Protein AF-A0A7L3IU18-F1 (afdb_monomer)

Organism: NCBI:txid254575

Foldseek 3Di:
DDDDDDDDDDDDDPPDDPPPVVVVVVVVVVVVVVVVVVVVVVVVVVVVVVVVVVVVLVVVVVVLVVVLVVVVVVVVVVVVVVVVVVVVVCVVPDPVVPPVVVVVVVVVVVVVVVCVLCVLVVVLVVVVVVVVVVVVVVVVDPDPDDPPPVVVVNVVSVVVNVVVNVVVVVVVVVVVVVVVVVVVVVVVVVVVVVVVVVCCLPLDQDVLLVPAQFPDVVLSVVLSVVSSVLSVVLVVVLVVLVVVLVVLVVPDPDDPVLVVLLVVLLVSQDPPDDPSVVSSLVVSCVVCVVDDSVNSVVVVVSVVVSVVSVVVSVVSVVVSVVVVVVSSVVSNVVRVVNVVVVVVVVVVVVVVVVVVVVVVVVVVVVVVVVVVVVVVVVVVVVVVVVVVVVVVVVVVVVVVVVVVVVVVVVVVVVVVVVVVVVVVVVVVVVVVVVVVVVVVVVVVVVVVVVVVVVVVVVVVVVVVVVVVVVVVVVVVVVVVVVVVCVVCVVPDDDDDDDDDDPPDDDDDVPPPPPDDDDDDDDDDDDDDDDDDDDDDPDD

Radius of gyration: 100.72 Å; Cα contacts (8 Å, |Δi|>4): 86; chains: 1; bounding box: 238×107×275 Å

pLDDT: mean 78.28, std 16.36, range [32.81, 97.94]

Structure (mmCIF, N/CA/C/O backbone):
data_AF-A0A7L3IU18-F1
#
_entry.id   AF-A0A7L3IU18-F1
#
loop_
_atom_site.group_PDB
_atom_site.id
_atom_site.type_symbol
_atom_site.label_atom_id
_atom_site.label_alt_id
_atom_site.label_comp_id
_atom_site.label_asym_id
_atom_site.label_entity_id
_atom_site.label_seq_id
_atom_site.pdbx_PDB_ins_code
_atom_site.Cartn_x
_atom_site.Cartn_y
_atom_site.Cartn_z
_atom_site.occupancy
_atom_site.B_iso_or_equiv
_atom_site.auth_seq_id
_atom_site.auth_comp_id
_atom_site.auth_asym_id
_atom_site.auth_atom_id
_atom_site.pdbx_PDB_model_num
ATOM 1 N N . GLU A 1 1 ? -17.032 2.877 105.012 1.00 37.59 1 GLU A N 1
ATOM 2 C CA . GLU A 1 1 ? -15.752 2.237 105.386 1.00 37.59 1 GLU A CA 1
ATOM 3 C C . GLU A 1 1 ? -14.682 2.889 104.506 1.00 37.59 1 GLU A C 1
ATOM 5 O O . GLU A 1 1 ? -14.848 2.832 103.301 1.00 37.59 1 GLU A O 1
ATOM 10 N N . ASN A 1 2 ? -13.694 3.680 104.931 1.00 37.41 2 ASN A N 1
ATOM 11 C CA . ASN A 1 2 ? -13.089 3.988 106.227 1.00 37.41 2 ASN A CA 1
ATOM 12 C C . ASN A 1 2 ? -12.903 5.520 106.402 1.00 37.41 2 ASN A C 1
ATOM 14 O O . ASN A 1 2 ? -12.538 6.199 105.449 1.00 37.41 2 ASN A O 1
ATOM 18 N N . LEU A 1 3 ? -13.237 6.011 107.610 1.00 38.91 3 LEU A N 1
ATOM 19 C CA . LEU A 1 3 ? -12.551 6.966 108.524 1.00 38.91 3 LEU A CA 1
ATOM 20 C C . LEU A 1 3 ? -11.437 7.875 107.929 1.00 38.91 3 LEU A C 1
ATOM 22 O O . LEU A 1 3 ? -10.647 7.407 107.128 1.00 38.91 3 LEU A O 1
ATOM 26 N N . LEU A 1 4 ? -11.141 9.117 108.339 1.00 38.25 4 LEU A N 1
ATOM 27 C CA . LEU A 1 4 ? -11.613 10.107 109.324 1.00 38.25 4 LEU A CA 1
ATOM 28 C C . LEU A 1 4 ? -10.654 11.326 109.182 1.00 38.25 4 LEU A C 1
ATOM 30 O O . LEU A 1 4 ? -9.454 11.144 109.321 1.00 38.25 4 LEU A O 1
ATOM 34 N N . VAL A 1 5 ? -11.202 12.536 108.988 1.00 42.06 5 VAL A N 1
ATOM 35 C CA . VAL A 1 5 ? -10.902 13.802 109.721 1.00 42.06 5 VAL A CA 1
ATOM 36 C C . VAL A 1 5 ? -9.494 14.484 109.641 1.00 42.06 5 VAL A C 1
ATOM 38 O O . VAL A 1 5 ? -8.482 13.837 109.411 1.00 42.06 5 VAL A O 1
ATOM 41 N N . PRO A 1 6 ? -9.428 15.837 109.788 1.00 62.28 6 PRO A N 1
ATOM 42 C CA . PRO A 1 6 ? -8.493 16.750 109.112 1.00 62.28 6 PRO A CA 1
ATOM 43 C C . PRO A 1 6 ? -7.553 17.550 110.051 1.00 62.28 6 PRO A C 1
ATOM 45 O O . PRO A 1 6 ? -7.706 17.541 111.269 1.00 62.28 6 PRO A O 1
ATOM 48 N N . ALA A 1 7 ? -6.643 18.354 109.486 1.00 33.22 7 ALA A N 1
ATOM 49 C CA . ALA A 1 7 ? -5.915 19.423 110.191 1.00 33.22 7 ALA A CA 1
ATOM 50 C C . ALA A 1 7 ? -5.621 20.567 109.195 1.00 33.22 7 ALA A C 1
ATOM 52 O O . ALA A 1 7 ? -4.984 20.350 108.174 1.00 33.22 7 ALA A O 1
ATOM 53 N N . ARG A 1 8 ? -6.325 21.702 109.294 1.00 37.59 8 ARG A N 1
ATOM 54 C CA . ARG A 1 8 ? -6.033 22.913 110.096 1.00 37.59 8 ARG A CA 1
ATOM 55 C C . ARG A 1 8 ? -5.186 23.962 109.351 1.00 37.59 8 ARG A C 1
ATOM 57 O O . ARG A 1 8 ? -3.983 23.821 109.214 1.00 37.59 8 ARG A O 1
ATOM 64 N N . ASN A 1 9 ? -5.888 25.054 109.031 1.00 42.34 9 ASN A N 1
ATOM 65 C CA . ASN A 1 9 ? -5.522 26.466 109.203 1.00 42.34 9 ASN A CA 1
ATOM 66 C C . ASN A 1 9 ? -4.267 27.022 108.507 1.00 42.34 9 ASN A C 1
ATOM 68 O O . ASN A 1 9 ? -3.162 26.770 108.966 1.00 42.34 9 ASN A O 1
ATOM 72 N N . ALA A 1 10 ? -4.464 27.968 107.576 1.00 38.09 10 ALA A N 1
ATOM 73 C CA . ALA A 1 10 ? -3.761 29.264 107.579 1.00 38.09 10 ALA A CA 1
ATOM 74 C C . ALA A 1 10 ? -4.350 30.252 106.543 1.00 38.09 10 ALA A C 1
ATOM 76 O O . ALA A 1 10 ? -4.274 30.038 105.341 1.00 38.09 10 ALA A O 1
ATOM 77 N N . LEU A 1 11 ? -4.979 31.303 107.077 1.00 43.12 11 LEU A N 1
ATOM 78 C CA . LEU A 1 11 ? -4.968 32.731 106.710 1.00 43.12 11 LEU A CA 1
ATOM 79 C C . LEU A 1 11 ? -4.533 33.211 105.297 1.00 43.12 11 LEU A C 1
ATOM 81 O O . LEU A 1 11 ? -3.500 32.821 104.770 1.00 43.12 11 LEU A O 1
ATOM 85 N N . CYS A 1 12 ? -5.255 34.256 104.849 1.00 38.56 12 CYS A N 1
ATOM 86 C CA . CYS A 1 12 ? -4.880 35.338 103.911 1.00 38.56 12 CYS A CA 1
ATOM 87 C C . CYS A 1 12 ? -5.350 35.258 102.441 1.00 38.56 12 CYS A C 1
ATOM 89 O O . CYS A 1 12 ? -4.634 34.823 101.548 1.00 38.56 12 CYS A O 1
ATOM 91 N N . SER A 1 13 ? -6.505 35.871 102.144 1.00 46.59 13 SER A N 1
ATOM 92 C CA . SER A 1 13 ? -6.578 37.171 101.432 1.00 46.59 13 SER A CA 1
ATOM 93 C C . SER A 1 13 ? -8.031 37.524 101.055 1.00 46.59 13 SER A C 1
ATOM 95 O O . SER A 1 13 ? -8.640 36.931 100.171 1.00 46.59 13 SER A O 1
ATOM 97 N N . GLN A 1 14 ? -8.598 38.544 101.706 1.00 49.19 14 GLN A N 1
ATOM 98 C CA . GLN A 1 14 ? -9.920 39.118 101.399 1.00 49.19 14 GLN A CA 1
ATOM 99 C C . GLN A 1 14 ? -9.884 40.028 100.150 1.00 49.19 14 GLN A C 1
ATOM 101 O O . GLN A 1 14 ? -10.369 41.155 100.178 1.00 49.19 14 GLN A O 1
ATOM 106 N N . LYS A 1 15 ? -9.265 39.581 99.048 1.00 54.84 15 LYS A N 1
ATOM 107 C CA . LYS A 1 15 ? -9.239 40.330 97.770 1.00 54.84 15 LYS A CA 1
ATOM 108 C C . LYS A 1 15 ? -10.080 39.700 96.664 1.00 54.84 15 LYS A C 1
ATOM 110 O O . LYS A 1 15 ? -10.232 40.294 95.602 1.00 54.84 15 LYS A O 1
ATOM 115 N N . TYR A 1 16 ? -10.679 38.544 96.927 1.00 56.69 16 TYR A N 1
ATOM 116 C CA . TYR A 1 16 ? -11.514 37.840 95.967 1.00 56.69 16 TYR A CA 1
ATOM 117 C C . TYR A 1 16 ? -12.908 37.667 96.562 1.00 56.69 16 TYR A C 1
ATOM 119 O O . TYR A 1 16 ? -13.062 37.091 97.640 1.00 56.69 16 TYR A O 1
ATOM 127 N N . LYS A 1 17 ? -13.931 38.188 95.870 1.00 65.56 17 LYS A N 1
ATOM 128 C CA . LYS A 1 17 ? -15.320 37.799 96.143 1.00 65.56 17 LYS A CA 1
ATOM 129 C C . LYS A 1 17 ? -15.385 36.265 96.045 1.00 65.56 17 LYS A C 1
ATOM 131 O O . LYS A 1 17 ? -14.766 35.728 95.122 1.00 65.56 17 LYS A O 1
ATOM 136 N N . PRO A 1 18 ? -16.069 35.560 96.965 1.00 65.81 18 PRO A N 1
ATOM 137 C CA . PRO A 1 18 ? -16.211 34.113 96.868 1.00 65.81 18 PRO A CA 1
ATOM 138 C C . PRO A 1 18 ? -16.802 33.786 95.498 1.00 65.81 18 PRO A C 1
ATOM 140 O O . PRO A 1 18 ? -17.884 34.254 95.149 1.00 65.81 18 PRO A O 1
ATOM 143 N N . VAL A 1 19 ? -16.031 33.062 94.689 1.00 68.81 19 VAL A N 1
ATOM 144 C CA . VAL A 1 19 ? -16.468 32.619 93.370 1.00 68.81 19 VAL A CA 1
ATOM 145 C C . VAL A 1 19 ? -17.621 31.654 93.597 1.00 68.81 19 VAL A C 1
ATOM 147 O O . VAL A 1 19 ? -17.460 30.640 94.277 1.00 68.81 19 VAL A O 1
ATOM 150 N N . ASP A 1 20 ? -18.794 31.985 93.065 1.00 79.75 20 ASP A N 1
ATOM 151 C CA . ASP A 1 20 ? -19.947 31.100 93.125 1.00 79.75 20 ASP A CA 1
ATOM 152 C C . ASP A 1 20 ? -19.728 29.933 92.155 1.00 79.75 20 ASP A C 1
ATOM 154 O O . ASP A 1 20 ? -20.058 29.982 90.968 1.00 79.75 20 ASP A O 1
ATOM 158 N N . TYR A 1 21 ? -19.101 28.878 92.671 1.00 80.25 21 TYR A N 1
ATOM 159 C CA . TYR A 1 21 ? -18.833 27.655 91.925 1.00 80.25 21 TYR A CA 1
ATOM 160 C C . TYR A 1 21 ? -20.116 26.992 91.413 1.00 80.25 21 TYR A C 1
ATOM 162 O O . TYR A 1 21 ? -20.064 26.322 90.384 1.00 80.25 21 TYR A O 1
ATOM 170 N N . LYS A 1 22 ? -21.269 27.190 92.074 1.00 80.88 22 LYS A N 1
ATOM 171 C CA . LYS A 1 22 ? -22.550 26.659 91.586 1.00 80.88 22 LYS A CA 1
ATOM 172 C C . LYS A 1 22 ? -22.979 27.403 90.329 1.00 80.88 22 LYS A C 1
ATOM 174 O O . LYS A 1 22 ? -23.220 26.761 89.311 1.00 80.88 22 LYS A O 1
ATOM 179 N N . HIS A 1 23 ? -22.930 28.733 90.362 1.00 80.94 23 HIS A N 1
ATOM 180 C CA . HIS A 1 23 ? -23.227 29.559 89.194 1.00 80.94 23 HIS A CA 1
ATOM 181 C C . HIS A 1 23 ? -22.267 29.287 88.018 1.00 80.94 23 HIS A C 1
ATOM 183 O O . HIS A 1 23 ? -22.695 29.181 86.872 1.00 80.94 23 HIS A O 1
ATOM 189 N N . LEU A 1 24 ? -20.969 29.080 88.278 1.00 82.12 24 LEU A N 1
ATOM 190 C CA . LEU A 1 24 ? -20.007 28.683 87.237 1.00 82.12 24 LEU A CA 1
ATOM 191 C C . LEU A 1 24 ? -20.292 27.294 86.650 1.00 82.12 24 LEU A C 1
ATOM 193 O O . LEU A 1 24 ? -20.129 27.097 85.445 1.00 82.12 24 LEU A O 1
ATOM 197 N N . HIS A 1 25 ? -20.699 26.325 87.474 1.00 83.31 25 HIS A N 1
ATOM 198 C CA . HIS A 1 25 ? -21.084 24.998 86.995 1.00 83.31 25 HIS A CA 1
ATOM 199 C C . HIS A 1 25 ? -22.362 25.037 86.156 1.00 83.31 25 HIS A C 1
ATOM 201 O O . HIS A 1 25 ? -22.426 24.340 85.143 1.00 83.31 25 HIS A O 1
ATOM 207 N N . GLU A 1 26 ? -23.334 25.868 86.528 1.00 85.56 26 GLU A N 1
ATOM 208 C CA . GLU A 1 26 ? -24.546 26.122 85.746 1.00 85.56 26 GLU A CA 1
ATOM 209 C C . GLU A 1 26 ? -24.201 26.764 84.397 1.00 85.56 26 GLU A C 1
ATOM 211 O O . GLU A 1 26 ? -24.558 26.211 83.359 1.00 85.56 26 GLU A O 1
ATOM 216 N N . LEU A 1 27 ? -23.385 27.824 84.383 1.00 85.38 27 LEU A N 1
ATOM 217 C CA . LEU A 1 27 ? -22.899 28.453 83.148 1.00 85.38 27 LEU A CA 1
ATOM 218 C C . LEU A 1 27 ? -22.105 27.478 82.263 1.00 85.38 27 LEU A C 1
ATOM 220 O O . LEU A 1 27 ? -22.254 27.470 81.041 1.00 85.38 27 LEU A O 1
ATOM 224 N N . ALA A 1 28 ? -21.271 26.619 82.855 1.00 84.50 28 ALA A N 1
ATOM 225 C CA . ALA A 1 28 ? -20.527 25.602 82.116 1.00 84.50 28 ALA A CA 1
ATOM 226 C C . ALA A 1 28 ? -21.444 24.494 81.567 1.00 84.50 28 ALA A C 1
ATOM 228 O O . ALA A 1 28 ? -21.214 24.000 80.460 1.00 84.50 28 ALA A O 1
ATOM 229 N N . ALA A 1 29 ? -22.477 24.090 82.311 1.00 86.00 29 ALA A N 1
ATOM 230 C CA . ALA A 1 29 ? -23.482 23.133 81.854 1.00 86.00 29 ALA A CA 1
ATOM 231 C C . ALA A 1 29 ? -24.330 23.722 80.717 1.00 86.00 29 ALA A C 1
ATOM 233 O O . ALA A 1 29 ? -24.534 23.057 79.700 1.00 86.00 29 ALA A O 1
ATOM 234 N N . GLU A 1 30 ? -24.737 24.987 80.827 1.00 87.94 30 GLU A N 1
ATOM 235 C CA . GLU A 1 30 ? -25.419 25.727 79.766 1.00 87.94 30 GLU A CA 1
ATOM 236 C C . GLU A 1 30 ? -24.543 25.852 78.516 1.00 87.94 30 GLU A C 1
ATOM 238 O O . GLU A 1 30 ? -24.982 25.493 77.422 1.00 87.94 30 GLU A O 1
ATOM 243 N N . ALA A 1 31 ? -23.275 26.248 78.660 1.00 86.38 31 ALA A N 1
ATOM 244 C CA . ALA A 1 31 ? -22.325 26.317 77.552 1.00 86.38 31 ALA A CA 1
ATOM 245 C C . ALA A 1 31 ? -22.101 24.945 76.887 1.00 86.38 31 ALA A C 1
ATOM 247 O O . ALA A 1 31 ? -22.046 24.854 75.658 1.00 86.38 31 ALA A O 1
ATOM 248 N N . LYS A 1 32 ? -22.039 23.853 77.665 1.00 89.88 32 LYS A N 1
ATOM 249 C CA . LYS A 1 32 ? -21.976 22.477 77.135 1.00 89.88 32 LYS A CA 1
ATOM 250 C C . LYS A 1 32 ? -23.240 22.106 76.359 1.00 89.88 32 LYS A C 1
ATOM 252 O O . LYS A 1 32 ? -23.133 21.539 75.273 1.00 89.88 32 LYS A O 1
ATOM 257 N N . MET A 1 33 ? -24.422 22.459 76.861 1.00 90.50 33 MET A N 1
ATOM 258 C CA . MET A 1 33 ? -25.698 22.219 76.174 1.00 90.50 33 MET A CA 1
ATOM 259 C C . MET A 1 33 ? -25.811 23.037 74.881 1.00 90.50 33 MET A C 1
ATOM 261 O O . MET A 1 33 ? -26.278 22.527 73.860 1.00 90.50 33 MET A O 1
ATOM 265 N N . VAL A 1 34 ? -25.342 24.287 74.885 1.00 90.06 34 VAL A N 1
ATOM 266 C CA . VAL A 1 34 ? -25.257 25.140 73.690 1.00 90.06 34 VAL A CA 1
ATOM 267 C C . VAL A 1 34 ? -24.267 24.556 72.678 1.00 90.06 34 VAL A C 1
ATOM 269 O O . VAL A 1 34 ? -24.613 24.420 71.505 1.00 90.06 34 VAL A O 1
ATOM 272 N N . SER A 1 35 ? -23.086 24.121 73.120 1.00 89.38 35 SER A N 1
ATOM 273 C CA . SER A 1 35 ? -22.090 23.455 72.270 1.00 89.38 35 SER A CA 1
ATOM 274 C C . SER A 1 35 ? -22.633 22.161 71.650 1.00 89.38 35 SER A C 1
ATOM 276 O O . SER A 1 35 ? -22.527 21.966 70.440 1.00 89.38 35 SER A O 1
ATOM 278 N N . ALA A 1 36 ? -23.328 21.321 72.424 1.00 92.44 36 ALA A N 1
ATOM 279 C CA . ALA A 1 36 ? -23.980 20.113 71.914 1.00 92.44 36 ALA A CA 1
ATOM 280 C C . ALA A 1 36 ? -25.071 20.433 70.873 1.00 92.44 36 ALA A C 1
ATOM 282 O O . ALA A 1 36 ? -25.159 19.768 69.837 1.00 92.44 36 ALA A O 1
ATOM 283 N N . LYS A 1 37 ? -25.866 21.492 71.090 1.00 93.19 37 LYS A N 1
ATOM 284 C CA . LYS A 1 37 ? -26.839 21.988 70.098 1.00 93.19 37 LYS A CA 1
ATOM 285 C C . LYS A 1 37 ? -26.150 22.470 68.817 1.00 93.19 37 LYS A C 1
ATOM 287 O O . LYS A 1 37 ? -26.654 22.193 67.728 1.00 93.19 37 LYS A O 1
ATOM 292 N N . ILE A 1 38 ? -25.011 23.158 68.922 1.00 91.62 38 ILE A N 1
ATOM 293 C CA . ILE A 1 38 ? -24.211 23.599 67.768 1.00 91.62 38 ILE A CA 1
ATOM 294 C C . ILE A 1 38 ? -23.646 22.389 67.013 1.00 91.62 38 ILE A C 1
ATOM 296 O O . ILE A 1 38 ? -23.831 22.301 65.803 1.00 91.62 38 ILE A O 1
ATOM 300 N N . GLN A 1 39 ? -23.055 21.410 67.702 1.00 93.44 39 GLN A N 1
ATOM 301 C CA . GLN A 1 39 ? -22.557 20.176 67.081 1.00 93.44 39 GLN A CA 1
ATOM 302 C C . GLN A 1 39 ? -23.665 19.396 66.364 1.00 93.44 39 GLN A C 1
ATOM 304 O O . GLN A 1 39 ? -23.460 18.892 65.261 1.00 93.44 39 GLN A O 1
ATOM 309 N N . LEU A 1 40 ? -24.860 19.316 66.955 1.00 94.50 40 LEU A N 1
ATOM 310 C CA . LEU A 1 40 ? -26.007 18.661 66.329 1.00 94.50 40 LEU A CA 1
ATOM 311 C C . LEU A 1 40 ? -26.486 19.420 65.081 1.00 94.50 40 LEU A C 1
ATOM 313 O O . LEU A 1 40 ? -26.843 18.789 64.086 1.00 94.50 40 LEU A O 1
ATOM 317 N N . LYS A 1 41 ? -26.448 20.760 65.095 1.00 94.88 41 LYS A N 1
ATOM 318 C CA . LYS A 1 41 ? -26.703 21.580 63.900 1.00 94.88 41 LYS A CA 1
ATOM 319 C C . LYS A 1 41 ? -25.649 21.344 62.815 1.00 94.88 41 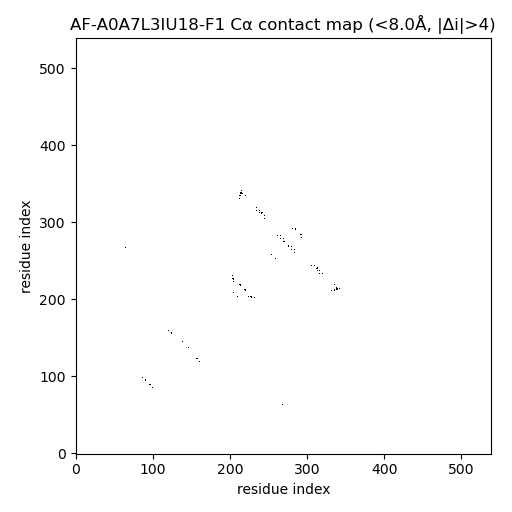LYS A C 1
ATOM 321 O O . LYS A 1 41 ? -26.042 21.142 61.673 1.00 94.88 41 LYS A O 1
ATOM 326 N N . ILE A 1 42 ? -24.361 21.291 63.166 1.00 93.38 42 ILE A N 1
ATOM 327 C CA . ILE A 1 42 ? -23.263 21.001 62.224 1.00 93.38 42 ILE A CA 1
ATOM 328 C C . ILE A 1 42 ? -23.447 19.619 61.583 1.00 93.38 42 ILE A C 1
ATOM 330 O O . ILE A 1 42 ? -23.442 19.497 60.363 1.00 93.38 42 ILE A O 1
ATOM 334 N N . LYS A 1 43 ? -23.721 18.574 62.375 1.00 94.38 43 LYS A N 1
ATOM 335 C CA . LYS A 1 43 ? -23.980 17.227 61.832 1.00 94.38 43 LYS A CA 1
ATOM 336 C C . LYS A 1 43 ? -25.180 17.206 60.879 1.00 94.38 43 LYS A C 1
ATOM 338 O O . LYS A 1 43 ? -25.136 16.531 59.852 1.00 94.38 43 LYS A O 1
ATOM 343 N N . LYS A 1 44 ? -26.246 17.956 61.187 1.00 94.19 44 LYS A N 1
ATOM 344 C CA . LYS A 1 44 ? -27.415 18.088 60.301 1.00 94.19 44 LYS A CA 1
ATOM 345 C C . LYS A 1 44 ? -27.071 18.814 59.000 1.00 94.19 44 LYS A C 1
ATOM 347 O O . LYS A 1 44 ? -27.450 18.334 57.935 1.00 94.19 44 LYS A O 1
ATOM 352 N N . THR A 1 45 ? -26.347 19.934 59.050 1.00 93.25 45 THR A N 1
ATOM 353 C CA . THR A 1 45 ? -25.950 20.665 57.833 1.00 93.25 45 THR A CA 1
ATOM 354 C C . THR A 1 45 ? -24.987 19.848 56.970 1.00 93.25 45 THR A C 1
ATOM 356 O O . THR A 1 45 ? -25.124 19.842 55.748 1.00 93.25 45 THR A O 1
ATOM 359 N N . GLU A 1 46 ? -24.081 19.079 57.578 1.00 94.31 46 GLU A N 1
ATOM 360 C CA . GLU A 1 46 ? -23.219 18.124 56.875 1.00 94.31 46 GLU A CA 1
ATOM 361 C C . GLU A 1 46 ? -24.016 17.012 56.185 1.00 94.31 46 GLU A C 1
ATOM 363 O O . GLU A 1 46 ? -23.737 16.690 55.030 1.00 94.31 46 GLU A O 1
ATOM 368 N N . GLN A 1 47 ? -25.020 16.433 56.851 1.00 94.00 47 GLN A N 1
ATOM 369 C CA . GLN A 1 47 ? -25.895 15.424 56.243 1.00 94.00 47 GLN A CA 1
ATOM 370 C C . GLN A 1 47 ? -26.674 15.994 55.055 1.00 94.00 47 GLN A C 1
ATOM 372 O O . GLN A 1 47 ? -26.686 15.382 53.988 1.00 94.00 47 GLN A O 1
ATOM 377 N N . VAL A 1 48 ? -27.260 17.186 55.198 1.00 92.75 48 VAL A N 1
ATOM 378 C CA . VAL A 1 48 ? -27.969 17.865 54.100 1.00 92.75 48 VAL A CA 1
ATOM 379 C C . VAL A 1 48 ? -27.019 18.162 52.935 1.00 92.75 48 VAL A C 1
ATOM 381 O O . VAL A 1 48 ? -27.379 17.930 51.784 1.00 92.75 48 VAL A O 1
ATOM 384 N N . SER A 1 49 ? -25.787 18.597 53.218 1.00 92.88 49 SER A N 1
ATOM 385 C CA . SER A 1 49 ? -24.746 18.825 52.204 1.00 92.88 49 SER A CA 1
ATOM 386 C C . SER A 1 49 ? -24.328 17.536 51.484 1.00 92.88 49 SER A C 1
ATOM 388 O O . SER A 1 49 ? -24.117 17.540 50.272 1.00 92.88 49 SER A O 1
ATOM 390 N N . LYS A 1 50 ? -24.233 16.404 52.194 1.00 93.44 50 LYS A N 1
ATOM 391 C CA . LYS A 1 50 ? -23.956 15.094 51.580 1.00 93.44 50 LYS A CA 1
ATOM 392 C C . LYS A 1 50 ? -25.102 14.652 50.669 1.00 93.44 50 LYS A C 1
ATOM 394 O O . LYS A 1 50 ? -24.849 14.260 49.534 1.00 93.44 50 LYS A O 1
ATOM 399 N N . ILE A 1 51 ? -26.346 14.770 51.134 1.00 92.94 51 ILE A N 1
ATOM 400 C CA . ILE A 1 51 ? -27.540 14.406 50.357 1.00 92.94 51 ILE A CA 1
ATOM 401 C C . ILE A 1 51 ? -27.672 15.288 49.111 1.00 92.94 51 ILE A C 1
ATOM 403 O O . ILE A 1 51 ? -27.958 14.776 48.033 1.00 92.94 51 ILE A O 1
ATOM 407 N N . SER A 1 52 ? -27.435 16.598 49.220 1.00 92.88 52 SER A N 1
ATOM 408 C CA . SER A 1 52 ? -27.541 17.502 48.071 1.00 92.88 52 SER A CA 1
ATOM 409 C C . SER A 1 52 ? -26.474 17.219 47.008 1.00 92.88 52 SER A C 1
ATOM 411 O O . SER A 1 52 ? -26.792 17.200 45.818 1.00 92.88 52 SER A O 1
ATOM 413 N N . LYS A 1 53 ? -25.232 16.917 47.420 1.00 91.81 53 LYS A N 1
ATOM 414 C CA . LYS A 1 53 ? -24.158 16.470 46.514 1.00 91.81 53 LYS A CA 1
ATOM 415 C C . LYS A 1 53 ? -24.522 15.168 45.804 1.00 91.81 53 LYS A C 1
ATOM 417 O O . LYS A 1 53 ? -24.366 15.076 44.590 1.00 91.81 53 LYS A O 1
ATOM 422 N N . GLU A 1 54 ? -25.054 14.199 46.541 1.00 92.38 54 GLU A N 1
ATOM 423 C CA . GLU A 1 54 ? -25.490 12.914 45.991 1.00 92.38 54 GLU A CA 1
ATOM 424 C C . GLU A 1 54 ? -26.631 13.084 44.977 1.00 92.38 54 GLU A C 1
ATOM 426 O O . GLU A 1 54 ? -26.583 12.552 43.870 1.00 92.38 54 GLU A O 1
ATOM 431 N N . GLN A 1 55 ? -27.633 13.905 45.300 1.00 92.38 55 GLN A N 1
ATOM 432 C CA . GLN A 1 55 ? -28.722 14.220 44.375 1.00 92.38 55 GLN A CA 1
ATOM 433 C C . GLN A 1 55 ? -28.222 14.922 43.106 1.00 92.38 55 GLN A C 1
ATOM 435 O O . GLN A 1 55 ? -28.739 14.658 42.019 1.00 92.38 55 GLN A O 1
ATOM 440 N N . MET A 1 56 ? -27.226 15.805 43.217 1.00 91.56 56 MET A N 1
ATOM 441 C CA . MET A 1 56 ? -26.612 16.459 42.061 1.00 91.56 56 MET A CA 1
ATOM 442 C C . MET A 1 56 ? -25.885 15.450 41.161 1.00 91.56 56 MET A C 1
ATOM 444 O O . MET A 1 56 ? -26.091 15.478 39.948 1.00 91.56 56 MET A O 1
ATOM 448 N N . LEU A 1 57 ? -25.103 14.530 41.738 1.00 91.88 57 LEU A N 1
ATOM 449 C CA . LEU A 1 57 ? -24.426 13.462 40.990 1.00 91.88 57 LEU A CA 1
ATOM 450 C C . LEU A 1 57 ? -25.428 12.543 40.285 1.00 91.88 57 LEU A C 1
ATOM 452 O O . LEU A 1 57 ? -25.308 12.297 39.088 1.00 91.88 57 LEU A O 1
ATOM 456 N N . LEU A 1 58 ? -26.478 12.101 40.983 1.00 92.38 58 LEU A N 1
ATOM 457 C CA . LEU A 1 58 ? -27.522 11.261 40.388 1.00 92.38 58 LEU A CA 1
ATOM 458 C C . LEU A 1 58 ? -28.247 11.959 39.232 1.00 92.38 58 LEU A C 1
ATOM 460 O O . LEU A 1 58 ? -28.571 11.312 38.238 1.00 92.38 58 LEU A O 1
ATOM 464 N N . LYS A 1 59 ? -28.488 13.274 39.323 1.00 92.69 59 LYS A N 1
ATOM 465 C CA . LYS A 1 59 ? -29.048 14.051 38.204 1.00 92.69 59 LYS A CA 1
ATOM 466 C C . LYS A 1 59 ? -28.112 14.052 36.994 1.00 92.69 59 LYS A C 1
ATOM 468 O O . LYS A 1 59 ? -28.589 13.871 35.876 1.00 92.69 59 LYS A O 1
ATOM 473 N N . GLN A 1 60 ? -26.806 14.209 37.212 1.00 91.06 60 GLN A N 1
ATOM 474 C CA . GLN A 1 60 ? -25.805 14.156 36.141 1.00 91.06 60 GLN A CA 1
ATOM 475 C C . GLN A 1 60 ? -25.753 12.769 35.489 1.00 91.06 60 GLN A C 1
ATOM 477 O O . GLN A 1 60 ? -25.813 12.671 34.268 1.00 91.06 60 GLN A O 1
ATOM 482 N N . HIS A 1 61 ? -25.749 11.697 36.281 1.00 93.00 61 HIS A N 1
ATOM 483 C CA . HIS A 1 61 ? -25.767 10.324 35.764 1.00 93.00 61 HIS A CA 1
ATOM 484 C C . HIS A 1 61 ? -27.029 10.001 34.970 1.00 93.00 61 HIS A C 1
ATOM 486 O O . HIS A 1 61 ? -26.943 9.436 33.885 1.00 93.00 61 HIS A O 1
ATOM 492 N N . ARG A 1 62 ? -28.203 10.418 35.461 1.00 91.38 62 ARG A N 1
ATOM 493 C CA . ARG A 1 62 ? -29.464 10.267 34.718 1.00 91.38 62 ARG A CA 1
ATOM 494 C C . ARG A 1 62 ? -29.416 10.987 33.377 1.00 91.38 62 ARG A C 1
ATOM 496 O O . ARG A 1 62 ? -29.932 10.461 32.401 1.00 91.38 62 ARG A O 1
ATOM 503 N N . HIS A 1 63 ? -28.817 12.174 33.328 1.00 90.81 63 HIS A N 1
ATOM 504 C CA . HIS A 1 63 ? -28.668 12.912 32.079 1.00 90.81 63 HIS A CA 1
ATOM 505 C C . HIS A 1 63 ? -27.792 12.155 31.075 1.00 90.81 63 HIS A C 1
ATOM 507 O O . HIS A 1 63 ? -28.205 11.984 29.931 1.00 90.81 63 HIS A O 1
ATOM 513 N N . VAL A 1 64 ? -26.644 11.634 31.524 1.00 91.06 64 VAL A N 1
ATOM 514 C CA . VAL A 1 64 ? -25.765 10.794 30.696 1.00 91.06 64 VAL A CA 1
ATOM 515 C C . VAL A 1 64 ? -26.516 9.566 30.185 1.00 91.06 64 VAL A C 1
ATOM 517 O O . VAL A 1 64 ? -26.523 9.309 28.989 1.00 91.06 64 VAL A O 1
ATOM 520 N N . TRP A 1 65 ? -27.232 8.846 31.052 1.00 90.62 65 TRP A N 1
ATOM 521 C CA . TRP A 1 65 ? -28.016 7.680 30.633 1.00 90.62 65 TRP A CA 1
ATOM 522 C C . TRP A 1 65 ? -29.103 8.012 29.618 1.00 90.62 65 TRP A C 1
ATOM 524 O O . TRP A 1 65 ? -29.319 7.238 28.691 1.00 90.62 65 TRP A O 1
ATOM 534 N N . TRP A 1 66 ? -29.780 9.151 29.759 1.00 90.94 66 TRP A N 1
ATOM 535 C CA . TRP A 1 66 ? -30.767 9.591 28.774 1.00 90.94 66 TRP A CA 1
ATOM 536 C C . TRP A 1 66 ? -30.137 9.865 27.406 1.00 90.94 66 TRP A C 1
ATOM 538 O O . TRP A 1 66 ? -30.700 9.463 26.386 1.00 90.94 66 TRP A O 1
ATOM 548 N N . GLN A 1 67 ? -28.970 10.514 27.375 1.00 90.44 67 GLN A N 1
ATOM 549 C CA . GLN A 1 67 ? -28.222 10.750 26.137 1.00 90.44 67 GLN A CA 1
ATOM 550 C C . GLN A 1 67 ? -27.762 9.436 25.500 1.00 90.44 67 GLN A C 1
ATOM 552 O O . GLN A 1 67 ? -27.950 9.225 24.305 1.00 90.44 67 GLN A O 1
ATOM 557 N N . GLU A 1 68 ? -27.229 8.525 26.307 1.00 90.00 68 GLU A N 1
ATOM 558 C CA . GLU A 1 68 ? -26.771 7.213 25.862 1.00 90.00 68 GLU A CA 1
ATOM 559 C C . GLU A 1 68 ? -27.891 6.331 25.343 1.00 90.00 68 GLU A C 1
ATOM 561 O O . GLU A 1 68 ? -27.752 5.716 24.292 1.00 90.00 68 GLU A O 1
ATOM 566 N N . HIS A 1 69 ? -29.027 6.304 26.035 1.00 89.94 69 HIS A N 1
ATOM 567 C CA . HIS A 1 69 ? -30.206 5.587 25.575 1.00 89.94 69 HIS A CA 1
ATOM 568 C C . HIS A 1 69 ? -30.651 6.098 24.202 1.00 89.94 69 HIS A C 1
ATOM 570 O O . HIS A 1 69 ? -30.946 5.300 23.315 1.00 89.94 69 HIS A O 1
ATOM 576 N N . LYS A 1 70 ? -30.656 7.423 23.999 1.00 90.75 70 LYS A N 1
ATOM 577 C CA . LYS A 1 70 ? -30.966 8.021 22.697 1.00 90.75 70 LYS A CA 1
ATOM 578 C C . LYS A 1 70 ? -29.948 7.598 21.630 1.00 90.75 70 LYS A C 1
ATOM 580 O O . LYS A 1 70 ? -30.354 7.092 20.590 1.00 90.75 70 LYS A O 1
ATOM 585 N N . ARG A 1 71 ? -28.646 7.721 21.913 1.00 91.44 71 ARG A N 1
ATOM 586 C CA . ARG A 1 71 ? -27.560 7.306 21.006 1.00 91.44 71 ARG A CA 1
ATOM 587 C C . ARG A 1 71 ? -27.663 5.827 20.626 1.00 91.44 71 ARG A C 1
ATOM 589 O O . ARG A 1 71 ? -27.493 5.469 19.466 1.00 91.44 71 ARG A O 1
ATOM 596 N N . LEU A 1 72 ? -27.929 4.958 21.600 1.00 90.12 72 LEU A N 1
ATOM 597 C CA . LEU A 1 72 ? -28.075 3.519 21.386 1.00 90.12 72 LEU A CA 1
ATOM 598 C C . LEU A 1 72 ? -29.341 3.189 20.595 1.00 90.12 72 LEU A C 1
ATOM 600 O O . LEU A 1 72 ? -29.286 2.313 19.740 1.00 90.12 72 LEU A O 1
ATOM 604 N N . ALA A 1 73 ? -30.450 3.891 20.833 1.00 92.38 73 ALA A N 1
ATOM 605 C CA . ALA A 1 73 ? -31.670 3.729 20.048 1.00 92.38 73 ALA A CA 1
ATOM 606 C C . ALA A 1 73 ? -31.454 4.127 18.578 1.00 92.38 73 ALA A C 1
ATOM 608 O O . ALA A 1 73 ? -31.834 3.375 17.686 1.00 92.38 73 ALA A O 1
ATOM 609 N N . GLU A 1 74 ? -30.780 5.254 18.327 1.00 94.06 74 GLU A N 1
ATOM 610 C CA . GLU A 1 74 ? -30.413 5.701 16.975 1.00 94.06 74 GLU A CA 1
ATOM 611 C C . GLU A 1 74 ? -29.448 4.717 16.297 1.00 94.06 74 GLU A C 1
ATOM 613 O O . GLU A 1 74 ? -29.668 4.316 15.156 1.00 94.06 74 GLU A O 1
ATOM 618 N N . SER A 1 75 ? -28.409 4.271 17.011 1.00 90.62 75 SER A N 1
ATOM 619 C CA . SER A 1 75 ? -27.449 3.275 16.517 1.00 90.62 75 SER A CA 1
ATOM 620 C C . SER A 1 75 ? -28.128 1.947 16.180 1.00 90.62 75 SER A C 1
ATOM 622 O O . SER A 1 75 ? -27.884 1.372 15.122 1.00 90.62 75 SER A O 1
ATOM 624 N N . ARG A 1 76 ? -29.036 1.482 17.046 1.00 90.69 76 ARG A N 1
ATOM 625 C CA . ARG A 1 76 ? -29.841 0.283 16.814 1.00 90.69 76 ARG A CA 1
ATOM 626 C C . ARG A 1 76 ? -30.716 0.438 15.577 1.00 90.69 76 ARG A C 1
ATOM 628 O O . ARG A 1 76 ? -30.705 -0.447 14.735 1.00 90.69 76 ARG A O 1
ATOM 635 N N . GLN A 1 77 ? -31.436 1.551 15.449 1.00 91.50 77 GLN A N 1
ATOM 636 C CA . GLN A 1 77 ? -32.280 1.809 14.284 1.00 91.50 77 GLN A CA 1
ATOM 637 C C . GLN A 1 77 ? -31.455 1.842 12.991 1.00 91.50 77 GLN A C 1
ATOM 639 O O . GLN A 1 77 ? -31.892 1.316 11.970 1.00 91.50 77 GLN A O 1
ATOM 644 N N . LYS A 1 78 ? -30.252 2.425 13.041 1.00 94.00 78 LYS A N 1
ATOM 645 C CA . LYS A 1 78 ? -29.320 2.439 11.913 1.00 94.00 78 LYS A CA 1
ATOM 646 C C . LYS A 1 78 ? -28.857 1.028 11.546 1.00 94.00 78 LYS A C 1
ATOM 648 O O . LYS A 1 78 ? -28.968 0.658 10.385 1.00 94.00 78 LYS A O 1
ATOM 653 N N . ALA A 1 79 ? -28.405 0.241 12.521 1.00 89.06 79 ALA A N 1
ATOM 654 C CA . ALA A 1 79 ? -27.966 -1.135 12.298 1.00 89.06 79 ALA A CA 1
ATOM 655 C C . ALA A 1 79 ? -29.108 -2.026 11.782 1.00 89.06 79 ALA A C 1
ATOM 657 O O . ALA A 1 79 ? -28.921 -2.769 10.829 1.00 89.06 79 ALA A O 1
ATOM 658 N N . GLU A 1 80 ? -30.314 -1.910 12.345 1.00 87.56 80 GLU A N 1
ATOM 659 C CA . GLU A 1 80 ? -31.504 -2.613 11.846 1.00 87.56 80 GLU A CA 1
ATOM 660 C C . GLU A 1 80 ? -31.853 -2.192 10.408 1.00 87.56 80 GLU A C 1
ATOM 662 O O . GLU A 1 80 ? -32.295 -3.022 9.616 1.00 87.56 80 GLU A O 1
ATOM 667 N N . GLY A 1 81 ? -31.643 -0.920 10.051 1.00 86.50 81 GLY A N 1
ATOM 668 C CA . GLY A 1 81 ? -31.769 -0.429 8.679 1.00 86.50 81 GLY A CA 1
ATOM 669 C C . GLY A 1 81 ? -30.732 -1.043 7.737 1.00 86.50 81 GLY A C 1
ATOM 670 O O . GLY A 1 81 ? -31.113 -1.576 6.702 1.00 86.50 81 GLY A O 1
ATOM 671 N N . GLU A 1 82 ? -29.453 -1.028 8.123 1.00 88.00 82 GLU A N 1
ATOM 672 C CA . GLU A 1 82 ? -28.340 -1.619 7.361 1.00 88.00 82 GLU A CA 1
ATOM 673 C C . GLU A 1 82 ? -28.522 -3.138 7.165 1.00 88.00 82 GLU A C 1
ATOM 675 O O . GLU A 1 82 ? -28.292 -3.663 6.077 1.00 88.00 82 GLU A O 1
ATOM 680 N N . MET A 1 83 ? -29.001 -3.851 8.190 1.00 81.69 83 MET A N 1
ATOM 681 C CA . MET A 1 83 ? -29.324 -5.279 8.094 1.00 81.69 83 MET A CA 1
ATOM 682 C C . MET A 1 83 ? -30.476 -5.534 7.118 1.00 81.69 83 MET A C 1
ATOM 684 O O . MET A 1 83 ? -30.403 -6.468 6.326 1.00 81.69 83 MET A O 1
ATOM 688 N N . LYS A 1 84 ? -31.524 -4.699 7.131 1.00 81.62 84 LYS A N 1
ATOM 689 C CA . LYS A 1 84 ? -32.627 -4.805 6.164 1.00 81.62 84 LYS A CA 1
ATOM 690 C C . LYS A 1 84 ? -32.156 -4.543 4.741 1.00 81.62 84 LYS A C 1
ATOM 692 O O . LYS A 1 84 ? -32.447 -5.349 3.869 1.00 81.62 84 LYS A O 1
ATOM 697 N N . THR A 1 85 ? -31.377 -3.482 4.517 1.00 83.12 85 THR A N 1
ATOM 698 C CA . THR A 1 85 ? -30.821 -3.197 3.187 1.00 83.12 85 THR A CA 1
ATOM 699 C C . THR A 1 85 ? -29.929 -4.329 2.704 1.00 83.12 85 THR A C 1
ATOM 701 O O . THR A 1 85 ? -30.035 -4.722 1.552 1.00 83.12 85 THR A O 1
ATOM 704 N N . PHE A 1 86 ? -29.113 -4.915 3.583 1.00 75.69 86 PHE A N 1
ATOM 705 C CA . PHE A 1 86 ? -28.279 -6.066 3.242 1.00 75.69 86 PHE A CA 1
ATOM 706 C C . PHE A 1 86 ? -29.124 -7.286 2.834 1.00 75.69 86 PHE A C 1
ATOM 708 O O . PHE A 1 86 ? -28.877 -7.894 1.795 1.00 75.69 86 PHE A O 1
ATOM 715 N N . LEU A 1 87 ? -30.178 -7.592 3.601 1.00 69.31 87 LEU A N 1
ATOM 716 C CA . LEU A 1 87 ? -31.133 -8.661 3.286 1.00 69.31 87 LEU A CA 1
ATOM 717 C C . LEU A 1 87 ? -31.953 -8.394 2.013 1.00 69.31 87 LEU A C 1
ATOM 719 O O . LEU A 1 87 ? -32.434 -9.343 1.393 1.00 69.31 87 LEU A O 1
ATOM 723 N N . ASP A 1 88 ? -32.150 -7.134 1.630 1.00 70.50 88 ASP A N 1
ATOM 724 C CA . ASP A 1 88 ? -32.854 -6.750 0.406 1.00 70.50 88 ASP A CA 1
ATOM 725 C C . ASP A 1 88 ? -31.908 -6.782 -0.818 1.00 70.50 88 ASP A C 1
ATOM 727 O O . ASP A 1 88 ? -32.270 -7.346 -1.850 1.00 70.50 88 ASP A O 1
ATOM 731 N N . GLU A 1 89 ? -30.674 -6.275 -0.704 1.00 67.50 89 GLU A N 1
ATOM 732 C CA . GLU A 1 89 ? -29.680 -6.191 -1.791 1.00 67.50 89 GLU A CA 1
ATOM 733 C C . GLU A 1 89 ? -29.066 -7.550 -2.181 1.00 67.50 89 GLU A C 1
ATOM 735 O O . GLU A 1 89 ? -28.920 -7.840 -3.373 1.00 67.50 89 GLU A O 1
ATOM 740 N N . GLU A 1 90 ? -28.726 -8.414 -1.216 1.00 55.03 90 GLU A N 1
ATOM 741 C CA . GLU A 1 90 ? -28.166 -9.745 -1.511 1.00 55.03 90 GLU A CA 1
ATOM 742 C C . GLU A 1 90 ? -29.222 -10.760 -1.968 1.00 55.03 90 GLU A C 1
ATOM 744 O O . GLU A 1 90 ? -28.873 -11.729 -2.650 1.00 55.03 90 GLU A O 1
ATOM 749 N N . SER A 1 91 ? -30.511 -10.502 -1.701 1.00 52.22 91 SER A N 1
ATOM 750 C CA . SER A 1 91 ? -31.626 -11.344 -2.170 1.00 52.22 91 SER A CA 1
ATOM 751 C C . SER A 1 91 ? -31.736 -11.422 -3.696 1.00 52.22 91 SER A C 1
ATOM 753 O O . SER A 1 91 ? -32.361 -12.335 -4.232 1.00 52.22 91 SER A O 1
ATOM 755 N N . HIS A 1 92 ? -31.124 -10.477 -4.416 1.00 53.09 92 HIS A N 1
ATOM 756 C CA . HIS A 1 92 ? -31.123 -10.440 -5.878 1.00 53.09 92 HIS A CA 1
ATOM 757 C C . HIS A 1 92 ? -29.878 -11.071 -6.513 1.00 53.09 92 HIS A C 1
ATOM 759 O O . HIS A 1 92 ? -29.857 -11.248 -7.730 1.00 53.09 92 HIS A O 1
ATOM 765 N N . LYS A 1 93 ? -28.838 -11.406 -5.732 1.00 55.66 93 LYS A N 1
ATOM 766 C CA . LYS A 1 93 ? -27.548 -11.879 -6.271 1.00 55.66 93 LYS A CA 1
ATOM 767 C C . LYS A 1 93 ? -27.084 -13.233 -5.742 1.00 55.66 93 LYS A C 1
ATOM 769 O O . LYS A 1 93 ? -26.357 -13.902 -6.466 1.00 55.66 93 LYS A O 1
ATOM 774 N N . ASN A 1 94 ? -27.508 -13.664 -4.554 1.00 48.59 94 ASN A N 1
ATOM 775 C CA . ASN A 1 94 ? -27.142 -14.965 -3.989 1.00 48.59 94 ASN A CA 1
ATOM 776 C C . ASN A 1 94 ? -28.361 -15.662 -3.368 1.00 48.59 94 ASN A C 1
ATOM 778 O O . ASN A 1 94 ? -29.269 -15.012 -2.860 1.00 48.59 94 ASN A O 1
ATOM 782 N N . ASN A 1 95 ? -28.358 -16.999 -3.387 1.00 49.12 95 ASN A N 1
ATOM 783 C CA . ASN A 1 95 ? -29.403 -17.888 -2.859 1.00 49.12 95 ASN A CA 1
ATOM 784 C C . ASN A 1 95 ? -29.528 -17.847 -1.313 1.00 49.12 95 ASN A C 1
ATOM 786 O O . ASN A 1 95 ? -29.528 -18.885 -0.663 1.00 49.12 95 ASN A O 1
ATOM 790 N N . PHE A 1 96 ? -29.656 -16.666 -0.703 1.00 50.41 96 PHE A N 1
ATOM 791 C CA . PHE A 1 96 ? -29.980 -16.470 0.719 1.00 50.41 96 PHE A CA 1
ATOM 792 C C . PHE A 1 96 ? -31.494 -16.515 0.994 1.00 50.41 96 PHE A C 1
ATOM 794 O O . PHE A 1 96 ? -31.981 -15.926 1.961 1.00 50.41 96 PHE A O 1
ATOM 801 N N . PHE A 1 97 ? -32.258 -17.232 0.163 1.00 52.53 97 PHE A N 1
ATOM 802 C CA . PHE A 1 97 ? -33.696 -17.441 0.369 1.00 52.53 97 PHE A CA 1
ATOM 803 C C . PHE A 1 97 ? -34.013 -18.027 1.764 1.00 52.53 97 PHE A C 1
ATOM 805 O O . PHE A 1 97 ? -35.072 -17.742 2.313 1.00 52.53 97 PHE A O 1
ATOM 812 N N . ASP A 1 98 ? -33.061 -18.711 2.410 1.00 61.06 98 ASP A N 1
ATOM 813 C CA . ASP A 1 98 ? -33.240 -19.282 3.749 1.00 61.06 98 ASP A CA 1
ATOM 814 C C . ASP A 1 98 ? -33.353 -18.259 4.894 1.00 61.06 98 ASP A C 1
ATOM 816 O O . ASP A 1 98 ? -34.086 -18.512 5.846 1.00 61.06 98 ASP A O 1
ATOM 820 N N . LEU A 1 99 ? -32.684 -17.096 4.860 1.00 67.69 99 LEU A N 1
ATOM 821 C CA . LEU A 1 99 ? -32.656 -16.198 6.033 1.00 67.69 99 LEU A CA 1
ATOM 822 C C . LEU A 1 99 ? -33.970 -15.441 6.248 1.00 67.69 99 LEU A C 1
ATOM 824 O O . LEU A 1 99 ? -34.416 -15.292 7.385 1.00 67.69 99 LEU A O 1
ATOM 828 N N . ARG A 1 100 ? -34.617 -14.992 5.167 1.00 67.88 100 ARG A N 1
ATOM 829 C CA . ARG A 1 100 ? -35.932 -14.333 5.245 1.00 67.88 100 ARG A CA 1
ATOM 830 C C . ARG A 1 100 ? -37.022 -15.328 5.636 1.00 67.88 100 ARG A C 1
ATOM 832 O O . ARG A 1 100 ? -37.907 -15.001 6.427 1.00 67.88 100 ARG A O 1
ATOM 839 N N . ASP A 1 101 ? -36.925 -16.554 5.132 1.00 75.38 101 ASP A N 1
ATOM 840 C CA . ASP A 1 101 ? -37.817 -17.641 5.520 1.00 75.38 101 ASP A CA 1
ATOM 841 C C . ASP A 1 101 ? -37.619 -18.023 6.991 1.00 75.38 101 ASP A C 1
ATOM 843 O O . ASP A 1 101 ? -38.600 -18.247 7.700 1.00 75.38 101 ASP A O 1
ATOM 847 N N . LEU A 1 102 ? -36.376 -18.037 7.484 1.00 77.38 102 LEU A N 1
ATOM 848 C CA . LEU A 1 102 ? -36.059 -18.213 8.902 1.00 77.38 102 LEU A CA 1
ATOM 849 C C . LEU A 1 102 ? -36.592 -17.060 9.760 1.00 77.38 102 LEU A C 1
ATOM 851 O O . LEU A 1 102 ? -37.198 -17.324 10.792 1.00 77.38 102 LEU A O 1
ATOM 855 N N . GLU A 1 103 ? -36.451 -15.800 9.337 1.00 80.19 103 GLU A N 1
ATOM 856 C CA . GLU A 1 103 ? -37.020 -14.646 10.049 1.00 80.19 103 GLU A CA 1
ATOM 857 C C . GLU A 1 103 ? -38.543 -14.776 10.182 1.00 80.19 103 GLU A C 1
ATOM 859 O O . GLU A 1 103 ? -39.100 -14.628 11.273 1.00 80.19 103 GLU A O 1
ATOM 864 N N . GLN A 1 104 ? -39.231 -15.112 9.087 1.00 81.06 104 GLN A N 1
ATOM 865 C CA . GLN A 1 104 ? -40.676 -15.323 9.111 1.00 81.06 104 GLN A CA 1
ATOM 866 C C . GLN A 1 104 ? -41.074 -16.525 9.973 1.00 81.06 104 GLN A C 1
ATOM 868 O O . GLN A 1 104 ? -42.076 -16.443 10.686 1.00 81.06 104 GLN A O 1
ATOM 873 N N . LYS A 1 105 ? -40.318 -17.630 9.923 1.00 86.06 105 LYS A N 1
ATOM 874 C CA . LYS A 1 105 ? -40.539 -18.808 10.777 1.00 86.06 105 LYS A CA 1
ATOM 875 C C . LYS A 1 105 ? -40.380 -18.447 12.253 1.00 86.06 105 LYS A C 1
ATOM 877 O O . LYS A 1 105 ? -41.314 -18.674 13.013 1.00 86.06 105 LYS A O 1
ATOM 882 N N . LEU A 1 106 ? -39.286 -17.788 12.632 1.00 84.94 106 LEU A N 1
ATOM 883 C CA . LEU A 1 106 ? -39.022 -17.352 14.007 1.00 84.94 106 LEU A CA 1
ATOM 884 C C . LEU A 1 106 ? -40.058 -16.339 14.506 1.00 84.94 106 LEU A C 1
ATOM 886 O O . LEU A 1 106 ? -40.454 -16.382 15.669 1.00 84.94 106 LEU A O 1
ATOM 890 N N . SER A 1 107 ? -40.530 -15.440 13.639 1.00 86.38 107 SER A N 1
ATOM 891 C CA . SER A 1 107 ? -41.605 -14.502 13.977 1.00 86.38 107 SER A CA 1
ATOM 892 C C . SER A 1 107 ? -42.920 -15.241 14.260 1.00 86.38 107 SER A C 1
ATOM 894 O O . SER A 1 107 ? -43.538 -15.040 15.304 1.00 86.38 107 SER A O 1
ATOM 896 N N . LYS A 1 108 ? -43.300 -16.191 13.393 1.00 89.69 108 LYS A N 1
A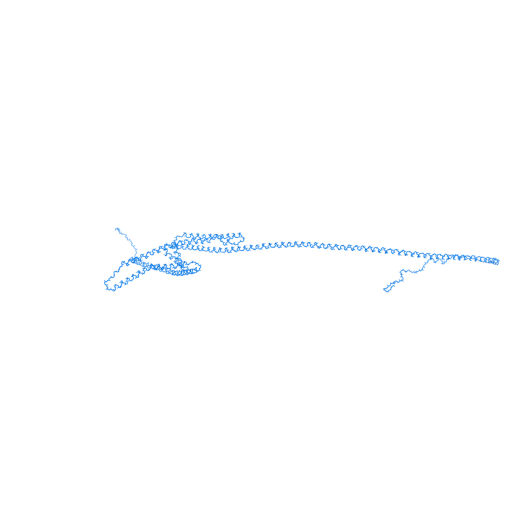TOM 897 C CA . LYS A 1 108 ? -44.482 -17.046 13.595 1.00 89.69 108 LYS A CA 1
ATOM 898 C C . LYS A 1 108 ? -44.358 -17.917 14.849 1.00 89.69 108 LYS A C 1
ATOM 900 O O . LYS A 1 108 ? -45.322 -18.047 15.603 1.00 89.69 108 LYS A O 1
ATOM 905 N N . GLU A 1 109 ? -43.192 -18.503 15.103 1.00 86.81 109 GLU A N 1
ATOM 906 C CA . GLU A 1 109 ? -42.906 -19.275 16.320 1.00 86.81 109 GLU A CA 1
ATOM 907 C C . GLU A 1 109 ? -42.997 -18.405 17.575 1.00 86.81 109 GLU A C 1
ATOM 909 O O . GLU A 1 109 ? -43.612 -18.801 18.563 1.00 86.81 109 GLU A O 1
ATOM 914 N N . ARG A 1 110 ? -42.475 -17.175 17.528 1.00 85.88 110 ARG A N 1
ATOM 915 C CA . ARG A 1 110 ? -42.612 -16.216 18.628 1.00 85.88 110 ARG A CA 1
ATOM 916 C C . ARG A 1 110 ? -44.075 -15.880 18.893 1.00 85.88 110 ARG A C 1
ATOM 918 O O . ARG A 1 110 ? -44.499 -15.937 20.047 1.00 85.88 110 ARG A O 1
ATOM 925 N N . ASP A 1 111 ? -44.843 -15.549 17.861 1.00 87.38 111 ASP A N 1
ATOM 926 C CA . ASP A 1 111 ? -46.251 -15.167 17.998 1.00 87.38 111 ASP A CA 1
ATOM 927 C C . ASP A 1 111 ? -47.106 -16.329 18.520 1.00 87.38 111 ASP A C 1
ATOM 929 O O . ASP A 1 111 ? -47.960 -16.149 19.397 1.00 87.38 111 ASP A O 1
ATOM 933 N N . THR A 1 112 ? -46.848 -17.546 18.036 1.00 89.31 112 THR A N 1
ATOM 934 C CA . THR A 1 112 ? -47.516 -18.763 18.520 1.00 89.31 112 THR A CA 1
ATOM 935 C C . THR A 1 112 ? -47.121 -19.087 19.957 1.00 89.31 112 THR A C 1
ATOM 937 O O . THR A 1 112 ? -48.006 -19.320 20.778 1.00 89.31 112 THR A O 1
ATOM 940 N N . HIS A 1 113 ? -45.837 -19.017 20.315 1.00 86.06 113 HIS A N 1
ATOM 941 C CA . HIS A 1 113 ? -45.371 -19.202 21.691 1.00 86.06 113 HIS A CA 1
ATOM 942 C C . HIS A 1 113 ? -45.965 -18.149 22.641 1.00 86.06 113 HIS A C 1
ATOM 944 O O . HIS A 1 113 ? -46.443 -18.482 23.731 1.00 86.06 113 HIS A O 1
ATOM 950 N N . GLN A 1 114 ? -46.003 -16.881 22.221 1.00 84.44 114 GLN A N 1
ATOM 951 C CA . GLN A 1 114 ? -46.607 -15.786 22.975 1.00 84.44 114 GLN A CA 1
ATOM 952 C C . GLN A 1 114 ? -48.102 -16.047 23.195 1.00 84.44 114 GLN A C 1
ATOM 954 O O . GLN A 1 114 ? -48.595 -15.967 24.323 1.00 84.44 114 GLN A O 1
ATOM 959 N N . THR A 1 115 ? -48.816 -16.438 22.143 1.00 86.50 115 THR A N 1
ATOM 960 C CA . THR A 1 115 ? -50.239 -16.776 22.218 1.00 86.50 115 THR A CA 1
ATOM 961 C C . THR A 1 115 ? -50.478 -17.973 23.139 1.00 86.50 115 THR A C 1
ATOM 963 O O . THR A 1 115 ? -51.294 -17.874 24.051 1.00 86.50 115 THR A O 1
ATOM 966 N N . ASN A 1 116 ? -49.720 -19.061 22.992 1.00 86.06 116 ASN A N 1
ATOM 967 C CA . ASN A 1 116 ? -49.857 -20.281 23.794 1.00 86.06 116 ASN A CA 1
ATOM 968 C C . ASN A 1 116 ? -49.522 -20.061 25.276 1.00 86.06 116 ASN A C 1
ATOM 970 O O . ASN A 1 116 ? -50.167 -20.640 26.148 1.00 86.06 116 ASN A O 1
ATOM 974 N N . THR A 1 117 ? -48.558 -19.191 25.580 1.00 85.31 117 THR A N 1
ATOM 975 C CA . THR A 1 117 ? -48.160 -18.882 26.963 1.00 85.31 117 THR A CA 1
ATOM 976 C C . THR A 1 117 ? -49.158 -17.948 27.646 1.00 85.31 117 THR A C 1
ATOM 978 O O . THR A 1 117 ? -49.495 -18.127 28.819 1.00 85.31 117 THR A O 1
ATOM 981 N N . PHE A 1 118 ? -49.649 -16.932 26.930 1.00 84.06 118 PHE A N 1
ATOM 982 C CA . PHE A 1 118 ? -50.511 -15.911 27.517 1.00 84.06 118 PHE A CA 1
ATOM 983 C C . PHE A 1 118 ? -52.001 -16.262 27.457 1.00 84.06 118 PHE A C 1
ATOM 985 O O . PHE A 1 118 ? -52.727 -15.897 28.384 1.00 84.06 118 PHE A O 1
ATOM 992 N N . ALA A 1 119 ? -52.487 -16.957 26.424 1.00 85.38 119 ALA A N 1
ATOM 993 C CA . ALA A 1 119 ? -53.912 -17.263 26.264 1.00 85.38 119 ALA A CA 1
ATOM 994 C C . ALA A 1 119 ? -54.519 -18.009 27.468 1.00 85.38 119 ALA A C 1
ATOM 996 O O . ALA A 1 119 ? -55.563 -17.557 27.943 1.00 85.38 119 ALA A O 1
ATOM 997 N N . PRO A 1 120 ? -53.877 -19.038 28.061 1.00 84.12 120 PRO A N 1
ATOM 998 C CA . PRO A 1 120 ? -54.400 -19.706 29.256 1.00 84.12 120 PRO A CA 1
ATOM 999 C C . PRO A 1 120 ? -54.519 -18.765 30.463 1.00 84.12 120 PRO A C 1
ATOM 1001 O O . PRO A 1 120 ? -55.476 -18.833 31.232 1.00 84.12 120 PRO A O 1
ATOM 1004 N N . VAL A 1 121 ? -53.575 -17.831 30.612 1.00 86.12 121 VAL A N 1
ATOM 1005 C CA . VAL A 1 121 ? -53.544 -16.851 31.710 1.00 86.12 121 VAL A CA 1
ATOM 1006 C C . VAL A 1 121 ? -54.612 -15.777 31.515 1.00 86.12 121 VAL A C 1
ATOM 1008 O O . VAL A 1 121 ? -55.292 -15.384 32.466 1.00 86.12 121 VAL A O 1
ATOM 1011 N N . TRP A 1 122 ? -54.788 -15.301 30.281 1.00 85.31 122 TRP A N 1
ATOM 1012 C CA . TRP A 1 122 ? -55.842 -14.353 29.927 1.00 85.31 122 TRP A CA 1
ATOM 1013 C C . TRP A 1 122 ? -57.228 -14.972 30.052 1.00 85.31 122 TRP A C 1
ATOM 1015 O O . TRP A 1 122 ? -58.131 -14.298 30.551 1.00 85.31 122 TRP A O 1
ATOM 1025 N N . GLN A 1 123 ? -57.387 -16.232 29.650 1.00 85.69 123 GLN A N 1
ATOM 1026 C CA . GLN A 1 123 ? -58.628 -16.978 29.808 1.00 85.69 123 GLN A CA 1
ATOM 1027 C C . GLN A 1 123 ? -58.955 -17.153 31.291 1.00 85.69 123 GLN A C 1
ATOM 1029 O O . GLN A 1 123 ? -60.016 -16.715 31.722 1.00 85.69 123 GLN A O 1
ATOM 1034 N N . LEU A 1 124 ? -57.993 -17.601 32.106 1.00 86.94 124 LEU A N 1
ATOM 1035 C CA . LEU A 1 124 ? -58.154 -17.678 33.559 1.00 86.94 124 LEU A CA 1
ATOM 1036 C C . LEU A 1 124 ? -58.535 -16.317 34.165 1.00 86.94 124 LEU A C 1
ATOM 1038 O O . LEU A 1 124 ? -59.432 -16.227 34.998 1.00 86.94 124 LEU A O 1
ATOM 1042 N N . LYS A 1 125 ? -57.897 -15.224 33.733 1.00 87.25 125 LYS A N 1
ATOM 1043 C CA . LYS A 1 125 ? -58.234 -13.866 34.187 1.00 87.25 125 LYS A CA 1
ATOM 1044 C C . LYS A 1 125 ? -59.658 -13.456 33.797 1.00 87.25 125 LYS A C 1
ATOM 1046 O O . LYS A 1 125 ? -60.317 -12.782 34.590 1.00 87.25 125 LYS A O 1
ATOM 1051 N N . LYS A 1 126 ? -60.122 -13.803 32.593 1.00 86.50 126 LYS A N 1
ATOM 1052 C CA . LYS A 1 126 ? -61.495 -13.537 32.133 1.00 86.50 126 LYS 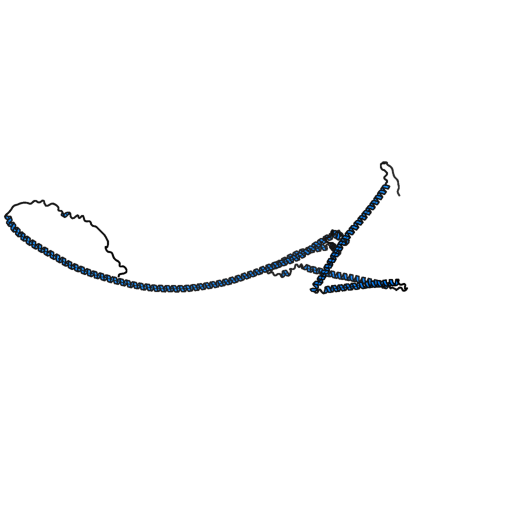A CA 1
ATOM 1053 C C . LYS A 1 126 ? -62.506 -14.368 32.922 1.00 86.50 126 LYS A C 1
ATOM 1055 O O . LYS A 1 126 ? -63.448 -13.787 33.450 1.00 86.50 126 LYS A O 1
ATOM 1060 N N . ASP A 1 127 ? -62.252 -15.661 33.087 1.00 85.25 127 ASP A N 1
ATOM 1061 C CA . ASP A 1 127 ? -63.114 -16.586 33.827 1.00 85.25 127 ASP A CA 1
ATOM 1062 C C . ASP A 1 127 ? -63.245 -16.161 35.295 1.00 85.25 127 ASP A C 1
ATOM 1064 O O . ASP A 1 127 ? -64.345 -16.107 35.842 1.00 85.25 127 ASP A O 1
ATOM 1068 N N . LEU A 1 128 ? -62.138 -15.752 35.928 1.00 85.25 128 LEU A N 1
ATOM 1069 C CA . LEU A 1 128 ? -62.149 -15.208 37.288 1.00 85.25 128 LEU A CA 1
ATOM 1070 C C . LEU A 1 128 ? -62.945 -13.900 37.386 1.00 85.25 128 LEU A C 1
ATOM 1072 O O . LEU A 1 128 ? -63.683 -13.708 38.349 1.00 85.25 128 LEU A O 1
ATOM 1076 N N . LYS A 1 129 ? -62.825 -12.997 36.403 1.00 86.00 129 LYS A N 1
ATOM 1077 C CA . LYS A 1 129 ? -63.611 -11.752 36.367 1.00 86.00 129 LYS A CA 1
ATOM 1078 C C . LYS A 1 129 ? -65.105 -12.013 36.184 1.00 86.00 129 LYS A C 1
ATOM 1080 O O . LYS A 1 129 ? -65.900 -11.339 36.832 1.00 86.00 129 LYS A O 1
ATOM 1085 N N . LEU A 1 130 ? -65.469 -12.962 35.323 1.00 83.31 130 LEU A N 1
ATOM 1086 C CA . LEU A 1 130 ? -66.857 -13.338 35.062 1.00 83.31 130 LEU A CA 1
ATOM 1087 C C . LEU A 1 130 ? -67.488 -13.964 36.312 1.00 83.31 130 LEU A C 1
ATOM 1089 O O . LEU A 1 130 ? -68.507 -13.471 36.784 1.00 83.31 130 LEU A O 1
ATOM 1093 N N . ARG A 1 131 ? -66.795 -14.916 36.947 1.00 79.69 131 ARG A N 1
ATOM 1094 C CA . ARG A 1 131 ? -67.214 -15.514 38.227 1.00 79.69 131 ARG A CA 1
ATOM 1095 C C . ARG A 1 131 ? -67.340 -14.479 39.350 1.00 79.69 131 ARG A C 1
ATOM 1097 O O . ARG A 1 131 ? -68.271 -14.534 40.146 1.00 79.69 131 ARG A O 1
ATOM 1104 N N . LEU A 1 132 ? -66.437 -13.494 39.412 1.00 81.81 132 LEU A N 1
ATOM 1105 C CA . LEU A 1 132 ? -66.539 -12.380 40.367 1.00 81.81 132 LEU A CA 1
ATOM 1106 C C . LEU A 1 132 ? -67.745 -11.469 40.088 1.00 81.81 132 LEU A C 1
ATOM 1108 O O . LEU A 1 132 ? -68.357 -10.964 41.030 1.00 81.81 132 LEU A O 1
ATOM 1112 N N . ALA A 1 133 ? -68.084 -11.233 38.820 1.00 80.62 133 ALA A N 1
ATOM 1113 C CA . ALA A 1 133 ? -69.261 -10.456 38.439 1.00 80.62 133 ALA A CA 1
ATOM 1114 C C . ALA A 1 133 ? -70.562 -11.205 38.771 1.00 80.62 133 ALA A C 1
ATOM 1116 O O . ALA A 1 133 ? -71.483 -10.603 39.321 1.00 80.62 133 ALA A O 1
ATOM 1117 N N . GLU A 1 134 ? -70.604 -12.517 38.531 1.00 76.25 134 GLU A N 1
ATOM 1118 C CA . GLU A 1 134 ? -71.703 -13.401 38.931 1.00 76.25 134 GLU A CA 1
ATOM 1119 C C . GLU A 1 134 ? -71.904 -13.372 40.451 1.00 76.25 134 GLU A C 1
ATOM 1121 O O . GLU A 1 134 ? -73.004 -13.075 40.912 1.00 76.25 134 GLU A O 1
ATOM 1126 N N . MET A 1 135 ? -70.836 -13.552 41.243 1.00 71.06 135 MET A N 1
ATOM 1127 C CA . MET A 1 135 ? -70.885 -13.437 42.710 1.00 71.06 135 MET A CA 1
ATOM 1128 C C . MET A 1 135 ? -71.487 -12.108 43.181 1.00 71.06 135 MET A C 1
ATOM 1130 O O . MET A 1 135 ? -72.312 -12.087 44.093 1.00 71.06 135 MET A O 1
ATOM 1134 N N . ARG A 1 136 ? -71.093 -10.992 42.555 1.00 72.81 136 ARG A N 1
ATOM 1135 C CA . ARG A 1 136 ? -71.630 -9.660 42.877 1.00 72.81 136 ARG A CA 1
ATOM 1136 C C . ARG A 1 136 ? -73.118 -9.533 42.537 1.00 72.81 136 ARG A C 1
ATOM 1138 O O . ARG A 1 136 ? -73.843 -8.891 43.288 1.00 72.81 136 ARG A O 1
ATOM 1145 N N . CYS A 1 137 ? -73.582 -10.162 41.457 1.00 64.81 137 CYS A N 1
ATOM 1146 C CA . CYS A 1 137 ? -74.997 -10.168 41.075 1.00 64.81 137 CYS A CA 1
ATOM 1147 C C . CYS A 1 137 ? -75.859 -11.003 42.036 1.00 64.81 137 CYS A C 1
ATOM 1149 O O . CYS A 1 137 ? -76.975 -10.597 42.353 1.00 64.81 137 CYS A O 1
ATOM 1151 N N . TYR A 1 138 ? -75.340 -12.128 42.542 1.00 64.50 138 TYR A N 1
ATOM 1152 C CA . TYR A 1 138 ? -76.038 -12.956 43.534 1.00 64.50 138 TYR A CA 1
ATOM 1153 C C . TYR A 1 138 ? -76.113 -12.294 44.911 1.00 64.50 138 TYR A C 1
ATOM 1155 O O . TYR A 1 138 ? -77.138 -12.388 45.571 1.00 64.50 138 TYR A O 1
ATOM 1163 N N . LEU A 1 139 ? -75.074 -11.565 45.327 1.00 61.31 139 LEU A N 1
ATOM 1164 C CA . LEU A 1 139 ? -75.099 -10.787 46.574 1.00 61.31 139 LEU A CA 1
ATOM 1165 C C . LEU A 1 139 ? -76.101 -9.618 46.536 1.00 61.31 139 LEU A C 1
ATOM 1167 O O . LEU A 1 139 ? -76.509 -9.138 47.587 1.00 61.31 139 LEU A O 1
ATOM 1171 N N . SER A 1 140 ? -76.496 -9.167 45.340 1.00 62.25 140 SER A N 1
ATOM 1172 C CA . SER A 1 140 ? -77.468 -8.086 45.132 1.00 62.25 140 SER A CA 1
ATOM 1173 C C . SER A 1 140 ? -78.925 -8.565 45.028 1.00 62.25 140 SER A C 1
ATOM 1175 O O . SER A 1 140 ? -79.822 -7.723 45.058 1.00 62.25 140 SER A O 1
ATOM 1177 N N . LYS A 1 141 ? -79.185 -9.872 44.870 1.00 58.53 141 LYS A N 1
ATOM 1178 C CA . LYS A 1 141 ? -80.536 -10.459 44.844 1.00 58.53 141 LYS A CA 1
ATOM 1179 C C . LYS A 1 141 ? -80.764 -11.239 46.141 1.00 58.53 141 LYS A C 1
ATOM 1181 O O . LYS A 1 141 ? -80.102 -12.243 46.374 1.00 58.53 141 LYS A O 1
ATOM 1186 N N . GLU A 1 142 ? -81.718 -10.813 46.965 1.00 50.50 142 GLU A N 1
ATOM 1187 C CA . GLU A 1 142 ? -82.144 -11.495 48.201 1.00 50.50 142 GLU A CA 1
ATOM 1188 C C . GLU A 1 142 ? -82.896 -12.813 47.907 1.00 50.50 142 GLU A C 1
ATOM 1190 O O . GLU A 1 142 ? -84.074 -12.964 48.215 1.00 50.50 142 GLU A O 1
ATOM 1195 N N . SER A 1 143 ? -82.241 -13.790 47.277 1.00 50.75 143 SER A N 1
ATOM 1196 C CA . SER A 1 143 ? -82.783 -15.143 47.099 1.00 50.75 143 SER A CA 1
ATOM 1197 C C . SER A 1 143 ? -81.954 -16.166 47.872 1.00 50.75 143 SER A C 1
ATOM 1199 O O . SER A 1 143 ? -80.728 -16.185 47.784 1.00 50.75 143 SER A O 1
ATOM 1201 N N . SER A 1 144 ? -82.635 -17.045 48.604 1.00 51.72 144 SER A N 1
ATOM 1202 C CA . SER A 1 144 ? -82.113 -18.002 49.590 1.00 51.72 144 SER A CA 1
ATOM 1203 C C . SER A 1 144 ? -81.329 -19.202 49.031 1.00 51.72 144 SER A C 1
ATOM 1205 O O . SER A 1 144 ? -80.966 -20.096 49.795 1.00 51.72 144 SER A O 1
ATOM 1207 N N . GLN A 1 145 ? -80.996 -19.228 47.738 1.00 54.94 145 GLN A N 1
ATOM 1208 C CA . GLN A 1 145 ? -80.095 -20.232 47.163 1.00 54.94 145 GLN A CA 1
ATOM 1209 C C . GLN A 1 145 ? -78.727 -19.609 46.886 1.00 54.94 145 GLN A C 1
ATOM 1211 O O . GLN A 1 145 ? -78.511 -18.942 45.876 1.00 54.94 145 GLN A O 1
ATOM 1216 N N . LYS A 1 146 ? -77.787 -19.831 47.812 1.00 54.56 146 LYS A N 1
ATOM 1217 C CA . LYS A 1 146 ? -76.368 -19.546 47.580 1.00 54.56 146 LYS A CA 1
ATOM 1218 C C . LYS A 1 146 ? -75.869 -20.496 46.487 1.00 54.56 146 LYS A C 1
ATOM 1220 O O . LYS A 1 146 ? -75.966 -21.705 46.694 1.00 54.56 146 LYS A O 1
ATOM 1225 N N . PRO A 1 147 ? -75.312 -20.011 45.365 1.00 54.59 147 PRO A N 1
ATOM 1226 C CA . PRO A 1 147 ? -74.593 -20.898 44.469 1.00 54.59 147 PRO A CA 1
ATOM 1227 C C . PRO A 1 147 ? -73.386 -21.460 45.225 1.00 54.59 147 PRO A C 1
ATOM 1229 O O . PRO A 1 147 ? -72.597 -20.711 45.811 1.00 54.59 147 PRO A O 1
ATOM 1232 N N . GLU A 1 148 ? -73.259 -22.782 45.234 1.00 59.09 148 GLU A N 1
ATOM 1233 C CA . GLU A 1 148 ? -72.109 -23.499 45.774 1.00 59.09 148 GLU A CA 1
ATOM 1234 C C . GLU A 1 148 ? -70.935 -23.300 44.811 1.00 59.09 148 GLU A C 1
ATOM 1236 O O . GLU A 1 148 ? -70.618 -24.129 43.963 1.00 59.09 148 GLU A O 1
ATOM 1241 N N . ILE A 1 149 ? -70.334 -22.112 44.855 1.00 61.06 149 ILE A N 1
ATOM 1242 C CA . ILE A 1 149 ? -69.171 -21.825 44.027 1.00 61.06 149 ILE A CA 1
ATOM 1243 C C . ILE A 1 149 ? -68.029 -22.657 44.584 1.00 61.06 149 ILE A C 1
ATOM 1245 O O . ILE A 1 149 ? -67.558 -22.413 45.698 1.00 61.06 149 ILE A O 1
ATOM 1249 N N . ASN A 1 150 ? -67.586 -23.633 43.794 1.00 68.00 150 ASN A N 1
ATOM 1250 C CA . ASN A 1 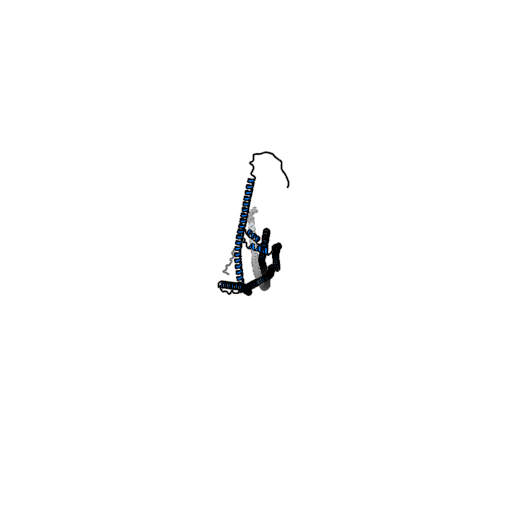150 ? -66.534 -24.557 44.177 1.00 68.00 150 ASN A CA 1
ATOM 1251 C C . ASN A 1 150 ? -65.174 -23.834 44.236 1.00 68.00 150 ASN A C 1
ATOM 1253 O O . ASN A 1 150 ? -64.350 -23.884 43.323 1.00 68.00 150 ASN A O 1
ATOM 1257 N N . SER A 1 151 ? -64.946 -23.093 45.323 1.00 68.62 151 SER A N 1
ATOM 1258 C CA . SER A 1 151 ? -63.720 -22.326 45.585 1.00 68.62 151 SER A CA 1
ATOM 1259 C C . SER A 1 151 ? -62.455 -23.191 45.507 1.00 68.62 151 SER A C 1
ATOM 1261 O O . SER A 1 151 ? -61.382 -22.700 45.144 1.00 68.62 151 SER A O 1
ATOM 1263 N N . VAL A 1 152 ? -62.597 -24.491 45.778 1.00 75.25 152 VAL A N 1
ATOM 1264 C CA . VAL A 1 152 ? -61.535 -25.492 45.687 1.00 75.25 152 VAL A CA 1
ATOM 1265 C C . VAL A 1 152 ? -61.111 -25.714 44.232 1.00 75.25 152 VAL A C 1
ATOM 1267 O O . VAL A 1 152 ? -59.913 -25.674 43.948 1.00 75.25 152 VAL A O 1
ATOM 1270 N N . GLU A 1 153 ? -62.056 -25.850 43.299 1.00 79.00 153 GLU A N 1
ATOM 1271 C CA . GLU A 1 153 ? -61.767 -25.981 41.862 1.00 79.00 153 GLU A CA 1
ATOM 1272 C C . GLU A 1 153 ? -61.090 -24.726 41.298 1.00 79.00 153 GLU A C 1
ATOM 1274 O O . GLU A 1 153 ? -60.117 -24.824 40.551 1.00 79.00 153 GLU A O 1
ATOM 1279 N N . VAL A 1 154 ? -61.534 -23.530 41.701 1.00 80.19 154 VAL A N 1
ATOM 1280 C CA . VAL A 1 154 ? -60.926 -22.263 41.249 1.00 80.19 154 VAL A CA 1
ATOM 1281 C C . VAL A 1 154 ? -59.473 -22.145 41.715 1.00 80.19 154 VAL A C 1
ATOM 1283 O O . VAL A 1 154 ? -58.583 -21.775 40.945 1.00 80.19 154 VAL A O 1
ATOM 1286 N N . LEU A 1 155 ? -59.200 -22.496 42.975 1.00 82.88 155 LEU A N 1
ATOM 1287 C CA . LEU A 1 155 ? -57.840 -22.516 43.511 1.00 82.88 155 LEU A CA 1
ATOM 1288 C C . LEU A 1 155 ? -56.970 -23.579 42.832 1.00 82.88 155 LEU A C 1
ATOM 1290 O O . LEU A 1 155 ? -55.780 -23.338 42.616 1.00 82.88 155 LEU A O 1
ATOM 1294 N N . GLN A 1 156 ? -57.538 -24.733 42.476 1.00 84.56 156 GLN A N 1
ATOM 1295 C CA . GLN A 1 156 ? -56.840 -25.758 41.700 1.00 84.56 156 GLN A CA 1
ATOM 1296 C C . GLN A 1 156 ? -56.502 -25.270 40.283 1.00 84.56 156 GLN A C 1
ATOM 1298 O O . GLN A 1 156 ? -55.356 -25.432 39.864 1.00 84.56 156 GLN A O 1
ATOM 1303 N N . GLN A 1 157 ? -57.420 -24.585 39.591 1.00 83.25 157 GLN A N 1
ATOM 1304 C CA . GLN A 1 157 ? -57.175 -23.978 38.273 1.00 83.25 157 GLN A CA 1
ATOM 1305 C C . GLN A 1 157 ? -56.046 -22.934 38.318 1.00 83.25 157 GLN A C 1
ATOM 1307 O O . GLN A 1 157 ? -55.135 -22.964 37.490 1.00 83.25 157 GLN A O 1
ATOM 1312 N N . ILE A 1 158 ? -56.030 -22.060 39.333 1.00 85.69 158 ILE A N 1
ATOM 1313 C CA . ILE A 1 158 ? -54.946 -21.079 39.528 1.00 85.69 158 ILE A CA 1
ATOM 1314 C C . ILE A 1 158 ? -53.609 -21.779 39.809 1.00 85.69 158 ILE A C 1
ATOM 1316 O O . ILE A 1 158 ? -52.571 -21.371 39.283 1.00 85.69 158 ILE A O 1
ATOM 1320 N N . LYS A 1 159 ? -53.604 -22.829 40.641 1.00 88.38 159 LYS A N 1
ATOM 1321 C CA . LYS A 1 159 ? -52.390 -23.607 40.941 1.00 88.38 159 LYS A CA 1
ATOM 1322 C C . LYS A 1 159 ? -51.851 -24.318 39.698 1.00 88.38 159 LYS A C 1
ATOM 1324 O O . LYS A 1 159 ? -50.638 -24.325 39.508 1.00 88.38 159 LYS A O 1
ATOM 1329 N N . LEU A 1 160 ? -52.721 -24.882 38.860 1.00 87.31 160 LEU A N 1
ATOM 1330 C CA . LEU A 1 160 ? -52.346 -25.516 37.594 1.00 87.31 160 LEU A CA 1
ATOM 1331 C C . LEU A 1 160 ? -51.729 -24.506 36.622 1.00 87.31 160 LEU A C 1
ATOM 1333 O O . LEU A 1 160 ? -50.620 -24.742 36.153 1.00 87.31 160 LEU A O 1
ATOM 1337 N N . ALA A 1 161 ? -52.363 -23.349 36.413 1.00 86.44 161 ALA A N 1
ATOM 1338 C CA . ALA A 1 161 ? -51.828 -22.303 35.538 1.00 86.44 161 ALA A CA 1
ATOM 1339 C C . ALA A 1 161 ? -50.464 -21.772 36.021 1.00 86.44 161 ALA A C 1
ATOM 1341 O O . ALA A 1 161 ? -49.548 -21.581 35.223 1.00 86.44 161 ALA A O 1
ATOM 1342 N N . LYS A 1 162 ? -50.283 -21.601 37.340 1.00 88.31 162 LYS A N 1
ATOM 1343 C CA . LYS A 1 162 ? -48.982 -21.231 37.925 1.00 88.31 162 LYS A CA 1
ATOM 1344 C C . LYS A 1 162 ? -47.914 -22.304 37.706 1.00 88.31 162 LYS A C 1
ATOM 1346 O O . LYS A 1 162 ? -46.773 -21.962 37.410 1.00 88.31 162 LYS A O 1
ATOM 1351 N N . LYS A 1 163 ? -48.264 -23.587 37.857 1.00 89.81 163 LYS A N 1
ATOM 1352 C CA . LYS A 1 163 ? -47.345 -24.705 37.582 1.00 89.81 163 LYS A CA 1
ATOM 1353 C C . LYS A 1 163 ? -46.957 -24.756 36.104 1.00 89.81 163 LYS A C 1
ATOM 1355 O O . LYS A 1 163 ? -45.780 -24.919 35.813 1.00 89.81 163 LYS A O 1
ATOM 1360 N N . GLN A 1 164 ? -47.915 -24.556 35.200 1.00 87.56 164 GLN A N 1
ATOM 1361 C CA . GLN A 1 164 ? -47.669 -24.492 33.757 1.00 87.56 164 GLN A CA 1
ATOM 1362 C C . GLN A 1 164 ? -46.735 -23.332 33.393 1.00 87.56 164 GLN A C 1
ATOM 1364 O O . GLN A 1 164 ? -45.731 -23.558 32.732 1.00 87.56 164 GLN A O 1
ATOM 1369 N N . GLN A 1 165 ? -46.991 -22.113 33.887 1.00 87.12 165 GLN A N 1
ATOM 1370 C CA . GLN A 1 165 ? -46.090 -20.975 33.654 1.00 87.12 165 GLN A CA 1
ATOM 1371 C C . GLN A 1 165 ? -44.685 -21.212 34.205 1.00 87.12 165 GLN A C 1
ATOM 1373 O O . GLN A 1 165 ? -43.707 -20.843 33.563 1.00 87.12 165 GLN A O 1
ATOM 1378 N N . LYS A 1 166 ? -44.579 -21.823 35.390 1.00 90.50 166 LYS A N 1
ATOM 1379 C CA . LYS A 1 166 ? -43.286 -22.154 35.986 1.00 90.50 166 LYS A CA 1
ATOM 1380 C C . LYS A 1 166 ? -42.513 -23.156 35.121 1.00 90.50 166 LYS A C 1
ATOM 1382 O O . LYS A 1 166 ? -41.344 -22.918 34.858 1.00 90.50 166 LYS A O 1
ATOM 1387 N N . ALA A 1 167 ? -43.175 -24.208 34.637 1.00 90.94 167 ALA A N 1
ATOM 1388 C CA . ALA A 1 167 ? -42.561 -25.200 33.756 1.00 90.94 167 ALA A CA 1
ATOM 1389 C C . ALA A 1 167 ? -42.109 -24.593 32.416 1.00 90.94 167 ALA A C 1
ATOM 1391 O O . ALA A 1 167 ? -41.013 -24.892 31.958 1.00 90.94 167 ALA A O 1
ATOM 1392 N N . ILE A 1 168 ? -42.912 -23.699 31.823 1.00 88.19 168 ILE A N 1
ATOM 1393 C CA . ILE A 1 168 ? -42.532 -22.965 30.602 1.00 88.19 168 ILE A CA 1
ATOM 1394 C C . ILE A 1 168 ? -41.289 -22.106 30.860 1.00 88.19 168 ILE A C 1
ATOM 1396 O O . ILE A 1 168 ? -40.353 -22.129 30.071 1.00 88.19 168 ILE A O 1
ATOM 1400 N N . LEU A 1 169 ? -41.247 -21.372 31.977 1.00 88.50 169 LEU A N 1
ATOM 1401 C CA . LEU A 1 169 ? -40.105 -20.521 32.315 1.00 88.50 169 LEU A CA 1
ATOM 1402 C C . LEU A 1 169 ? -38.827 -21.339 32.556 1.00 88.50 169 LEU A C 1
ATOM 1404 O O . LEU A 1 169 ? -37.760 -20.953 32.096 1.00 88.50 169 LEU A O 1
ATOM 1408 N N . GLU A 1 170 ? -38.936 -22.468 33.256 1.00 93.12 170 GLU A N 1
ATOM 1409 C CA . GLU A 1 170 ? -37.819 -23.396 33.468 1.00 93.12 170 GLU A CA 1
ATOM 1410 C C . GLU A 1 170 ? -37.326 -23.998 32.144 1.00 93.12 170 GLU A C 1
ATOM 1412 O O . GLU A 1 170 ? -36.118 -24.043 31.920 1.00 93.12 170 GLU A O 1
ATOM 1417 N N . GLY A 1 171 ? -38.238 -24.382 31.243 1.00 92.00 171 GLY A N 1
ATOM 1418 C CA . GLY A 1 171 ? -37.900 -24.838 29.891 1.00 92.00 171 GLY A CA 1
ATOM 1419 C C . GLY A 1 171 ? -37.150 -23.775 29.085 1.00 92.00 171 GLY A C 1
ATOM 1420 O O . GLY A 1 171 ? -36.072 -24.052 28.570 1.00 92.00 171 GLY A O 1
ATOM 1421 N N . LEU A 1 172 ? -37.647 -22.535 29.077 1.00 89.25 172 LEU A N 1
ATOM 1422 C CA . LEU A 1 172 ? -37.005 -21.410 28.388 1.00 89.25 172 LEU A CA 1
ATOM 1423 C C . LEU A 1 172 ? -35.603 -21.101 28.926 1.00 89.25 172 LEU A C 1
ATOM 1425 O O . LEU A 1 172 ? -34.719 -20.752 28.151 1.00 89.25 172 LEU A O 1
ATOM 1429 N N . ILE A 1 173 ? -35.382 -21.229 30.239 1.00 90.56 173 ILE A N 1
ATOM 1430 C CA . ILE A 1 173 ? -34.047 -21.061 30.837 1.00 90.56 173 ILE A CA 1
ATOM 1431 C C . ILE A 1 173 ? -33.094 -22.159 30.347 1.00 90.56 173 ILE A C 1
ATOM 1433 O O . ILE A 1 173 ? -31.924 -21.897 30.080 1.00 90.56 173 ILE A O 1
ATOM 1437 N N . LEU A 1 174 ? -33.568 -23.401 30.230 1.00 92.19 174 LEU A N 1
ATOM 1438 C CA . LEU A 1 174 ? -32.743 -24.499 29.724 1.00 92.19 174 LEU A CA 1
ATOM 1439 C C . LEU A 1 174 ? -32.417 -24.323 28.238 1.00 92.19 174 LEU A C 1
ATOM 1441 O O . LEU A 1 174 ? -31.266 -24.517 27.853 1.00 92.19 174 LEU A O 1
ATOM 1445 N N . GLU A 1 175 ? -33.397 -23.914 27.432 1.00 89.44 175 GLU A N 1
ATOM 1446 C CA . GLU A 1 175 ? -33.204 -23.582 26.018 1.00 89.44 175 GLU A CA 1
ATOM 1447 C C . GLU A 1 175 ? -32.230 -22.413 25.847 1.00 89.44 175 GLU A C 1
ATOM 1449 O O . GLU A 1 175 ? -31.308 -22.505 25.040 1.00 89.44 175 GLU A O 1
ATOM 1454 N N . SER A 1 176 ? -32.351 -21.347 26.650 1.00 87.56 176 SER A N 1
ATOM 1455 C CA . SER A 1 176 ? -31.413 -20.222 26.585 1.00 87.56 176 SER A CA 1
ATOM 1456 C C . SER A 1 176 ? -29.988 -20.656 26.925 1.00 87.56 176 SER A C 1
ATOM 1458 O O . SER A 1 176 ? -29.056 -20.275 26.229 1.00 87.56 176 SER A O 1
ATOM 1460 N N . LEU A 1 177 ? -29.811 -21.505 27.943 1.00 90.38 177 LEU A N 1
ATOM 1461 C CA . LEU A 1 177 ? -28.503 -22.060 28.309 1.00 90.38 177 LEU A CA 1
ATOM 1462 C C . LEU A 1 177 ? -27.944 -23.034 27.259 1.00 90.38 177 LEU A C 1
ATOM 1464 O O . LEU A 1 177 ? -26.730 -23.235 27.191 1.00 90.38 177 LEU A O 1
ATOM 1468 N N . ALA A 1 178 ? -28.798 -23.715 26.492 1.00 91.75 178 ALA A N 1
ATOM 1469 C CA . ALA A 1 178 ? -28.369 -24.556 25.376 1.00 91.75 178 ALA A CA 1
ATOM 1470 C C . ALA A 1 178 ? -27.891 -23.687 24.205 1.00 91.75 178 ALA A C 1
ATOM 1472 O O . ALA A 1 178 ? -26.765 -23.857 23.745 1.00 91.75 178 ALA A O 1
ATOM 1473 N N . LEU A 1 179 ? -28.682 -22.681 23.827 1.00 88.56 179 LEU A N 1
ATOM 1474 C CA . LEU A 1 179 ? -28.328 -21.717 22.784 1.00 88.56 179 LEU A CA 1
ATOM 1475 C C . LEU A 1 179 ? -27.065 -20.923 23.129 1.00 88.56 179 LEU A C 1
ATOM 1477 O O . LEU A 1 179 ? -26.224 -20.701 22.267 1.00 88.56 179 LEU A O 1
ATOM 1481 N N . GLU A 1 180 ? -26.888 -20.512 24.387 1.00 86.69 180 GLU A N 1
ATOM 1482 C CA . GLU A 1 180 ? -25.655 -19.858 24.838 1.00 86.69 180 GLU A CA 1
ATOM 1483 C C . GLU A 1 180 ? -24.430 -20.759 24.644 1.00 86.69 180 GLU A C 1
ATOM 1485 O O . GLU A 1 180 ? -23.386 -20.276 24.210 1.00 86.69 180 GLU A O 1
ATOM 1490 N N . ARG A 1 181 ? -24.556 -22.067 24.905 1.00 86.81 181 ARG A N 1
ATOM 1491 C CA . ARG A 1 181 ? -23.475 -23.037 24.675 1.00 86.81 181 ARG A CA 1
ATOM 1492 C C . ARG A 1 181 ? -23.165 -23.216 23.192 1.00 86.81 181 ARG A C 1
ATOM 1494 O O . ARG A 1 181 ? -21.995 -23.166 22.828 1.00 86.81 181 ARG A O 1
ATOM 1501 N N . GLU A 1 182 ? -24.189 -23.355 22.353 1.00 87.06 182 GLU A N 1
ATOM 1502 C CA . GLU A 1 182 ? -24.021 -23.418 20.895 1.00 87.06 182 GLU A CA 1
ATOM 1503 C C . GLU A 1 182 ? -23.339 -22.147 20.366 1.00 87.06 182 GLU A C 1
ATOM 1505 O O . GLU A 1 182 ? -22.388 -22.213 19.590 1.00 87.06 182 GLU A O 1
ATOM 1510 N N . LEU A 1 183 ? -23.769 -20.968 20.827 1.00 84.44 183 LEU A N 1
ATOM 1511 C CA . LEU A 1 183 ? -23.177 -19.692 20.429 1.00 84.44 183 LEU A CA 1
ATOM 1512 C C . LEU A 1 183 ? -21.715 -19.549 20.865 1.00 84.44 183 LEU A C 1
ATOM 1514 O O . LEU A 1 183 ? -20.930 -18.965 20.118 1.00 84.44 183 LEU A O 1
ATOM 1518 N N . GLU A 1 184 ? -21.330 -20.042 22.044 1.00 80.12 184 GLU A N 1
ATOM 1519 C CA . GLU A 1 184 ? -19.920 -20.057 22.454 1.00 80.12 184 GLU A CA 1
ATOM 1520 C C . GLU A 1 184 ? -19.075 -20.986 21.571 1.00 80.12 184 GLU A C 1
ATOM 1522 O O . GLU A 1 184 ? -18.005 -20.576 21.123 1.00 80.12 184 GLU A O 1
ATOM 1527 N N . GLU A 1 185 ? -19.579 -22.167 21.206 1.00 81.50 185 GLU A N 1
ATOM 1528 C CA . GLU A 1 185 ? -18.903 -23.061 20.255 1.00 81.50 185 GLU A CA 1
ATOM 1529 C C . GLU A 1 185 ? -18.720 -22.384 18.882 1.00 81.50 185 GLU A C 1
ATOM 1531 O O . GLU A 1 185 ? -17.640 -22.413 18.285 1.00 81.50 185 GLU A O 1
ATOM 1536 N N . TYR A 1 186 ? -19.741 -21.668 18.399 1.00 74.88 186 TYR A N 1
ATOM 1537 C CA . TYR A 1 186 ? -19.622 -20.864 17.180 1.00 74.88 186 TYR A CA 1
ATOM 1538 C C . TYR A 1 186 ? -18.614 -19.719 17.308 1.00 74.88 186 TYR A C 1
ATOM 1540 O O . TYR A 1 186 ? -17.908 -19.435 16.338 1.00 74.88 186 TYR A O 1
ATOM 1548 N N . LYS A 1 187 ? -18.513 -19.055 18.467 1.00 74.88 187 LYS A N 1
ATOM 1549 C CA . LYS A 1 187 ? -17.505 -18.005 18.697 1.00 74.88 187 LYS A CA 1
ATOM 1550 C C . LYS A 1 187 ? -16.093 -18.569 18.649 1.00 74.88 187 LYS A C 1
ATOM 1552 O O . LYS A 1 187 ? -15.236 -17.950 18.023 1.00 74.88 187 LYS A O 1
ATOM 1557 N N . GLU A 1 188 ? -15.845 -19.718 19.268 1.00 67.88 188 GLU A N 1
ATOM 1558 C CA . GLU A 1 188 ? -14.542 -20.390 19.214 1.00 67.88 188 GLU A CA 1
ATOM 1559 C C . GLU A 1 188 ? -14.171 -20.751 17.768 1.00 67.88 188 GLU A C 1
ATOM 1561 O O . GLU A 1 188 ? -13.078 -20.415 17.301 1.00 67.88 188 GLU A O 1
ATOM 1566 N N . ASN A 1 189 ? -15.125 -21.296 17.009 1.00 64.69 189 ASN A N 1
ATOM 1567 C CA . ASN A 1 189 ? -14.958 -21.615 15.590 1.00 64.69 189 ASN A CA 1
ATOM 1568 C C . ASN A 1 189 ? -14.746 -20.366 14.706 1.00 64.69 189 ASN A C 1
ATOM 1570 O O . ASN A 1 189 ? -13.930 -20.375 13.782 1.00 64.69 189 ASN A O 1
ATOM 1574 N N . ALA A 1 190 ? -15.444 -19.262 14.985 1.00 57.78 190 ALA A N 1
ATOM 1575 C CA . ALA A 1 190 ? -15.284 -17.997 14.266 1.00 57.78 190 ALA A CA 1
ATOM 1576 C C . ALA A 1 190 ? -13.943 -17.315 14.584 1.00 57.78 190 ALA A C 1
ATOM 1578 O O . ALA A 1 190 ? -13.299 -16.757 13.693 1.00 57.78 190 ALA A O 1
ATOM 1579 N N . LEU A 1 191 ? -13.486 -17.386 15.837 1.00 56.09 191 LEU A N 1
ATOM 1580 C CA . LEU A 1 191 ? -12.175 -16.884 16.245 1.00 56.09 191 LEU A CA 1
ATOM 1581 C C . LEU A 1 191 ? -11.045 -17.694 15.599 1.00 56.09 191 LEU A C 1
ATOM 1583 O O . LEU A 1 191 ? -10.084 -17.083 15.127 1.00 56.09 191 LEU A O 1
ATOM 1587 N N . ALA A 1 192 ? -11.187 -19.019 15.494 1.00 44.91 192 ALA A N 1
ATOM 1588 C CA . ALA A 1 192 ? -10.259 -19.877 14.758 1.00 44.91 192 ALA A CA 1
ATOM 1589 C C . ALA A 1 192 ? -10.177 -19.494 13.266 1.00 44.91 192 ALA A C 1
ATOM 1591 O O . ALA A 1 192 ? -9.081 -19.278 12.751 1.00 44.91 192 ALA A O 1
ATOM 1592 N N . ARG A 1 193 ? -11.316 -19.257 12.598 1.00 41.88 193 ARG A N 1
ATOM 1593 C CA . ARG A 1 193 ? -11.342 -18.756 11.207 1.00 41.88 193 ARG A CA 1
ATOM 1594 C C . ARG A 1 193 ? -10.736 -17.359 11.053 1.00 41.88 193 ARG A C 1
ATOM 1596 O O . ARG A 1 193 ? -10.023 -17.098 10.092 1.00 41.88 193 ARG A O 1
ATOM 1603 N N . SER A 1 194 ? -10.941 -16.462 12.020 1.00 45.12 194 SER A N 1
ATOM 1604 C CA . SER A 1 194 ? -10.306 -15.132 12.010 1.00 45.12 194 SER A CA 1
ATOM 1605 C C . SER A 1 194 ? -8.783 -15.198 12.201 1.00 45.12 194 SER A C 1
ATOM 1607 O O . SER A 1 194 ? -8.051 -14.308 11.767 1.00 45.12 194 SER A O 1
ATOM 1609 N N . PHE A 1 195 ? -8.290 -16.255 12.856 1.00 42.06 195 PHE A N 1
ATOM 1610 C CA . PHE A 1 195 ? -6.865 -16.545 12.983 1.00 42.06 195 PHE A CA 1
ATOM 1611 C C . PHE A 1 195 ? -6.292 -17.080 11.661 1.00 42.06 195 PHE A C 1
ATOM 1613 O O . PHE A 1 195 ? -5.187 -16.708 11.276 1.00 42.06 195 PHE A O 1
ATOM 1620 N N . GLU A 1 196 ? -7.073 -17.852 10.906 1.00 39.03 196 GLU A N 1
ATOM 1621 C CA . GLU A 1 196 ? -6.737 -18.255 9.536 1.00 39.03 196 GLU A CA 1
ATOM 1622 C C . GLU A 1 196 ? -6.773 -17.075 8.548 1.00 39.03 196 GLU A C 1
ATOM 1624 O O . GLU A 1 196 ? -5.888 -16.958 7.707 1.00 39.03 196 GLU A O 1
ATOM 1629 N N . GLU A 1 197 ? -7.688 -16.114 8.693 1.00 43.22 197 GLU A N 1
ATOM 1630 C CA . GLU A 1 197 ? -7.643 -14.855 7.928 1.00 43.22 197 GLU A CA 1
ATOM 1631 C C . GLU A 1 197 ? -6.481 -13.942 8.356 1.00 43.22 197 GLU A C 1
ATOM 1633 O O . GLU A 1 197 ? -5.887 -13.255 7.519 1.00 43.22 197 GLU A O 1
ATOM 1638 N N . LYS A 1 198 ? -6.064 -13.978 9.633 1.00 48.62 198 LYS A N 1
ATOM 1639 C CA . LYS A 1 198 ? -4.778 -13.397 10.066 1.00 48.62 198 LYS A CA 1
ATOM 1640 C C . LYS A 1 198 ? -3.586 -14.086 9.391 1.00 48.62 198 LYS A C 1
ATOM 1642 O O . LYS A 1 198 ? -2.579 -13.417 9.177 1.00 48.62 198 LYS A O 1
ATOM 1647 N N . ASN A 1 199 ? -3.697 -15.347 8.964 1.00 44.00 199 ASN A N 1
ATOM 1648 C CA . ASN A 1 199 ? -2.689 -15.996 8.113 1.00 44.00 199 ASN A CA 1
ATOM 1649 C C . ASN A 1 199 ? -2.663 -15.449 6.669 1.00 44.00 199 ASN A C 1
ATOM 1651 O O . ASN A 1 199 ? -1.765 -15.803 5.912 1.00 44.00 199 ASN A O 1
ATOM 1655 N N . GLY A 1 200 ? -3.535 -14.496 6.304 1.00 48.12 200 GLY A N 1
ATOM 1656 C CA . GLY A 1 200 ? -3.338 -13.602 5.150 1.00 48.12 200 GLY A CA 1
ATOM 1657 C C . GLY A 1 200 ? -2.081 -12.713 5.258 1.00 48.12 200 GLY A C 1
ATOM 1658 O O . GLY A 1 200 ? -1.696 -12.039 4.298 1.00 48.12 200 GLY A O 1
ATOM 1659 N N . LEU A 1 201 ? -1.413 -12.744 6.419 1.00 53.53 201 LEU A N 1
ATOM 1660 C CA . LEU A 1 201 ? -0.026 -12.335 6.672 1.00 53.53 201 LEU A CA 1
ATOM 1661 C C . LEU A 1 201 ? 0.977 -13.451 6.324 1.00 53.53 201 LEU A C 1
ATOM 1663 O O . LEU A 1 201 ? 1.983 -13.624 7.014 1.00 53.53 201 LEU A O 1
ATOM 1667 N N . SER A 1 202 ? 0.693 -14.257 5.304 1.00 56.00 202 SER A N 1
ATOM 1668 C CA . SER A 1 202 ? 1.591 -15.315 4.866 1.00 56.00 202 SER A CA 1
ATOM 1669 C C . SER A 1 202 ? 2.950 -14.709 4.519 1.00 56.00 202 SER A C 1
ATOM 1671 O O . SER A 1 202 ? 3.048 -13.883 3.615 1.00 56.00 202 SER A O 1
ATOM 1673 N N . LEU A 1 203 ? 4.003 -15.157 5.210 1.00 61.38 203 LEU A N 1
ATOM 1674 C CA . LEU A 1 203 ? 5.396 -14.921 4.809 1.00 61.38 203 LEU A CA 1
ATOM 1675 C C . LEU A 1 203 ? 5.678 -15.495 3.405 1.00 61.38 203 LEU A C 1
ATOM 1677 O O . LEU A 1 203 ? 6.666 -15.146 2.765 1.00 61.38 203 LEU A O 1
ATOM 1681 N N . GLY A 1 204 ? 4.803 -16.401 2.953 1.00 68.00 204 GLY A N 1
ATOM 1682 C CA . GLY A 1 204 ? 4.811 -16.977 1.622 1.00 68.00 204 GLY A CA 1
ATOM 1683 C C . GLY A 1 204 ? 4.726 -15.911 0.537 1.00 68.00 204 GLY A C 1
ATOM 1684 O O . GLY A 1 204 ? 3.959 -14.951 0.631 1.00 68.00 204 GLY A O 1
ATOM 1685 N N . VAL A 1 205 ? 5.531 -16.118 -0.501 1.00 74.12 205 VAL A N 1
ATOM 1686 C CA . VAL A 1 205 ? 5.586 -15.250 -1.671 1.00 74.12 205 VAL A CA 1
ATOM 1687 C C . VAL A 1 205 ? 4.220 -15.272 -2.364 1.00 74.12 205 VAL A C 1
ATOM 1689 O O . VAL A 1 205 ? 3.735 -16.352 -2.709 1.00 74.12 205 VAL A O 1
ATOM 1692 N N . PRO A 1 206 ? 3.584 -14.110 -2.565 1.00 81.88 206 PRO A N 1
ATOM 1693 C CA . PRO A 1 206 ? 2.291 -14.039 -3.218 1.00 81.88 206 PRO A CA 1
ATOM 1694 C C . PRO A 1 206 ? 2.361 -14.550 -4.663 1.00 81.88 206 PRO A C 1
ATOM 1696 O O . PRO A 1 206 ? 3.359 -14.293 -5.351 1.00 81.88 206 PRO A O 1
ATOM 1699 N N . PRO A 1 207 ? 1.315 -15.241 -5.147 1.00 81.44 207 PRO A N 1
ATOM 1700 C CA . PRO A 1 207 ? 1.299 -15.803 -6.494 1.00 81.44 207 PRO A CA 1
ATOM 1701 C C . PRO A 1 207 ? 1.491 -14.731 -7.571 1.00 81.44 207 PRO A C 1
ATOM 1703 O O . PRO A 1 207 ? 2.124 -15.013 -8.580 1.00 81.44 207 PRO A O 1
ATOM 1706 N N . GLU A 1 208 ? 1.046 -13.496 -7.326 1.00 83.00 208 GLU A N 1
ATOM 1707 C CA . GLU A 1 208 ? 1.190 -12.364 -8.247 1.00 83.00 208 GLU A CA 1
ATOM 1708 C C . GLU A 1 208 ? 2.661 -11.999 -8.513 1.00 83.00 208 GLU A C 1
ATOM 1710 O O . GLU A 1 208 ? 3.008 -11.561 -9.609 1.00 83.00 208 GLU A O 1
ATOM 1715 N N . LEU A 1 209 ? 3.540 -12.198 -7.523 1.00 82.69 209 LEU A N 1
ATOM 1716 C CA . LEU A 1 209 ? 4.981 -11.963 -7.664 1.00 82.69 209 LEU A CA 1
ATOM 1717 C C . LEU A 1 209 ? 5.661 -13.125 -8.406 1.00 82.69 209 LEU A C 1
ATOM 1719 O O . LEU A 1 209 ? 6.596 -12.928 -9.180 1.00 82.69 209 LEU A O 1
ATOM 1723 N N . LEU A 1 210 ? 5.170 -14.349 -8.188 1.00 84.31 210 LEU A N 1
ATOM 1724 C CA . LEU A 1 210 ? 5.661 -15.550 -8.865 1.00 84.31 210 LEU A CA 1
ATOM 1725 C C . LEU A 1 210 ? 5.257 -15.577 -10.341 1.00 84.31 210 LEU A C 1
ATOM 1727 O O . LEU A 1 210 ? 6.047 -16.017 -11.175 1.00 84.31 210 LEU A O 1
ATOM 1731 N N . SER A 1 211 ? 4.072 -15.070 -10.679 1.00 85.94 211 SER A N 1
ATOM 1732 C CA . SER A 1 211 ? 3.589 -14.946 -12.057 1.00 85.94 211 SER A CA 1
ATOM 1733 C C . SER A 1 211 ? 4.163 -13.743 -12.805 1.00 85.94 211 SER A C 1
ATOM 1735 O O . SER A 1 211 ? 3.821 -13.545 -13.964 1.00 85.94 211 SER A O 1
ATOM 1737 N N . LEU A 1 212 ? 5.009 -12.925 -12.169 1.00 86.25 212 LEU A N 1
ATOM 1738 C CA . LEU A 1 212 ? 5.570 -11.735 -12.800 1.00 86.25 212 LEU A CA 1
ATOM 1739 C C . LEU A 1 212 ? 6.470 -12.119 -13.986 1.00 86.25 212 LEU A C 1
ATOM 1741 O O . LEU A 1 212 ? 7.417 -12.904 -13.831 1.00 86.25 212 LEU A O 1
ATOM 1745 N N . GLU A 1 213 ? 6.160 -11.566 -15.156 1.00 83.31 213 GLU A N 1
ATOM 1746 C CA . GLU A 1 213 ? 6.930 -11.725 -16.389 1.00 83.31 213 GLU A CA 1
ATOM 1747 C C . GLU A 1 213 ? 8.175 -10.836 -16.307 1.00 83.31 213 GLU A C 1
ATOM 1749 O O . GLU A 1 213 ? 8.091 -9.612 -16.344 1.00 83.31 213 GLU A O 1
ATOM 1754 N N . CYS A 1 214 ? 9.341 -11.455 -16.123 1.00 88.38 214 CYS A N 1
ATOM 1755 C CA . CYS A 1 214 ? 10.625 -10.765 -16.082 1.00 88.38 214 CYS A CA 1
ATOM 1756 C C . CYS A 1 214 ? 11.641 -11.585 -16.888 1.00 88.38 214 CYS A C 1
ATOM 1758 O O . CYS A 1 214 ? 11.815 -12.770 -16.582 1.00 88.38 214 CYS A O 1
ATOM 1760 N N . PRO A 1 215 ? 12.318 -10.993 -17.890 1.00 89.31 215 PRO A N 1
ATOM 1761 C CA . PRO A 1 215 ? 13.293 -11.706 -18.717 1.00 89.31 215 PRO A CA 1
ATOM 1762 C C . PRO A 1 215 ? 14.562 -12.086 -17.942 1.00 89.31 215 PRO A C 1
ATOM 1764 O O . PRO A 1 215 ? 15.250 -13.033 -18.320 1.00 89.31 215 PRO A O 1
ATOM 1767 N N . TYR A 1 216 ? 14.863 -11.385 -16.841 1.00 90.62 216 TYR A N 1
ATOM 1768 C CA . TYR A 1 216 ? 16.039 -11.642 -16.011 1.00 90.62 216 TYR A CA 1
ATOM 1769 C C . TYR A 1 216 ? 15.647 -12.399 -14.725 1.00 90.62 216 TYR A C 1
ATOM 1771 O O . TYR A 1 216 ? 15.026 -11.814 -13.829 1.00 90.62 216 TYR A O 1
ATOM 1779 N N . PRO A 1 217 ? 16.015 -13.688 -14.585 1.00 89.38 217 PRO A N 1
ATOM 1780 C CA . PRO A 1 217 ? 15.633 -14.500 -13.428 1.00 89.38 217 PRO A CA 1
ATOM 1781 C C . PRO A 1 217 ? 16.271 -14.008 -12.121 1.00 89.38 217 PRO A C 1
ATOM 1783 O O . PRO A 1 217 ? 15.616 -14.041 -11.080 1.00 89.38 217 PRO A O 1
ATOM 1786 N N . ASP A 1 218 ? 17.495 -13.479 -12.176 1.00 92.94 218 ASP A N 1
ATOM 1787 C CA . ASP A 1 218 ? 18.205 -12.961 -10.999 1.00 92.94 218 ASP A CA 1
ATOM 1788 C C . ASP A 1 218 ? 17.490 -11.743 -10.400 1.00 92.94 218 ASP A C 1
ATOM 1790 O O . ASP A 1 218 ? 17.316 -11.644 -9.186 1.00 92.94 218 ASP A O 1
ATOM 1794 N N . LEU A 1 219 ? 16.987 -10.845 -11.255 1.00 91.62 219 LEU A N 1
ATOM 1795 C CA . LEU A 1 219 ? 16.195 -9.692 -10.827 1.00 91.62 219 LEU A CA 1
ATOM 1796 C C . LEU A 1 219 ? 14.886 -10.135 -10.165 1.00 91.62 219 LEU A C 1
ATOM 1798 O O . LEU A 1 219 ? 14.482 -9.576 -9.148 1.00 91.62 219 LEU A O 1
ATOM 1802 N N . LYS A 1 220 ? 14.234 -11.166 -10.714 1.00 90.75 220 LYS A N 1
ATOM 1803 C CA . LYS A 1 220 ? 13.015 -11.734 -10.129 1.00 90.75 220 LYS A CA 1
ATOM 1804 C C . LYS A 1 220 ? 13.280 -12.347 -8.751 1.00 90.75 220 LYS A C 1
ATOM 1806 O O . LYS A 1 220 ? 12.478 -12.136 -7.844 1.00 90.75 220 LYS A O 1
ATOM 1811 N N . ALA A 1 221 ? 14.396 -13.055 -8.579 1.00 91.69 221 ALA A N 1
ATOM 1812 C CA . ALA A 1 221 ? 14.808 -13.592 -7.283 1.00 91.69 221 ALA A CA 1
ATOM 1813 C C . ALA A 1 221 ? 15.068 -12.474 -6.258 1.00 91.69 221 ALA A C 1
ATOM 1815 O O . ALA A 1 221 ? 14.517 -12.525 -5.163 1.00 91.69 221 ALA A O 1
ATOM 1816 N N . LEU A 1 222 ? 15.790 -11.412 -6.641 1.00 93.38 222 LEU A N 1
ATOM 1817 C CA . LEU A 1 222 ? 16.037 -10.254 -5.771 1.00 93.38 222 LEU A CA 1
ATOM 1818 C C . LEU A 1 222 ? 14.739 -9.581 -5.306 1.00 93.38 222 LEU A C 1
ATOM 1820 O O . LEU A 1 222 ? 14.588 -9.276 -4.126 1.00 93.38 222 LEU A O 1
ATOM 1824 N N . VAL A 1 223 ? 13.773 -9.393 -6.209 1.00 92.50 223 VAL A N 1
ATOM 1825 C CA . VAL A 1 223 ? 12.456 -8.833 -5.862 1.00 92.50 223 VAL A CA 1
ATOM 1826 C C . VAL A 1 223 ? 11.702 -9.745 -4.882 1.00 92.50 223 VAL A C 1
ATOM 1828 O O . VAL A 1 223 ? 11.032 -9.260 -3.970 1.00 92.50 223 VAL A O 1
ATOM 1831 N N . ILE A 1 224 ? 11.808 -11.067 -5.033 1.00 91.25 224 ILE A N 1
ATOM 1832 C CA . ILE A 1 224 ? 11.218 -12.026 -4.088 1.00 91.25 224 ILE A CA 1
ATOM 1833 C C . ILE A 1 224 ? 11.893 -11.929 -2.712 1.00 91.25 224 ILE A C 1
ATOM 1835 O O . ILE A 1 224 ? 11.197 -11.903 -1.694 1.00 91.25 224 ILE A O 1
ATOM 1839 N N . ASP A 1 225 ? 13.218 -11.835 -2.667 1.00 91.12 225 ASP A N 1
ATOM 1840 C CA . ASP A 1 225 ? 13.973 -11.738 -1.416 1.00 91.12 225 ASP A CA 1
ATOM 1841 C C . ASP A 1 225 ? 13.681 -10.421 -0.679 1.00 91.12 225 ASP A C 1
ATOM 1843 O O . ASP A 1 225 ? 13.425 -10.426 0.528 1.00 91.12 225 ASP A O 1
ATOM 1847 N N . GLU A 1 226 ? 13.609 -9.296 -1.400 1.00 92.81 226 GLU A N 1
ATOM 1848 C CA . GLU A 1 226 ? 13.212 -8.001 -0.835 1.00 92.81 226 GLU A CA 1
ATOM 1849 C C . GLU A 1 226 ? 11.798 -8.040 -0.238 1.00 92.81 226 GLU A C 1
ATOM 1851 O O . GLU A 1 226 ? 11.552 -7.474 0.834 1.00 92.81 226 GLU A O 1
ATOM 1856 N N . TYR A 1 227 ? 10.866 -8.740 -0.895 1.00 9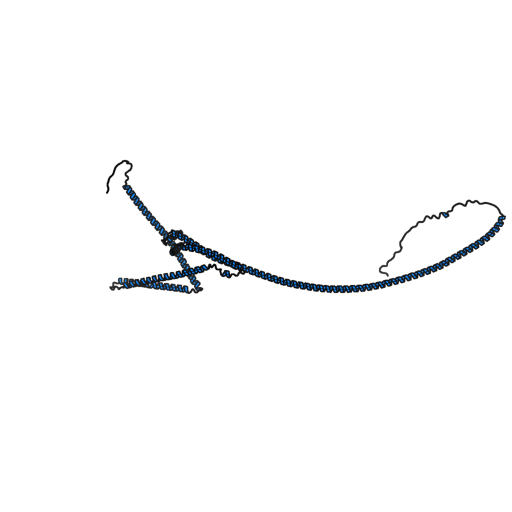1.56 227 TYR A N 1
ATOM 1857 C CA . TYR A 1 227 ? 9.525 -8.948 -0.353 1.00 91.56 227 TYR A CA 1
ATOM 1858 C C . TYR A 1 227 ? 9.569 -9.723 0.966 1.00 91.56 227 TYR A C 1
ATOM 1860 O O . TYR A 1 227 ? 8.906 -9.340 1.934 1.00 91.56 227 TYR A O 1
ATOM 1868 N N . GLN A 1 228 ? 10.344 -10.809 1.016 1.00 90.12 228 GLN A N 1
ATOM 1869 C CA . GLN A 1 228 ? 10.462 -11.637 2.213 1.00 90.12 228 GLN A CA 1
ATOM 1870 C C . GLN A 1 228 ? 11.090 -10.865 3.374 1.00 90.12 228 GLN A C 1
ATOM 1872 O O . GLN A 1 228 ? 10.602 -10.971 4.500 1.00 90.12 228 GLN A O 1
ATOM 1877 N N . GLU A 1 229 ? 12.114 -10.048 3.123 1.00 91.62 229 GLU A N 1
ATOM 1878 C CA . GLU A 1 229 ? 12.698 -9.169 4.143 1.00 91.62 229 GLU A CA 1
ATOM 1879 C C . GLU A 1 229 ? 11.687 -8.152 4.678 1.00 91.62 229 GLU A C 1
ATOM 1881 O O . GLU A 1 229 ? 11.530 -7.994 5.895 1.00 91.62 229 GLU A O 1
ATOM 1886 N N . LEU A 1 230 ? 10.931 -7.510 3.782 1.00 91.31 230 LEU A N 1
ATOM 1887 C CA . LEU A 1 230 ? 9.874 -6.582 4.171 1.00 91.31 230 LEU A CA 1
ATOM 1888 C C . LEU A 1 230 ? 8.818 -7.286 5.038 1.00 91.31 230 LEU A C 1
ATOM 1890 O O . LEU A 1 230 ? 8.461 -6.790 6.111 1.00 91.31 230 LEU A O 1
ATOM 1894 N N . ALA A 1 231 ? 8.348 -8.457 4.603 1.00 89.31 231 ALA A N 1
ATOM 1895 C CA . ALA A 1 231 ? 7.365 -9.263 5.319 1.00 89.31 231 ALA A CA 1
ATOM 1896 C C . ALA A 1 231 ? 7.878 -9.687 6.703 1.00 89.31 231 ALA A C 1
ATOM 1898 O O . ALA A 1 231 ? 7.175 -9.492 7.698 1.00 89.31 231 ALA A O 1
ATOM 1899 N N . ARG A 1 232 ? 9.123 -10.182 6.794 1.00 89.25 232 ARG A N 1
ATOM 1900 C CA . ARG A 1 232 ? 9.785 -10.544 8.060 1.00 89.25 232 ARG A CA 1
ATOM 1901 C C . ARG A 1 232 ? 9.827 -9.366 9.027 1.00 89.25 232 ARG A C 1
ATOM 1903 O O . ARG A 1 232 ? 9.470 -9.523 10.195 1.00 89.25 232 ARG A O 1
ATOM 1910 N N . GLY A 1 233 ? 10.205 -8.182 8.544 1.00 91.25 233 GLY A N 1
ATOM 1911 C CA . GLY A 1 233 ? 10.283 -6.971 9.360 1.00 91.25 233 GLY A CA 1
ATOM 1912 C C . GLY A 1 233 ? 8.934 -6.551 9.954 1.00 91.25 233 GLY A C 1
ATOM 1913 O O . GLY A 1 233 ? 8.858 -6.197 11.134 1.00 91.25 233 GLY A O 1
ATOM 1914 N N . PHE A 1 234 ? 7.851 -6.615 9.172 1.00 89.00 234 PHE A N 1
ATOM 1915 C CA . PHE A 1 234 ? 6.501 -6.339 9.679 1.00 89.00 234 PHE A CA 1
ATOM 1916 C C . PHE A 1 234 ? 6.010 -7.421 10.637 1.00 89.00 234 PHE A C 1
ATOM 1918 O O . PHE A 1 234 ? 5.398 -7.103 11.658 1.00 89.00 234 PHE A O 1
ATOM 1925 N N . TRP A 1 235 ? 6.303 -8.684 10.339 1.00 87.31 235 TRP A N 1
ATOM 1926 C CA . TRP A 1 235 ? 5.874 -9.811 11.154 1.00 87.31 235 TRP A CA 1
ATOM 1927 C C . TRP A 1 235 ? 6.537 -9.802 12.534 1.00 87.31 235 TRP A C 1
ATOM 1929 O O . TRP A 1 235 ? 5.846 -9.953 13.538 1.00 87.31 235 TRP A O 1
ATOM 1939 N N . ALA A 1 236 ? 7.842 -9.520 12.610 1.00 90.69 236 ALA A N 1
ATOM 1940 C CA . ALA A 1 236 ? 8.562 -9.379 13.875 1.00 90.69 236 ALA A CA 1
ATOM 1941 C C . ALA A 1 236 ? 7.957 -8.278 14.764 1.00 90.69 236 ALA A C 1
ATOM 1943 O O . ALA A 1 236 ? 7.683 -8.512 15.941 1.00 90.69 236 ALA A O 1
ATOM 1944 N N . LYS A 1 237 ? 7.657 -7.107 14.184 1.00 92.31 237 LYS A N 1
ATOM 1945 C CA . LYS A 1 237 ? 6.988 -6.008 14.903 1.00 92.31 237 LYS A CA 1
ATOM 1946 C C . LYS A 1 237 ? 5.590 -6.402 15.371 1.00 92.31 237 LYS A C 1
ATOM 1948 O O . LYS A 1 237 ? 5.203 -6.091 16.492 1.00 92.31 237 LYS A O 1
ATOM 1953 N N . LEU A 1 238 ? 4.818 -7.086 14.527 1.00 88.81 238 LEU A N 1
ATOM 1954 C CA . LEU A 1 238 ? 3.480 -7.548 14.893 1.00 88.81 238 LEU A CA 1
ATOM 1955 C C . LEU A 1 238 ? 3.534 -8.554 16.053 1.00 88.81 238 LEU A C 1
ATOM 1957 O O . LEU A 1 238 ? 2.723 -8.465 16.971 1.00 88.81 238 LEU A O 1
ATOM 1961 N N . GLN A 1 239 ? 4.496 -9.480 16.028 1.00 87.69 239 GLN A N 1
ATOM 1962 C CA . GLN A 1 239 ? 4.721 -10.439 17.109 1.00 87.69 239 GLN A CA 1
ATOM 1963 C C . GLN A 1 239 ? 5.090 -9.744 18.417 1.00 87.69 239 GLN A C 1
ATOM 1965 O O . GLN A 1 239 ? 4.515 -10.071 19.449 1.00 87.69 239 GLN A O 1
ATOM 1970 N N . GLU A 1 240 ? 5.972 -8.745 18.381 1.00 91.81 240 GLU A N 1
ATOM 1971 C CA . GLU A 1 240 ? 6.311 -7.944 19.561 1.00 91.81 240 GLU A CA 1
ATOM 1972 C C . GLU A 1 240 ? 5.065 -7.272 20.162 1.00 91.81 240 GLU A C 1
ATOM 1974 O O . GLU A 1 240 ? 4.792 -7.396 21.356 1.00 91.81 240 GLU A O 1
ATOM 1979 N N . VAL A 1 241 ? 4.246 -6.624 19.327 1.00 90.19 241 VAL A N 1
ATOM 1980 C CA . VAL A 1 241 ? 2.992 -5.990 19.765 1.00 90.19 241 VAL A CA 1
ATOM 1981 C C . VAL A 1 241 ? 1.990 -7.017 20.310 1.00 90.19 241 VAL A C 1
ATOM 1983 O O . VAL A 1 241 ? 1.317 -6.754 21.309 1.00 90.19 241 VAL A O 1
ATOM 1986 N N . ASN A 1 242 ? 1.897 -8.202 19.702 1.00 87.56 242 ASN A N 1
ATOM 1987 C CA . ASN A 1 242 ? 1.047 -9.287 20.197 1.00 87.56 242 ASN A CA 1
ATOM 1988 C C . ASN A 1 242 ? 1.522 -9.812 21.553 1.00 87.56 242 ASN A C 1
ATOM 1990 O O . ASN A 1 242 ? 0.705 -9.976 22.455 1.00 87.56 242 ASN A O 1
ATOM 1994 N N . GLN A 1 243 ? 2.830 -9.996 21.737 1.00 88.81 243 GLN A N 1
ATOM 1995 C CA . GLN A 1 243 ? 3.412 -10.390 23.020 1.00 88.81 243 GLN A CA 1
ATOM 1996 C C . GLN A 1 243 ? 3.131 -9.343 24.105 1.00 88.81 243 GLN A C 1
ATOM 1998 O O . GLN A 1 243 ? 2.777 -9.704 25.227 1.00 88.81 243 GLN A O 1
ATOM 2003 N N . GLN A 1 244 ? 3.209 -8.050 23.773 1.00 89.44 244 GLN A N 1
ATOM 2004 C CA . GLN A 1 244 ? 2.835 -6.970 24.692 1.00 89.44 244 GLN A CA 1
ATOM 2005 C C . GLN A 1 244 ? 1.343 -7.021 25.067 1.00 89.44 244 GLN A C 1
ATOM 2007 O O . GLN A 1 244 ? 0.999 -6.884 26.243 1.00 89.44 244 GLN A O 1
ATOM 2012 N N . LEU A 1 245 ? 0.445 -7.259 24.101 1.00 86.62 245 LEU A N 1
ATOM 2013 C CA . LEU A 1 245 ? -0.993 -7.420 24.364 1.00 86.62 245 LEU A CA 1
ATOM 2014 C C . LEU A 1 245 ? -1.283 -8.639 25.244 1.00 86.62 245 LEU A C 1
ATOM 2016 O O . LEU A 1 245 ? -2.068 -8.540 26.190 1.00 86.62 245 LEU A O 1
ATOM 2020 N N . GLU A 1 246 ? -0.644 -9.771 24.955 1.00 84.75 246 GLU A N 1
ATOM 2021 C CA . GLU A 1 246 ? -0.785 -10.989 25.747 1.00 84.75 246 GLU A CA 1
ATOM 2022 C C . GLU A 1 246 ? -0.287 -10.785 27.176 1.00 84.75 246 GLU A C 1
ATOM 2024 O O . GLU A 1 246 ? -1.003 -11.129 28.117 1.00 84.75 246 GLU A O 1
ATOM 2029 N N . ALA A 1 247 ? 0.882 -10.168 27.360 1.00 86.44 247 ALA A N 1
ATOM 2030 C CA . ALA A 1 247 ? 1.428 -9.870 28.681 1.00 86.44 247 ALA A CA 1
ATOM 2031 C C . ALA A 1 247 ? 0.462 -9.009 29.511 1.00 86.44 247 ALA A C 1
ATOM 2033 O O . ALA A 1 247 ? 0.214 -9.304 30.679 1.00 86.44 247 ALA A O 1
ATOM 2034 N N . LEU A 1 248 ? -0.156 -7.991 28.903 1.00 83.19 248 LEU A N 1
ATOM 2035 C CA . LEU A 1 248 ? -1.153 -7.159 29.584 1.00 83.19 248 LEU A CA 1
ATOM 2036 C C . LEU A 1 248 ? -2.441 -7.914 29.921 1.00 83.19 248 LEU A C 1
ATOM 2038 O O . LEU A 1 248 ? -3.031 -7.657 30.968 1.00 83.19 248 LEU A O 1
ATOM 2042 N N . SER A 1 249 ? -2.868 -8.845 29.064 1.00 76.94 249 SER A N 1
ATOM 2043 C CA . SER A 1 249 ? -4.051 -9.675 29.323 1.00 76.94 249 SER A CA 1
ATOM 2044 C C . SER A 1 249 ? -3.823 -10.698 30.441 1.00 76.94 249 SER A C 1
ATOM 2046 O O . SER A 1 249 ? -4.704 -10.907 31.270 1.00 76.94 249 SER A O 1
ATOM 2048 N N . ARG A 1 250 ? -2.626 -11.298 30.511 1.00 77.44 250 ARG A N 1
ATOM 2049 C CA . ARG A 1 250 ? -2.264 -12.286 31.541 1.00 77.44 250 ARG A CA 1
ATOM 2050 C C . ARG A 1 250 ? -2.090 -11.647 32.916 1.00 77.44 250 ARG A C 1
ATOM 2052 O O . ARG A 1 250 ? -2.395 -12.278 33.918 1.00 77.44 250 ARG A O 1
ATOM 2059 N N . ASN A 1 251 ? -1.658 -10.388 32.958 1.00 69.94 251 ASN A N 1
ATOM 2060 C CA . ASN A 1 251 ? -1.429 -9.645 34.198 1.00 69.94 251 ASN A CA 1
ATOM 2061 C C . ASN A 1 251 ? -2.704 -9.003 34.784 1.00 69.94 251 ASN A C 1
ATOM 2063 O O . ASN A 1 251 ? -2.604 -8.169 35.685 1.00 69.94 251 ASN A O 1
ATOM 2067 N N . SER A 1 252 ? -3.902 -9.318 34.271 1.00 70.31 252 SER A N 1
ATOM 2068 C CA . SER A 1 252 ? -5.145 -8.728 34.775 1.00 70.31 252 SER A CA 1
ATOM 2069 C C . SER A 1 252 ? -5.833 -9.621 35.813 1.00 70.31 252 SER A C 1
ATOM 2071 O O . SER A 1 252 ? -6.453 -10.618 35.457 1.00 70.31 252 SER A O 1
ATOM 2073 N N . ASP A 1 253 ? -5.854 -9.193 37.077 1.00 79.25 253 ASP A N 1
ATOM 2074 C CA . ASP A 1 253 ? -6.638 -9.822 38.165 1.00 79.25 253 ASP A CA 1
ATOM 2075 C C . ASP A 1 253 ? -8.155 -9.532 38.073 1.00 79.25 253 ASP A C 1
ATOM 2077 O O . ASP A 1 253 ? -8.906 -9.573 39.055 1.00 79.25 253 ASP A O 1
ATOM 2081 N N . TRP A 1 254 ? -8.621 -9.130 36.892 1.00 83.75 254 TRP A N 1
ATOM 2082 C CA . TRP A 1 254 ? -9.977 -8.659 36.657 1.00 83.75 254 TRP A CA 1
ATOM 2083 C C . TRP A 1 254 ? -10.817 -9.758 36.021 1.00 83.75 254 TRP A C 1
ATOM 2085 O O . TRP A 1 254 ? -10.433 -10.335 35.006 1.00 83.75 254 TRP A O 1
ATOM 2095 N N . LYS A 1 255 ? -11.995 -10.009 36.596 1.00 86.25 255 LYS A N 1
ATOM 2096 C CA . LYS A 1 255 ? -12.978 -10.929 36.019 1.00 86.25 255 LYS A CA 1
ATOM 2097 C C . LYS A 1 255 ? -13.503 -10.379 34.692 1.00 86.25 255 LYS A C 1
ATOM 2099 O O . LYS A 1 255 ? -13.594 -9.162 34.528 1.00 86.25 255 LYS A O 1
ATOM 2104 N N . LYS A 1 256 ? -13.891 -11.261 33.766 1.00 84.50 256 LYS A N 1
ATOM 2105 C CA . LYS A 1 256 ? -14.445 -10.861 32.459 1.00 84.50 256 LYS A CA 1
ATOM 2106 C C . LYS A 1 256 ? -15.694 -9.990 32.624 1.00 84.50 256 LYS A C 1
ATOM 2108 O O . LYS A 1 256 ? -15.858 -9.012 31.902 1.00 84.50 256 LYS A O 1
ATOM 2113 N N . GLU A 1 257 ? -16.525 -10.294 33.618 1.00 86.94 257 GLU A N 1
ATOM 2114 C CA . GLU A 1 257 ? -17.728 -9.526 33.945 1.00 86.94 257 GLU A CA 1
ATOM 2115 C C . GLU A 1 257 ? -17.364 -8.117 34.435 1.00 86.94 257 GLU A C 1
ATOM 2117 O O . GLU A 1 257 ? -17.920 -7.132 33.951 1.00 86.94 257 GLU A O 1
ATOM 2122 N N . ASP A 1 258 ? -16.375 -8.001 35.329 1.00 90.12 258 ASP A N 1
ATOM 2123 C CA . ASP A 1 258 ? -15.899 -6.709 35.844 1.00 90.12 258 ASP A CA 1
ATOM 2124 C C . ASP A 1 258 ? -15.280 -5.855 34.721 1.00 90.12 258 ASP A C 1
ATOM 2126 O O . ASP A 1 258 ? -15.518 -4.648 34.657 1.00 90.12 258 ASP A O 1
ATOM 2130 N N . GLN A 1 259 ? -14.521 -6.473 33.806 1.00 87.62 259 GLN A N 1
ATOM 2131 C CA . GLN A 1 259 ? -13.967 -5.805 32.619 1.00 87.62 259 GLN A CA 1
ATOM 2132 C C . GLN A 1 259 ? -15.074 -5.312 31.681 1.00 87.62 259 GLN A C 1
ATOM 2134 O O . GLN A 1 259 ? -15.003 -4.190 31.173 1.00 87.62 259 GLN A O 1
ATOM 2139 N N . TRP A 1 260 ? -16.113 -6.124 31.471 1.00 89.31 260 TRP A N 1
ATOM 2140 C CA . TRP A 1 260 ? -17.258 -5.753 30.645 1.00 89.31 260 TRP A CA 1
ATOM 2141 C C . TRP A 1 260 ? -18.034 -4.581 31.250 1.00 89.31 260 TRP A C 1
ATOM 2143 O O . TRP A 1 260 ? -18.337 -3.618 30.541 1.00 89.31 260 TRP A O 1
ATOM 2153 N N . VAL A 1 261 ? -18.296 -4.608 32.562 1.00 92.31 261 VAL A N 1
ATOM 2154 C CA . VAL A 1 261 ? -18.912 -3.482 33.283 1.00 92.31 261 VAL A CA 1
ATOM 2155 C C . VAL A 1 261 ? -18.041 -2.237 33.149 1.00 92.31 261 VAL A C 1
ATOM 2157 O O . VAL A 1 261 ? -18.551 -1.167 32.816 1.00 92.31 261 VAL A O 1
ATOM 2160 N N . PHE A 1 262 ? -16.726 -2.371 33.337 1.00 91.50 262 PHE A N 1
ATOM 2161 C CA . PHE A 1 262 ? -15.789 -1.260 33.219 1.00 91.50 262 PHE A CA 1
ATOM 2162 C C . PHE A 1 262 ? -15.845 -0.596 31.840 1.00 91.50 262 PHE A C 1
ATOM 2164 O O . PHE A 1 262 ? -16.043 0.617 31.728 1.00 91.50 262 PHE A O 1
ATOM 2171 N N . GLN A 1 263 ? -15.735 -1.403 30.784 1.00 89.62 263 GLN A N 1
ATOM 2172 C CA . GLN A 1 263 ? -15.773 -0.932 29.405 1.00 89.62 263 GLN A CA 1
ATOM 2173 C C . GLN A 1 263 ? -17.127 -0.307 29.055 1.00 89.62 263 GLN A C 1
ATOM 2175 O O . GLN A 1 263 ? -17.181 0.772 28.461 1.00 89.62 263 GLN A O 1
ATOM 2180 N N . THR A 1 264 ? -18.220 -0.960 29.449 1.00 89.94 264 THR A N 1
ATOM 2181 C CA . THR A 1 264 ? -19.582 -0.493 29.181 1.00 89.94 264 THR A CA 1
ATOM 2182 C C . THR A 1 264 ? -19.828 0.855 29.842 1.00 89.94 264 THR A C 1
ATOM 2184 O O . THR A 1 264 ? -20.275 1.788 29.177 1.00 89.94 264 THR A O 1
ATOM 2187 N N . VAL A 1 265 ? -19.469 0.996 31.120 1.00 92.31 265 VAL A N 1
ATOM 2188 C CA . VAL A 1 265 ? -19.631 2.255 31.847 1.00 92.31 265 VAL A CA 1
ATOM 2189 C C . VAL A 1 265 ? -18.759 3.342 31.226 1.00 92.31 265 VAL A C 1
ATOM 2191 O O . VAL A 1 265 ? -19.283 4.403 30.943 1.00 92.31 265 VAL A O 1
ATOM 2194 N N . ILE A 1 266 ? -17.481 3.123 30.904 1.00 90.56 266 ILE A N 1
ATOM 2195 C CA . ILE A 1 266 ? -16.658 4.177 30.268 1.00 90.56 266 ILE A CA 1
ATOM 2196 C C . ILE A 1 266 ? -17.244 4.651 28.930 1.00 90.56 266 ILE A C 1
ATOM 2198 O O . ILE A 1 266 ? -17.233 5.854 28.646 1.00 90.56 266 ILE A O 1
ATOM 2202 N N . ASN A 1 267 ? -17.778 3.730 28.126 1.00 89.00 267 ASN A N 1
ATOM 2203 C CA . ASN A 1 267 ? -18.369 4.028 26.819 1.00 89.00 267 ASN A CA 1
ATOM 2204 C C . ASN A 1 267 ? -19.724 4.753 26.902 1.00 89.00 267 ASN A C 1
ATOM 2206 O O . ASN A 1 267 ? -20.145 5.368 25.916 1.00 89.00 267 ASN A O 1
ATOM 2210 N N . GLN A 1 268 ? -20.395 4.691 28.058 1.00 90.31 268 GLN A N 1
ATOM 2211 C CA . GLN A 1 268 ? -21.608 5.460 28.339 1.00 90.31 268 GLN A CA 1
ATOM 2212 C C . GLN A 1 268 ? -21.319 6.941 28.605 1.00 90.31 268 GLN A C 1
ATOM 2214 O O . GLN A 1 268 ? -22.212 7.764 28.496 1.00 90.31 268 GLN A O 1
ATOM 2219 N N . TYR A 1 269 ? -20.099 7.318 28.991 1.00 91.31 269 TYR A N 1
ATOM 2220 C CA . TYR A 1 269 ? -19.793 8.718 29.294 1.00 91.31 269 TYR A CA 1
ATOM 2221 C C . TYR A 1 269 ? -19.068 9.350 28.098 1.00 91.31 269 TYR A C 1
ATOM 2223 O O . TYR A 1 269 ? -17.918 8.969 27.835 1.00 91.31 269 TYR A O 1
ATOM 2231 N N . PRO A 1 270 ? -19.681 10.329 27.404 1.00 86.00 270 PRO A N 1
ATOM 2232 C CA . PRO A 1 270 ? -19.085 11.004 26.252 1.00 86.00 270 PRO A CA 1
ATOM 2233 C C . PRO A 1 270 ? -17.765 11.711 26.588 1.00 86.00 270 PRO A C 1
ATOM 2235 O O . PRO A 1 270 ? -17.542 12.126 27.729 1.00 86.00 270 PRO A O 1
ATOM 2238 N N . SER A 1 271 ? -16.867 11.841 25.606 1.00 83.94 271 SER A N 1
ATOM 2239 C CA . SER A 1 271 ? -15.540 12.459 25.780 1.00 83.94 271 SER A CA 1
ATOM 2240 C C . SER A 1 271 ? -15.586 13.968 26.046 1.00 83.94 271 SER A C 1
ATOM 2242 O O . SER A 1 271 ? -14.695 14.495 26.703 1.00 83.94 271 SER A O 1
ATOM 2244 N N . ASP A 1 272 ? -16.621 14.644 25.558 1.00 85.38 272 ASP A N 1
ATOM 2245 C CA . ASP A 1 272 ? -16.901 16.081 25.675 1.00 85.38 272 ASP A CA 1
ATOM 2246 C C . ASP A 1 272 ? -17.483 16.487 27.043 1.00 85.38 272 ASP A C 1
ATOM 2248 O O . ASP A 1 272 ? -17.550 17.673 27.379 1.00 85.38 272 ASP A O 1
ATOM 2252 N N . LEU A 1 273 ? -17.860 15.511 27.876 1.00 87.44 273 LEU A N 1
ATOM 2253 C CA . LEU A 1 273 ? -18.471 15.760 29.174 1.00 87.44 273 LEU A CA 1
ATOM 2254 C C . LEU A 1 273 ? -17.479 16.372 30.180 1.00 87.44 273 LEU A C 1
ATOM 2256 O O . LEU A 1 273 ? -16.427 15.811 30.504 1.00 87.44 273 LEU A O 1
ATOM 2260 N N . GLN A 1 274 ? -17.860 17.498 30.784 1.00 83.94 274 GLN A N 1
ATOM 2261 C CA . GLN A 1 274 ? -17.087 18.113 31.863 1.00 83.94 274 GLN A CA 1
ATOM 2262 C C . GLN A 1 274 ? -16.993 17.176 33.075 1.00 83.94 274 GLN A C 1
ATOM 2264 O O .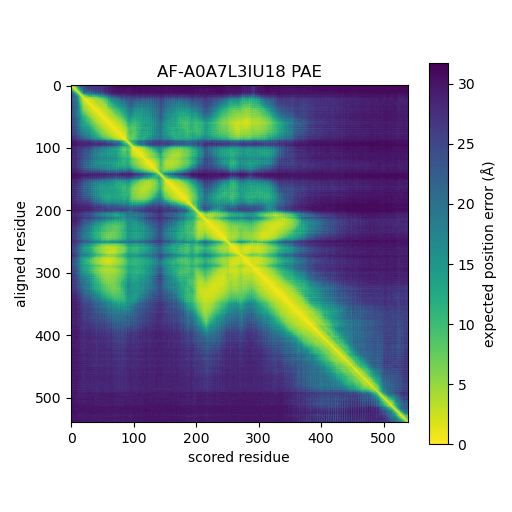 GLN A 1 274 ? -17.992 16.629 33.537 1.00 83.94 274 GLN A O 1
ATOM 2269 N N . ARG A 1 275 ? -15.781 17.004 33.621 1.00 87.50 275 ARG A N 1
ATOM 2270 C CA . ARG A 1 275 ? -15.495 16.076 34.738 1.00 87.50 275 ARG A CA 1
ATOM 2271 C C . ARG A 1 275 ? -15.891 14.617 34.456 1.00 87.50 275 ARG A C 1
ATOM 2273 O O . ARG A 1 275 ? -16.132 13.864 35.400 1.00 87.50 275 ARG A O 1
ATOM 2280 N N . ARG A 1 276 ? -15.874 14.195 33.184 1.00 91.50 276 ARG A N 1
ATOM 2281 C CA . ARG A 1 276 ? -16.122 12.813 32.730 1.00 91.50 276 ARG A CA 1
ATOM 2282 C C . ARG A 1 276 ? -15.498 11.762 33.650 1.00 91.50 276 ARG A C 1
ATOM 2284 O O . ARG A 1 276 ? -16.196 10.885 34.146 1.00 91.50 276 ARG A O 1
ATOM 2291 N N . ARG A 1 277 ? -14.199 11.915 33.939 1.00 91.69 277 ARG A N 1
ATOM 2292 C CA . ARG A 1 277 ? -13.429 11.005 34.798 1.00 91.69 277 ARG A CA 1
ATOM 2293 C C . ARG A 1 277 ? -13.984 10.857 36.200 1.00 91.69 277 ARG A C 1
ATOM 2295 O O . ARG A 1 277 ? -14.023 9.757 36.731 1.00 91.69 277 ARG A O 1
ATOM 2302 N N . THR A 1 278 ? -14.433 11.947 36.804 1.00 91.38 278 THR A N 1
ATOM 2303 C CA . THR A 1 278 ? -15.045 11.890 38.132 1.00 91.38 278 THR A CA 1
ATOM 2304 C C . THR A 1 278 ? -16.380 11.151 38.090 1.00 91.38 278 THR A C 1
ATOM 2306 O O . THR A 1 278 ? -16.665 10.387 39.005 1.00 91.38 278 THR A O 1
ATOM 2309 N N . LEU A 1 279 ? -17.164 11.345 37.027 1.00 92.44 279 LEU A N 1
ATOM 2310 C CA . LEU A 1 279 ? -18.493 10.757 36.891 1.00 92.44 279 LEU A CA 1
ATOM 2311 C C . LEU A 1 279 ? -18.446 9.254 36.601 1.00 92.44 279 LEU A C 1
ATOM 2313 O O . LEU A 1 279 ? -19.067 8.496 37.341 1.00 92.44 279 LEU A O 1
ATOM 2317 N N . TYR A 1 280 ? -17.688 8.787 35.604 1.00 92.50 280 TYR A N 1
ATOM 2318 C CA . TYR A 1 280 ? -17.633 7.338 35.380 1.00 92.50 280 TYR A CA 1
ATOM 2319 C C . TYR A 1 280 ? -16.937 6.611 36.526 1.00 92.50 280 TYR A C 1
ATOM 2321 O O . TYR A 1 280 ? -17.355 5.510 36.845 1.00 92.50 280 TYR A O 1
ATOM 2329 N N . LEU A 1 281 ? -15.932 7.198 37.194 1.00 93.00 281 LEU A N 1
ATOM 2330 C CA . LEU A 1 281 ? -15.332 6.554 38.369 1.00 93.00 281 LEU A CA 1
ATOM 2331 C C . LEU A 1 281 ? -16.345 6.429 39.512 1.00 93.00 281 LEU A C 1
ATOM 2333 O O . LEU A 1 281 ? -16.405 5.374 40.130 1.00 93.00 281 LEU A O 1
ATOM 2337 N N . ASP A 1 282 ? -17.170 7.452 39.761 1.00 93.00 282 ASP A N 1
ATOM 2338 C CA . ASP A 1 282 ? -18.270 7.360 40.733 1.00 93.00 282 ASP A CA 1
ATOM 2339 C C . ASP A 1 282 ? -19.262 6.249 40.354 1.00 93.00 282 ASP A C 1
ATOM 2341 O O . ASP A 1 282 ? -19.632 5.431 41.193 1.00 93.00 282 ASP A O 1
ATOM 2345 N N . MET A 1 283 ? -19.637 6.161 39.076 1.00 93.31 283 MET A N 1
ATOM 2346 C CA . MET A 1 283 ? -20.551 5.127 38.591 1.00 93.31 283 MET A CA 1
ATOM 2347 C C . MET A 1 283 ? -19.950 3.718 38.672 1.00 93.31 283 MET A C 1
ATOM 2349 O O . MET A 1 283 ? -20.616 2.780 39.103 1.00 93.31 283 MET A O 1
ATOM 2353 N N . LEU A 1 284 ? -18.671 3.567 38.329 1.00 94.12 284 LEU A N 1
ATOM 2354 C CA . LEU A 1 284 ? -17.935 2.312 38.459 1.00 94.12 284 LEU A CA 1
ATOM 2355 C C . LEU A 1 284 ? -17.853 1.860 39.915 1.00 94.12 284 LEU A C 1
ATOM 2357 O O . LEU A 1 284 ? -18.037 0.681 40.175 1.00 94.12 284 LEU A O 1
ATOM 2361 N N . GLN A 1 285 ? -17.646 2.772 40.869 1.00 93.06 285 GLN A N 1
ATOM 2362 C CA . GLN A 1 285 ? -17.658 2.425 42.296 1.00 93.06 285 GLN A CA 1
ATOM 2363 C C . GLN A 1 285 ? -19.038 1.961 42.787 1.00 93.06 285 GLN A C 1
ATOM 2365 O O . GLN A 1 285 ? -19.115 1.193 43.743 1.00 93.06 285 GLN A O 1
ATOM 2370 N N . ARG A 1 286 ? -20.129 2.408 42.149 1.00 91.38 286 ARG A N 1
ATOM 2371 C CA . ARG A 1 286 ? -21.493 1.945 42.458 1.00 91.38 286 ARG A CA 1
ATOM 2372 C C . ARG A 1 286 ? -21.772 0.560 41.879 1.00 91.38 286 ARG A C 1
ATOM 2374 O O . ARG A 1 286 ? -22.408 -0.245 42.550 1.00 91.38 286 ARG A O 1
ATOM 2381 N N . TYR A 1 287 ? -21.306 0.288 40.658 1.00 90.88 287 TYR A N 1
ATOM 2382 C CA . TYR A 1 287 ? -21.487 -1.010 39.996 1.00 90.88 287 TYR A CA 1
ATOM 2383 C C . TYR A 1 287 ? -20.500 -2.085 40.461 1.00 90.88 287 TYR A C 1
ATOM 2385 O O . TYR A 1 287 ? -20.840 -3.264 40.454 1.00 90.88 287 TYR A O 1
ATOM 2393 N N . LEU A 1 288 ? -19.301 -1.685 40.886 1.00 92.06 288 LEU A N 1
ATOM 2394 C CA . LEU A 1 288 ? -18.232 -2.556 41.373 1.00 92.06 288 LEU A CA 1
ATOM 2395 C C . LEU A 1 288 ? -17.873 -2.180 42.821 1.00 92.06 288 LEU A C 1
ATOM 2397 O O 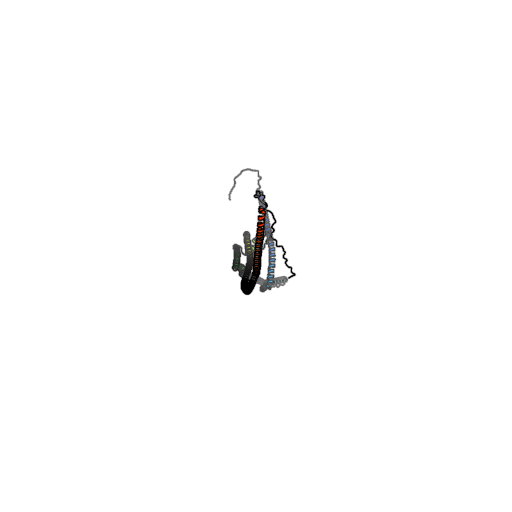. LEU A 1 288 ? -16.774 -1.679 43.077 1.00 92.06 288 LEU A O 1
ATOM 2401 N N . PRO A 1 289 ? -18.780 -2.399 43.793 1.00 90.75 289 PRO A N 1
ATOM 2402 C CA . PRO A 1 289 ? -18.543 -2.023 45.188 1.00 90.75 289 PRO A CA 1
ATOM 2403 C C . PRO A 1 289 ? -17.394 -2.814 45.833 1.00 90.75 289 PRO A C 1
ATOM 2405 O O . PRO A 1 289 ? -16.823 -2.373 46.827 1.00 90.75 289 PRO A O 1
ATOM 2408 N N . HIS A 1 290 ? -17.037 -3.973 45.269 1.00 90.31 290 HIS A N 1
ATOM 2409 C CA . HIS A 1 290 ? -15.912 -4.812 45.690 1.00 90.31 290 HIS A CA 1
ATOM 2410 C C . HIS A 1 290 ? -14.545 -4.311 45.210 1.00 90.31 290 HIS A C 1
ATOM 2412 O O . HIS A 1 290 ? -13.533 -4.866 45.631 1.00 90.31 290 HIS A O 1
ATOM 2418 N N . LYS A 1 291 ? -14.493 -3.293 44.340 1.00 90.12 291 LYS A N 1
ATOM 2419 C CA . LYS A 1 291 ? -13.246 -2.725 43.812 1.00 90.12 291 LYS A CA 1
ATOM 2420 C C . LYS A 1 291 ? -12.958 -1.371 44.443 1.00 90.12 291 LYS A C 1
ATOM 2422 O O . LYS A 1 291 ? -13.816 -0.487 44.514 1.00 90.12 291 LYS A O 1
ATOM 2427 N N . SER A 1 292 ? -11.717 -1.175 44.880 1.00 91.62 292 SER A N 1
ATOM 2428 C CA . SER A 1 292 ? -11.305 0.114 45.431 1.00 91.62 292 SER A CA 1
ATOM 2429 C C . SER A 1 292 ? -11.169 1.170 44.328 1.00 91.62 292 SER A C 1
ATOM 2431 O O . SER A 1 292 ? -10.847 0.874 43.177 1.00 91.62 292 SER A O 1
ATOM 2433 N N . ARG A 1 293 ? -11.337 2.455 44.673 1.00 91.12 293 ARG A N 1
ATOM 2434 C CA . ARG A 1 293 ? -11.094 3.555 43.718 1.00 91.12 293 ARG A CA 1
ATOM 2435 C C . ARG A 1 293 ? -9.681 3.512 43.135 1.00 91.12 293 ARG A C 1
ATOM 2437 O O . ARG A 1 293 ? -9.480 3.907 41.990 1.00 91.12 293 ARG A O 1
ATOM 2444 N N . HIS A 1 294 ? -8.710 3.075 43.935 1.00 90.81 294 HIS A N 1
ATOM 2445 C CA . HIS A 1 294 ? -7.328 2.942 43.500 1.00 90.81 294 HIS A CA 1
ATOM 2446 C C . HIS A 1 294 ? -7.193 1.870 42.413 1.00 90.81 294 HIS A C 1
ATOM 2448 O O . HIS A 1 294 ? -6.644 2.165 41.356 1.00 90.81 294 HIS A O 1
ATOM 2454 N N . GLU A 1 295 ? -7.778 0.686 42.615 1.00 91.06 295 GLU A N 1
ATOM 2455 C CA . GLU A 1 295 ? -7.810 -0.383 41.607 1.00 91.06 295 GLU A CA 1
ATOM 2456 C C . GLU A 1 295 ? -8.472 0.064 40.302 1.00 91.06 295 GLU A C 1
ATOM 2458 O O . GLU A 1 295 ? -7.930 -0.201 39.231 1.00 91.06 295 GLU A O 1
ATOM 2463 N N . LEU A 1 296 ? -9.594 0.796 40.369 1.00 91.69 296 LEU A N 1
ATOM 2464 C CA . LEU A 1 296 ? -10.255 1.340 39.174 1.00 91.69 296 LEU A CA 1
ATOM 2465 C C . LEU A 1 296 ? -9.325 2.275 38.383 1.00 91.69 296 LEU A C 1
ATOM 2467 O O . LEU A 1 296 ? -9.283 2.223 37.157 1.00 91.69 296 LEU A O 1
ATOM 2471 N N . VAL A 1 297 ? -8.566 3.128 39.078 1.00 92.00 297 VAL A N 1
ATOM 2472 C CA . VAL A 1 297 ? -7.618 4.069 38.457 1.00 92.00 297 VAL A CA 1
ATOM 2473 C C . VAL A 1 297 ? -6.385 3.354 37.898 1.00 92.00 297 VAL A C 1
ATOM 2475 O O . VAL A 1 297 ? -5.858 3.756 36.862 1.00 92.00 297 VAL A O 1
ATOM 2478 N N . VAL A 1 298 ? -5.902 2.303 38.562 1.00 90.88 298 VAL A N 1
ATOM 2479 C CA . VAL A 1 298 ? -4.809 1.466 38.043 1.00 90.88 298 VAL A CA 1
ATOM 2480 C C . VAL A 1 298 ? -5.266 0.741 36.777 1.00 90.88 298 VAL A C 1
ATOM 2482 O O . VAL A 1 298 ? -4.569 0.782 35.763 1.00 90.88 298 VAL A O 1
ATOM 2485 N N . HIS A 1 299 ? -6.467 0.161 36.799 1.00 89.88 299 HIS A N 1
ATOM 2486 C CA . HIS A 1 299 ? -7.034 -0.520 35.642 1.00 89.88 299 HIS A CA 1
ATOM 2487 C C . HIS A 1 299 ? -7.323 0.437 34.483 1.00 89.88 299 HIS A C 1
ATOM 2489 O O . HIS A 1 299 ? -7.025 0.102 33.348 1.00 89.88 299 HIS A O 1
ATOM 2495 N N . GLU A 1 300 ? -7.792 1.659 34.746 1.00 90.50 300 GLU A N 1
ATOM 2496 C CA . GLU A 1 300 ? -7.938 2.715 33.733 1.00 90.50 300 GLU A CA 1
ATOM 2497 C C . GLU A 1 300 ? -6.629 2.979 32.973 1.00 90.50 300 GLU A C 1
ATOM 2499 O O . GLU A 1 300 ? -6.630 3.073 31.744 1.00 90.50 300 GLU A O 1
ATOM 2504 N N . LYS A 1 301 ? -5.500 3.062 33.688 1.00 89.62 301 LYS A N 1
ATOM 2505 C CA . LYS A 1 301 ? -4.182 3.244 33.063 1.00 89.62 301 LYS A CA 1
ATOM 2506 C C . LYS A 1 301 ? -3.779 2.027 32.232 1.00 89.62 301 LYS A C 1
ATOM 2508 O O . LYS A 1 301 ? -3.334 2.193 31.098 1.00 89.62 301 LYS A O 1
ATOM 2513 N N . ALA A 1 302 ? -3.956 0.823 32.777 1.00 88.88 302 ALA A N 1
ATOM 2514 C CA . ALA A 1 302 ? -3.663 -0.424 32.073 1.00 88.88 302 ALA A CA 1
ATOM 2515 C C . ALA A 1 302 ? -4.529 -0.579 30.811 1.00 88.88 302 ALA A C 1
ATOM 2517 O O . ALA A 1 302 ? -4.025 -0.932 29.750 1.00 88.88 302 ALA A O 1
ATOM 2518 N N . TRP A 1 303 ? -5.811 -0.229 30.900 1.00 87.00 303 TRP A N 1
ATOM 2519 C CA . TRP A 1 303 ? -6.764 -0.234 29.796 1.00 87.00 303 TRP A CA 1
ATOM 2520 C C . TRP A 1 303 ? -6.391 0.786 28.717 1.00 87.00 303 TRP A C 1
ATOM 2522 O O . TRP A 1 303 ? -6.408 0.459 27.532 1.00 87.00 303 TRP A O 1
ATOM 2532 N N . GLY A 1 304 ? -5.980 1.997 29.105 1.00 88.31 304 GLY A N 1
ATOM 2533 C CA . GLY A 1 304 ? -5.455 2.993 28.169 1.00 88.31 304 GLY A CA 1
ATOM 2534 C C . GLY A 1 304 ? -4.201 2.505 27.438 1.00 88.31 304 GLY A C 1
ATOM 2535 O O . GLY A 1 304 ? -4.086 2.673 26.223 1.00 88.31 304 GLY A O 1
ATOM 2536 N N . HIS A 1 305 ? -3.290 1.839 28.152 1.00 89.12 305 HIS A N 1
ATOM 2537 C CA . HIS A 1 305 ? -2.096 1.239 27.560 1.00 89.12 305 HIS A CA 1
ATOM 2538 C C . HIS A 1 305 ? -2.444 0.092 26.598 1.00 89.12 305 HIS A C 1
ATOM 2540 O O . HIS A 1 305 ? -1.980 0.088 25.459 1.00 89.12 305 HIS A O 1
ATOM 2546 N N . TYR A 1 306 ? -3.348 -0.805 27.002 1.00 88.62 306 TYR A N 1
ATOM 2547 C CA . TYR A 1 306 ? -3.879 -1.872 26.154 1.00 88.62 306 TYR A CA 1
ATOM 2548 C C . TYR A 1 306 ? -4.526 -1.320 24.876 1.00 88.62 306 TYR A C 1
ATOM 2550 O O . TYR A 1 306 ? -4.240 -1.793 23.778 1.00 88.62 306 TYR A O 1
ATOM 2558 N N . HIS A 1 307 ? -5.355 -0.278 24.987 1.00 87.06 307 HIS A N 1
ATOM 2559 C CA . HIS A 1 307 ? -5.962 0.375 23.827 1.00 87.06 307 HIS A CA 1
ATOM 2560 C C . HIS A 1 307 ? -4.929 1.020 22.904 1.00 87.06 307 HIS A C 1
ATOM 2562 O O . HIS A 1 307 ? -5.073 0.928 21.685 1.00 87.06 307 HIS A O 1
ATOM 2568 N N . SER A 1 308 ? -3.889 1.640 23.463 1.00 90.06 308 SER A N 1
ATOM 2569 C CA . SER A 1 308 ? -2.786 2.205 22.684 1.00 90.06 308 SER A CA 1
ATOM 2570 C C . SER A 1 308 ? -2.073 1.125 21.869 1.00 90.06 308 SER A C 1
ATOM 2572 O O . SER A 1 308 ? -1.963 1.251 20.651 1.00 90.06 308 SER A O 1
ATOM 2574 N N . ILE A 1 309 ? -1.687 0.016 22.504 1.00 89.81 309 ILE A N 1
ATOM 2575 C CA . ILE A 1 309 ? -1.004 -1.099 21.832 1.00 89.81 309 ILE A CA 1
ATOM 2576 C C . ILE A 1 309 ? -1.930 -1.764 20.806 1.00 89.81 309 ILE A C 1
ATOM 2578 O O . ILE A 1 309 ? -1.524 -2.056 19.684 1.00 89.81 309 ILE A O 1
ATOM 2582 N N . ARG A 1 310 ? -3.219 -1.926 21.118 1.00 88.62 310 ARG A N 1
ATOM 2583 C CA . ARG A 1 310 ? -4.206 -2.441 20.158 1.00 88.62 310 ARG A CA 1
ATOM 2584 C C . ARG A 1 310 ? -4.368 -1.518 18.947 1.00 88.62 310 ARG A C 1
ATOM 2586 O O . ARG A 1 310 ? -4.561 -1.997 17.829 1.00 88.62 310 ARG A O 1
ATOM 2593 N N . ASN A 1 311 ? -4.288 -0.204 19.141 1.00 87.81 311 ASN A N 1
ATOM 2594 C CA . ASN A 1 311 ? -4.283 0.755 18.040 1.00 87.81 311 ASN A CA 1
ATOM 2595 C C . ASN A 1 311 ? -2.979 0.679 17.236 1.00 87.81 311 ASN A C 1
ATOM 2597 O O . ASN A 1 311 ? -3.048 0.681 16.011 1.00 87.81 311 ASN A O 1
ATOM 2601 N N . GLN A 1 312 ? -1.821 0.522 17.885 1.00 88.38 312 GLN A N 1
ATOM 2602 C CA . GLN A 1 312 ? -0.548 0.266 17.201 1.00 88.38 312 GLN A CA 1
ATOM 2603 C C . GLN A 1 312 ? -0.622 -1.005 16.348 1.00 88.38 312 GLN A C 1
ATOM 2605 O O . GLN A 1 312 ? -0.251 -0.965 15.181 1.00 88.38 312 GLN A O 1
ATOM 2610 N N . HIS A 1 313 ? -1.198 -2.093 16.870 1.00 87.81 313 HIS A N 1
ATOM 2611 C CA . HIS A 1 313 ? -1.439 -3.323 16.111 1.00 87.81 313 HIS A CA 1
ATOM 2612 C C . HIS A 1 313 ? -2.283 -3.063 14.852 1.00 87.81 313 HIS A C 1
ATOM 2614 O O . HIS A 1 313 ? -1.937 -3.503 13.758 1.00 87.81 313 HIS A O 1
ATOM 2620 N N . ARG A 1 314 ? -3.389 -2.315 14.978 1.00 87.31 314 ARG A N 1
ATOM 2621 C CA . ARG A 1 314 ? -4.241 -1.943 13.832 1.00 87.31 314 ARG A CA 1
ATOM 2622 C C . ARG A 1 314 ? -3.486 -1.107 12.799 1.00 87.31 314 ARG A C 1
ATOM 2624 O O . ARG A 1 314 ? -3.592 -1.382 11.608 1.00 87.31 314 ARG A O 1
ATOM 2631 N N . VAL A 1 315 ? -2.722 -0.113 13.248 1.00 89.12 315 VAL A N 1
ATOM 2632 C CA . VAL A 1 315 ? -1.910 0.743 12.372 1.00 89.12 315 VAL A CA 1
ATOM 2633 C C . VAL A 1 315 ? -0.832 -0.076 11.662 1.00 89.12 315 VAL A C 1
ATOM 2635 O O . VAL A 1 315 ? -0.646 0.094 10.464 1.00 89.12 315 VAL A O 1
ATOM 2638 N N . LEU A 1 316 ? -0.174 -1.012 12.349 1.00 90.00 316 LEU A N 1
ATOM 2639 C CA . LEU A 1 316 ? 0.808 -1.914 11.741 1.00 90.00 316 LEU A CA 1
ATOM 2640 C C . LEU A 1 316 ? 0.200 -2.774 10.630 1.00 90.00 316 LEU A C 1
ATOM 2642 O O . LEU A 1 316 ? 0.803 -2.885 9.567 1.00 90.00 316 LEU A O 1
ATOM 2646 N N . LEU A 1 317 ? -0.998 -3.328 10.835 1.00 86.88 317 LEU A N 1
ATOM 2647 C CA . LEU A 1 317 ? -1.700 -4.090 9.796 1.00 86.88 317 LEU A CA 1
ATOM 2648 C C . LEU A 1 317 ? -2.069 -3.227 8.584 1.00 86.88 317 LEU A C 1
ATOM 2650 O O . LEU A 1 317 ? -1.902 -3.660 7.445 1.00 86.88 317 LEU A O 1
ATOM 2654 N N . LEU A 1 318 ? -2.548 -2.002 8.819 1.00 87.56 318 LEU A N 1
ATOM 2655 C CA . LEU A 1 318 ? -2.857 -1.057 7.743 1.00 87.56 318 LEU A CA 1
ATOM 2656 C C . LEU A 1 318 ? -1.595 -0.670 6.965 1.00 87.56 318 LEU A C 1
ATOM 2658 O O . LEU A 1 318 ? -1.598 -0.698 5.735 1.00 87.56 318 LEU A O 1
ATOM 2662 N N . ASN A 1 319 ? -0.506 -0.378 7.675 1.00 90.12 319 ASN A N 1
ATOM 2663 C CA . ASN A 1 319 ? 0.784 -0.055 7.077 1.00 90.12 319 ASN A CA 1
ATOM 2664 C C . ASN A 1 319 ? 1.342 -1.238 6.282 1.00 90.12 319 ASN A C 1
ATOM 2666 O O . ASN A 1 319 ? 1.860 -1.030 5.192 1.00 90.12 319 ASN A O 1
ATOM 2670 N N . TRP A 1 320 ? 1.197 -2.471 6.776 1.00 90.12 320 TRP A N 1
ATOM 2671 C CA . TRP A 1 320 ? 1.557 -3.675 6.027 1.00 90.12 320 TRP A CA 1
ATOM 2672 C C . TRP A 1 320 ? 0.752 -3.790 4.732 1.00 90.12 320 TRP A C 1
ATOM 2674 O O . TRP A 1 320 ? 1.330 -3.977 3.665 1.00 90.12 320 TRP A O 1
ATOM 2684 N N . ALA A 1 321 ? -0.572 -3.624 4.794 1.00 87.00 321 ALA A N 1
ATOM 2685 C CA . ALA A 1 321 ? -1.421 -3.692 3.608 1.00 87.00 321 ALA A CA 1
ATOM 2686 C C . ALA A 1 321 ? -1.036 -2.629 2.562 1.00 87.00 321 ALA A C 1
ATOM 2688 O O . ALA A 1 321 ? -1.012 -2.916 1.364 1.00 87.00 321 ALA A O 1
ATOM 2689 N N . GLN A 1 322 ? -0.703 -1.413 3.003 1.00 89.44 322 GLN A N 1
ATOM 2690 C CA . GLN A 1 322 ? -0.231 -0.335 2.130 1.00 89.44 322 GLN A CA 1
ATOM 2691 C C . GLN A 1 322 ? 1.163 -0.620 1.557 1.00 89.44 322 GLN A C 1
ATOM 2693 O O . GLN A 1 322 ? 1.351 -0.510 0.348 1.00 89.44 322 GLN A O 1
ATOM 2698 N N . ALA A 1 323 ? 2.118 -1.028 2.396 1.00 90.69 323 ALA A N 1
ATOM 2699 C CA . ALA A 1 323 ? 3.482 -1.348 1.985 1.00 90.69 323 ALA A CA 1
ATOM 2700 C C . ALA A 1 323 ? 3.509 -2.517 0.997 1.00 90.69 323 ALA A C 1
ATOM 2702 O O . ALA A 1 323 ? 4.179 -2.430 -0.025 1.00 90.69 323 ALA A O 1
ATOM 2703 N N . ARG A 1 324 ? 2.715 -3.566 1.242 1.00 89.31 324 ARG A N 1
ATOM 2704 C CA . ARG A 1 324 ? 2.547 -4.700 0.327 1.00 89.31 324 ARG A CA 1
ATOM 2705 C C . ARG A 1 324 ? 2.024 -4.244 -1.036 1.00 89.31 324 ARG A C 1
ATOM 2707 O O . ARG A 1 324 ? 2.600 -4.609 -2.054 1.00 89.31 324 ARG A O 1
ATOM 2714 N N . LYS A 1 325 ? 0.973 -3.414 -1.074 1.00 89.19 325 LYS A N 1
ATOM 2715 C CA . LYS A 1 325 ? 0.442 -2.854 -2.332 1.00 89.19 325 LYS A CA 1
ATOM 2716 C C . LYS A 1 325 ? 1.484 -2.011 -3.073 1.00 89.19 325 LYS A C 1
ATOM 2718 O O . LYS A 1 325 ? 1.673 -2.199 -4.269 1.00 89.19 325 LYS A O 1
ATOM 2723 N N . ALA A 1 326 ? 2.169 -1.110 -2.370 1.00 92.25 326 ALA A N 1
ATOM 2724 C CA . ALA A 1 326 ? 3.206 -0.263 -2.957 1.00 92.25 326 ALA A CA 1
ATOM 2725 C C . ALA A 1 326 ? 4.391 -1.086 -3.485 1.00 92.25 326 ALA A C 1
ATOM 2727 O O . ALA A 1 326 ? 4.906 -0.802 -4.564 1.00 92.25 326 ALA A O 1
ATOM 2728 N N . PHE A 1 327 ? 4.783 -2.131 -2.753 1.00 93.44 327 PHE A N 1
ATOM 2729 C CA . PHE A 1 327 ? 5.830 -3.055 -3.164 1.00 93.44 327 PHE A CA 1
ATOM 2730 C C . PHE A 1 327 ? 5.469 -3.754 -4.472 1.00 93.44 327 PHE A C 1
ATOM 2732 O O . PHE A 1 327 ? 6.271 -3.741 -5.395 1.00 93.44 327 PHE A O 1
ATOM 2739 N N . PHE A 1 328 ? 4.254 -4.298 -4.595 1.00 90.25 328 PHE A N 1
ATOM 2740 C CA . PHE A 1 328 ? 3.824 -4.937 -5.841 1.00 90.25 328 PHE A CA 1
ATOM 2741 C C . PHE A 1 328 ? 3.822 -3.986 -7.030 1.00 90.25 328 PHE A C 1
ATOM 2743 O O . PHE A 1 328 ? 4.282 -4.362 -8.102 1.00 90.25 328 PHE A O 1
ATOM 2750 N N . LEU A 1 329 ? 3.331 -2.758 -6.846 1.00 91.88 329 LEU A N 1
ATOM 2751 C CA . LEU A 1 329 ? 3.349 -1.755 -7.911 1.00 91.88 329 LEU A CA 1
ATOM 2752 C C . LEU A 1 329 ? 4.782 -1.451 -8.357 1.00 91.88 329 LEU A C 1
ATOM 2754 O O . LEU A 1 329 ? 5.049 -1.371 -9.552 1.00 91.88 329 LEU A O 1
ATOM 2758 N N . ARG A 1 330 ? 5.712 -1.337 -7.403 1.00 94.31 330 ARG A N 1
ATOM 2759 C CA . ARG A 1 330 ? 7.130 -1.128 -7.696 1.00 94.31 330 ARG A CA 1
ATOM 2760 C C . ARG A 1 330 ? 7.759 -2.341 -8.380 1.00 94.31 330 ARG A C 1
ATOM 2762 O O . ARG A 1 330 ? 8.437 -2.167 -9.378 1.00 94.31 330 ARG A O 1
ATOM 2769 N N . ALA A 1 331 ? 7.510 -3.549 -7.882 1.00 93.56 331 ALA A N 1
ATOM 2770 C CA . ALA A 1 331 ? 7.998 -4.793 -8.468 1.00 93.56 331 ALA A CA 1
ATOM 2771 C C . ALA A 1 331 ? 7.521 -4.959 -9.917 1.00 93.56 331 ALA A C 1
ATOM 2773 O O . ALA A 1 331 ? 8.319 -5.274 -10.796 1.00 93.56 331 ALA A O 1
ATOM 2774 N N . ALA A 1 332 ? 6.239 -4.686 -10.174 1.00 92.25 332 ALA A N 1
ATOM 2775 C CA . ALA A 1 332 ? 5.666 -4.719 -11.512 1.00 92.25 332 ALA A CA 1
ATOM 2776 C C . ALA A 1 332 ? 6.297 -3.669 -12.436 1.00 92.25 332 ALA A C 1
ATOM 2778 O O . ALA A 1 332 ? 6.632 -3.994 -13.572 1.00 92.25 332 ALA A O 1
ATOM 2779 N N . ALA A 1 333 ? 6.513 -2.443 -11.948 1.00 93.44 333 ALA A N 1
ATOM 2780 C CA . ALA A 1 333 ? 7.201 -1.402 -12.710 1.00 93.44 333 ALA A CA 1
ATOM 2781 C C . ALA A 1 333 ? 8.643 -1.806 -13.056 1.00 93.44 333 ALA A C 1
ATOM 2783 O O . ALA A 1 333 ? 9.020 -1.751 -14.221 1.00 93.44 333 ALA A O 1
ATOM 2784 N N . THR A 1 334 ? 9.418 -2.300 -12.085 1.00 93.56 334 THR A N 1
ATOM 2785 C CA . THR A 1 334 ? 10.796 -2.763 -12.310 1.00 93.56 334 THR A CA 1
ATOM 2786 C C . THR A 1 334 ? 10.855 -3.917 -13.317 1.00 93.56 334 THR A C 1
ATOM 2788 O O . THR A 1 334 ? 11.734 -3.941 -14.175 1.00 93.56 334 THR A O 1
ATOM 2791 N N . ALA A 1 335 ? 9.924 -4.874 -13.247 1.00 93.00 335 ALA A N 1
ATOM 2792 C CA . ALA A 1 335 ? 9.863 -5.972 -14.211 1.00 93.00 335 ALA A CA 1
ATOM 2793 C C . ALA A 1 335 ? 9.465 -5.495 -15.616 1.00 93.00 335 ALA A C 1
ATOM 2795 O O . ALA A 1 335 ? 10.050 -5.955 -16.592 1.00 93.00 335 ALA A O 1
ATOM 2796 N N . ALA A 1 336 ? 8.534 -4.544 -15.724 1.00 92.44 336 ALA A N 1
ATOM 2797 C CA . ALA A 1 336 ? 8.157 -3.944 -17.001 1.00 92.44 336 ALA A CA 1
ATOM 2798 C C . ALA A 1 336 ? 9.313 -3.139 -17.624 1.00 92.44 336 ALA A C 1
ATOM 2800 O O . ALA A 1 336 ? 9.557 -3.244 -18.823 1.00 92.44 336 ALA A O 1
ATOM 2801 N N . GLU A 1 337 ? 10.064 -2.382 -16.819 1.00 94.00 337 GLU A N 1
ATOM 2802 C CA . GLU A 1 337 ? 11.276 -1.682 -17.264 1.00 94.00 337 GLU A CA 1
ATOM 2803 C C . GLU A 1 337 ? 12.343 -2.667 -17.755 1.00 94.00 337 GLU A C 1
ATOM 2805 O O . GLU A 1 337 ? 12.937 -2.468 -18.814 1.00 94.00 337 GLU A O 1
ATOM 2810 N N . ALA A 1 338 ? 12.548 -3.762 -17.022 1.00 93.69 338 ALA A N 1
ATOM 2811 C CA . ALA A 1 338 ? 13.462 -4.826 -17.408 1.00 93.69 338 ALA A CA 1
ATOM 2812 C C . ALA A 1 338 ? 13.030 -5.540 -18.702 1.00 93.69 338 ALA A C 1
ATOM 2814 O O . ALA A 1 338 ? 13.870 -5.817 -19.557 1.00 93.69 338 ALA A O 1
ATOM 2815 N N . ALA A 1 339 ? 11.732 -5.804 -18.872 1.00 93.38 339 ALA A N 1
ATOM 2816 C CA . ALA A 1 339 ? 11.167 -6.357 -20.100 1.00 93.38 339 ALA A CA 1
ATOM 2817 C C . ALA A 1 339 ? 11.386 -5.419 -21.295 1.00 93.38 339 ALA A C 1
ATOM 2819 O O . ALA A 1 339 ? 11.917 -5.848 -22.317 1.00 93.38 339 ALA A O 1
ATOM 2820 N N . ALA A 1 340 ? 11.086 -4.127 -21.142 1.00 94.31 340 ALA A N 1
ATOM 2821 C CA . ALA A 1 340 ? 11.302 -3.130 -22.189 1.00 94.31 340 ALA A CA 1
ATOM 2822 C C . ALA A 1 340 ? 12.789 -2.977 -22.561 1.00 94.31 340 ALA A C 1
ATOM 2824 O O . ALA A 1 340 ? 13.125 -2.841 -23.739 1.00 94.31 340 ALA A O 1
ATOM 2825 N N . ALA A 1 341 ? 13.691 -3.024 -21.574 1.00 94.69 341 ALA A N 1
ATOM 2826 C CA . ALA A 1 341 ? 15.132 -3.003 -21.816 1.00 94.69 341 ALA A CA 1
ATOM 2827 C C . ALA A 1 341 ? 15.586 -4.238 -22.608 1.00 94.69 341 ALA A C 1
ATOM 2829 O O . ALA A 1 341 ? 16.314 -4.100 -23.590 1.00 94.69 341 ALA A O 1
ATOM 2830 N N . HIS A 1 342 ? 15.098 -5.423 -22.237 1.00 94.62 342 HIS A N 1
ATOM 2831 C CA . HIS A 1 342 ? 15.394 -6.660 -22.952 1.00 94.62 342 HIS A CA 1
ATOM 2832 C C . HIS A 1 342 ? 14.876 -6.635 -24.397 1.00 94.62 342 HIS A C 1
ATOM 2834 O O . HIS A 1 342 ? 15.615 -6.962 -25.322 1.00 94.62 342 HIS A O 1
ATOM 2840 N N . GLU A 1 343 ? 13.637 -6.190 -24.625 1.00 94.69 343 GLU A N 1
ATOM 2841 C CA . GLU A 1 343 ? 13.078 -6.039 -25.976 1.00 94.69 343 GLU A CA 1
ATOM 2842 C C . GLU A 1 343 ? 13.907 -5.069 -26.831 1.00 94.69 343 GLU A C 1
ATOM 2844 O O . GLU A 1 343 ? 14.204 -5.357 -27.993 1.00 94.69 343 GLU A O 1
ATOM 2849 N N . ALA A 1 344 ? 14.346 -3.945 -26.258 1.00 95.38 344 ALA A N 1
ATOM 2850 C CA . ALA A 1 344 ? 15.219 -3.000 -26.946 1.00 95.38 344 ALA A CA 1
ATOM 2851 C C . ALA A 1 344 ? 16.587 -3.617 -27.290 1.00 95.38 344 ALA A C 1
ATOM 2853 O O . ALA A 1 344 ? 17.095 -3.403 -28.394 1.00 95.38 344 ALA A O 1
ATOM 2854 N N . GLU A 1 345 ? 17.175 -4.408 -26.386 1.00 95.25 345 GLU A N 1
ATOM 2855 C CA . GLU A 1 345 ? 18.412 -5.154 -26.644 1.00 95.25 345 GLU A CA 1
ATOM 2856 C C . GLU A 1 345 ? 18.246 -6.158 -27.790 1.00 95.25 345 GLU A C 1
ATOM 2858 O O . GLU A 1 345 ? 19.108 -6.222 -28.671 1.00 95.25 345 GLU A O 1
ATOM 2863 N N . VAL A 1 346 ? 17.127 -6.889 -27.824 1.00 95.75 346 VAL A N 1
ATOM 2864 C CA . VAL A 1 346 ? 16.797 -7.835 -28.901 1.00 95.75 346 VAL A CA 1
ATOM 2865 C C . VAL A 1 346 ? 16.665 -7.106 -30.241 1.00 95.75 346 VAL A C 1
ATOM 2867 O O . VAL A 1 346 ? 17.321 -7.483 -31.211 1.00 95.75 346 VAL A O 1
ATOM 2870 N N . VAL A 1 347 ? 15.918 -5.997 -30.299 1.00 96.44 347 VAL A N 1
ATOM 2871 C CA . VAL A 1 347 ? 15.779 -5.187 -31.525 1.00 96.44 347 VAL A CA 1
ATOM 2872 C C . VAL A 1 347 ? 17.132 -4.640 -31.996 1.00 96.44 347 VAL A C 1
ATOM 2874 O O . VAL A 1 347 ? 17.425 -4.627 -33.197 1.00 96.44 347 VAL A O 1
ATOM 2877 N N . LEU A 1 348 ? 17.990 -4.202 -31.070 1.00 96.69 348 LEU A N 1
ATOM 2878 C CA . LEU A 1 348 ? 19.341 -3.755 -31.399 1.00 96.69 348 LEU A CA 1
ATOM 2879 C C . LEU A 1 348 ? 20.203 -4.903 -31.934 1.00 96.69 348 LEU A C 1
ATOM 2881 O O . LEU A 1 348 ? 20.917 -4.699 -32.919 1.00 96.69 348 LEU A O 1
ATOM 2885 N N . ALA A 1 349 ? 20.136 -6.093 -31.337 1.00 96.50 349 ALA A N 1
ATOM 2886 C CA . ALA A 1 349 ? 20.844 -7.275 -31.821 1.00 96.50 349 ALA A CA 1
ATOM 2887 C C . ALA A 1 349 ? 20.403 -7.650 -33.246 1.00 96.50 349 ALA A C 1
ATOM 2889 O O . ALA A 1 349 ? 21.256 -7.788 -34.128 1.00 96.50 349 ALA A O 1
ATOM 2890 N N . ASP A 1 350 ? 19.096 -7.672 -33.509 1.00 96.56 350 ASP A N 1
ATOM 2891 C CA . ASP A 1 350 ? 18.534 -7.923 -34.840 1.00 96.56 350 ASP A CA 1
ATOM 2892 C C . ASP A 1 350 ? 18.988 -6.873 -35.860 1.00 96.56 350 ASP A C 1
ATOM 2894 O O . ASP A 1 350 ? 19.333 -7.189 -37.002 1.00 96.56 350 ASP A O 1
ATOM 2898 N N . SER A 1 351 ? 19.018 -5.597 -35.462 1.00 96.44 351 SER A N 1
ATOM 2899 C CA . SER A 1 351 ? 19.484 -4.512 -36.331 1.00 96.44 351 SER A CA 1
ATOM 2900 C C . SER A 1 351 ? 20.965 -4.665 -36.696 1.00 96.44 351 SER A C 1
ATOM 2902 O O . SER A 1 351 ? 21.332 -4.487 -37.860 1.00 96.44 351 SER A O 1
ATOM 2904 N N . ARG A 1 352 ? 21.811 -5.065 -35.734 1.00 96.62 352 ARG A N 1
ATOM 2905 C CA . ARG A 1 352 ? 23.235 -5.350 -35.958 1.00 96.62 352 ARG A CA 1
ATOM 2906 C C . ARG A 1 352 ? 23.402 -6.534 -36.901 1.00 96.62 352 ARG A C 1
ATOM 2908 O O . ARG A 1 352 ? 24.210 -6.456 -37.823 1.00 96.62 352 ARG A O 1
ATOM 2915 N N . GLN A 1 353 ? 22.614 -7.592 -36.722 1.00 96.81 353 GLN A N 1
ATOM 2916 C CA . GLN A 1 353 ? 22.635 -8.748 -37.614 1.00 96.81 353 GLN A CA 1
ATOM 2917 C C . GLN A 1 353 ? 22.263 -8.357 -39.053 1.00 96.81 353 GLN A C 1
ATOM 2919 O O . GLN A 1 353 ? 23.020 -8.646 -39.979 1.00 96.81 353 GLN A O 1
ATOM 2924 N N . LYS A 1 354 ? 21.180 -7.593 -39.248 1.00 96.69 354 LYS A N 1
ATOM 2925 C CA . LYS A 1 354 ? 20.788 -7.069 -40.572 1.00 96.69 354 LYS A CA 1
ATOM 2926 C C . LYS A 1 354 ? 21.871 -6.187 -41.197 1.00 96.69 354 LYS A C 1
ATOM 2928 O O . LYS A 1 354 ? 22.133 -6.278 -42.394 1.00 96.69 354 LYS A O 1
ATOM 2933 N N . GLN A 1 355 ? 22.529 -5.337 -40.406 1.00 96.25 355 GLN A N 1
ATOM 2934 C CA . GLN A 1 355 ? 23.650 -4.526 -40.890 1.00 96.25 355 GLN A CA 1
ATOM 2935 C C . GLN A 1 355 ? 24.822 -5.394 -41.361 1.00 96.25 355 GLN A C 1
ATOM 2937 O O . GLN A 1 355 ? 25.398 -5.115 -42.413 1.00 96.25 355 GLN A O 1
ATOM 2942 N N . LEU A 1 356 ? 25.160 -6.458 -40.627 1.00 97.06 356 LEU A N 1
ATOM 2943 C CA . LEU A 1 356 ? 26.201 -7.403 -41.034 1.00 97.06 356 LEU A CA 1
ATOM 2944 C C . LEU A 1 356 ? 25.844 -8.103 -42.351 1.00 97.06 356 LEU A C 1
ATOM 2946 O O . LEU A 1 356 ? 26.699 -8.201 -43.233 1.00 97.06 356 LEU A O 1
ATOM 2950 N N . GLU A 1 357 ? 24.589 -8.519 -42.524 1.00 97.56 357 GLU A N 1
ATOM 2951 C CA . GLU A 1 357 ? 24.093 -9.122 -43.767 1.00 97.56 357 GLU A CA 1
ATOM 2952 C C . GLU A 1 357 ? 24.186 -8.151 -44.957 1.00 97.56 357 GLU A C 1
ATOM 2954 O O . GLU A 1 357 ? 24.686 -8.518 -46.024 1.00 97.56 357 GLU A O 1
ATOM 2959 N N . ILE A 1 358 ? 23.791 -6.885 -44.772 1.00 97.44 358 ILE A N 1
ATOM 2960 C CA . ILE A 1 358 ? 23.918 -5.840 -45.802 1.00 97.44 358 ILE A CA 1
ATOM 2961 C C . ILE A 1 358 ? 25.389 -5.611 -46.160 1.00 97.44 358 ILE A C 1
ATOM 2963 O O . ILE A 1 358 ? 25.739 -5.586 -47.341 1.00 97.44 358 ILE A O 1
ATOM 2967 N N . CYS A 1 359 ? 26.267 -5.474 -45.163 1.00 96.31 359 CYS A N 1
ATOM 2968 C CA . CYS A 1 359 ? 27.703 -5.302 -45.374 1.00 96.31 359 CYS A CA 1
ATOM 2969 C C . CYS A 1 359 ? 28.314 -6.488 -46.132 1.00 96.31 359 CYS A C 1
ATOM 2971 O O . CYS A 1 359 ? 29.114 -6.284 -47.049 1.00 96.31 359 CYS A O 1
ATOM 2973 N N . ALA A 1 360 ? 27.913 -7.719 -45.803 1.00 97.31 360 ALA A N 1
ATOM 2974 C CA . ALA A 1 360 ? 28.333 -8.917 -46.523 1.00 97.31 360 ALA A CA 1
ATOM 2975 C C . ALA A 1 360 ? 27.859 -8.890 -47.987 1.00 97.31 360 ALA A C 1
ATOM 2977 O O . ALA A 1 360 ? 28.661 -9.110 -48.900 1.00 97.31 360 ALA A O 1
ATOM 2978 N N . GLY A 1 361 ? 26.592 -8.535 -48.227 1.00 97.94 361 GLY A N 1
ATOM 2979 C CA . GLY A 1 361 ? 26.031 -8.387 -49.572 1.00 97.94 361 GLY A CA 1
ATOM 2980 C C . GLY A 1 361 ? 26.724 -7.299 -50.401 1.00 97.94 361 GLY A C 1
ATOM 2981 O O . GLY A 1 361 ? 27.043 -7.513 -51.572 1.00 97.94 361 GLY A O 1
ATOM 2982 N N . LEU A 1 362 ? 27.021 -6.142 -49.802 1.00 97.62 362 LEU A N 1
ATOM 2983 C CA . LEU A 1 362 ? 27.759 -5.057 -50.457 1.00 97.62 362 LEU A CA 1
ATOM 2984 C C . LEU A 1 362 ? 29.201 -5.461 -50.769 1.00 97.62 362 LEU A C 1
ATOM 2986 O O . LEU A 1 362 ? 29.672 -5.214 -51.878 1.00 97.62 362 LEU A O 1
ATOM 2990 N N . LYS A 1 363 ? 29.890 -6.137 -49.843 1.00 97.56 363 LYS A N 1
ATOM 2991 C CA . LYS A 1 363 ? 31.244 -6.656 -50.076 1.00 97.56 363 LYS A CA 1
ATOM 2992 C C . LYS A 1 363 ? 31.272 -7.621 -51.262 1.00 97.56 363 LYS A C 1
ATOM 2994 O O . LYS A 1 363 ? 32.155 -7.501 -52.109 1.00 97.56 363 LYS A O 1
ATOM 2999 N N . ALA A 1 364 ? 30.293 -8.523 -51.363 1.00 97.44 364 ALA A N 1
ATOM 3000 C CA . ALA A 1 364 ? 30.167 -9.430 -52.502 1.00 97.44 364 ALA A CA 1
ATOM 3001 C C . ALA A 1 364 ? 29.973 -8.669 -53.828 1.00 97.44 364 ALA A C 1
ATOM 3003 O O . ALA A 1 364 ? 30.680 -8.945 -54.796 1.00 97.44 364 ALA A O 1
ATOM 3004 N N . LYS A 1 365 ? 29.095 -7.655 -53.862 1.00 97.56 365 LYS A N 1
ATOM 3005 C CA . LYS A 1 365 ? 28.894 -6.803 -55.050 1.00 97.56 365 LYS A CA 1
ATOM 3006 C C . LYS A 1 365 ? 30.154 -6.030 -55.444 1.00 97.56 365 LYS A C 1
ATOM 3008 O O . LYS A 1 365 ? 30.475 -5.955 -56.624 1.00 97.56 365 LYS A O 1
ATOM 3013 N N . VAL A 1 366 ? 30.890 -5.483 -54.475 1.00 97.38 366 VAL A N 1
ATOM 3014 C CA . VAL A 1 366 ? 32.155 -4.775 -54.736 1.00 97.38 366 VAL A CA 1
ATOM 3015 C C . VAL A 1 366 ? 33.198 -5.724 -55.323 1.00 97.38 366 VAL A C 1
ATOM 3017 O O . VAL A 1 366 ? 33.907 -5.340 -56.248 1.00 97.38 366 VAL A O 1
ATOM 3020 N N . LEU A 1 367 ? 33.288 -6.961 -54.828 1.00 96.88 367 LEU A N 1
ATOM 3021 C CA . LEU A 1 367 ? 34.177 -7.971 -55.406 1.00 96.88 367 LEU A CA 1
ATOM 3022 C C . LEU A 1 367 ? 33.774 -8.326 -56.844 1.00 96.88 367 LEU A C 1
ATOM 3024 O O . LEU A 1 367 ? 34.639 -8.367 -57.714 1.00 96.88 367 LEU A O 1
ATOM 3028 N N . GLN A 1 368 ? 32.477 -8.506 -57.113 1.00 96.31 368 GLN A N 1
ATOM 3029 C CA . GLN A 1 368 ? 31.972 -8.729 -58.474 1.00 96.31 368 GLN A CA 1
ATOM 3030 C C . GLN A 1 368 ? 32.299 -7.556 -59.406 1.00 96.31 368 GLN A C 1
ATOM 3032 O O . GLN A 1 368 ? 32.775 -7.771 -60.516 1.00 96.31 368 GLN A O 1
ATOM 3037 N N . TRP A 1 369 ? 32.095 -6.317 -58.954 1.00 96.56 369 TRP A N 1
ATOM 3038 C CA . TRP A 1 369 ? 32.403 -5.124 -59.740 1.00 96.56 369 TRP A CA 1
ATOM 3039 C C . TRP A 1 369 ? 33.903 -4.975 -60.012 1.00 96.56 369 TRP A C 1
ATOM 3041 O O . TRP A 1 369 ? 34.286 -4.660 -61.135 1.00 96.56 369 TRP A O 1
ATOM 3051 N N . LYS A 1 370 ? 34.764 -5.255 -59.023 1.00 96.38 370 LYS A N 1
ATOM 3052 C CA . LYS A 1 370 ? 36.222 -5.276 -59.220 1.00 96.38 370 LYS A CA 1
ATOM 3053 C C . LYS A 1 370 ? 36.631 -6.305 -60.271 1.00 96.38 370 LYS A C 1
ATOM 3055 O O . LYS A 1 370 ? 37.389 -5.961 -61.167 1.00 96.38 370 LYS A O 1
ATOM 3060 N N . ALA A 1 371 ? 36.074 -7.514 -60.216 1.00 95.94 371 ALA A N 1
ATOM 3061 C CA . ALA A 1 371 ? 36.322 -8.533 -61.234 1.00 95.94 371 ALA A CA 1
ATOM 3062 C C . ALA A 1 371 ? 35.858 -8.073 -62.629 1.00 95.94 371 ALA A C 1
ATOM 3064 O O . ALA A 1 371 ? 36.589 -8.223 -63.602 1.00 95.94 371 ALA A O 1
ATOM 3065 N N . GLN A 1 372 ? 34.679 -7.449 -62.734 1.00 94.62 372 GLN A N 1
ATOM 3066 C CA . GLN A 1 372 ? 34.192 -6.882 -63.999 1.00 94.62 372 GLN A CA 1
ATOM 3067 C C . GLN A 1 372 ? 35.095 -5.757 -64.529 1.00 94.62 372 GLN A C 1
ATOM 3069 O O . GLN A 1 372 ? 35.343 -5.697 -65.730 1.00 94.62 372 GLN A O 1
ATOM 3074 N N . GLN A 1 373 ? 35.600 -4.884 -63.654 1.00 93.62 373 GLN A N 1
ATOM 3075 C CA . GLN A 1 373 ? 36.551 -3.825 -64.007 1.00 93.62 373 GLN A CA 1
ATOM 3076 C C . GLN A 1 373 ? 37.889 -4.391 -64.484 1.00 93.62 373 GLN A C 1
ATOM 3078 O O . GLN A 1 373 ? 38.423 -3.934 -65.490 1.00 93.62 373 GLN A O 1
ATOM 3083 N N . GLU A 1 374 ? 38.416 -5.410 -63.805 1.00 94.69 374 GLU A N 1
ATOM 3084 C CA . GLU A 1 374 ? 39.636 -6.098 -64.231 1.00 94.69 374 GLU A CA 1
ATOM 3085 C C . GLU A 1 374 ? 39.463 -6.751 -65.608 1.00 94.69 374 GLU A C 1
ATOM 3087 O O . GLU A 1 374 ? 40.337 -6.617 -66.463 1.00 94.69 374 GLU A O 1
ATOM 3092 N N . GLU A 1 375 ? 38.329 -7.410 -65.862 1.00 94.62 375 GLU A N 1
ATOM 3093 C CA . GLU A 1 375 ? 38.018 -7.970 -67.181 1.00 94.62 375 GLU A CA 1
ATOM 3094 C C . GLU A 1 375 ? 37.868 -6.880 -68.256 1.00 94.62 375 GLU A C 1
ATOM 3096 O O . GLU A 1 375 ? 38.428 -7.010 -69.346 1.00 94.62 375 GLU A O 1
ATOM 3101 N N . ALA A 1 376 ? 37.192 -5.767 -67.954 1.00 95.31 376 ALA A N 1
ATOM 3102 C CA . ALA A 1 376 ? 37.085 -4.633 -68.872 1.00 95.31 376 ALA A CA 1
ATOM 3103 C C . ALA A 1 376 ? 38.464 -4.041 -69.214 1.00 95.31 376 ALA A C 1
ATOM 3105 O O . ALA A 1 376 ? 38.776 -3.852 -70.389 1.00 95.31 376 ALA A O 1
ATOM 3106 N N . ALA A 1 377 ? 39.327 -3.842 -68.214 1.00 94.62 377 ALA A N 1
ATOM 3107 C CA . ALA A 1 377 ? 40.688 -3.346 -68.407 1.00 94.62 377 ALA A CA 1
ATOM 3108 C C . ALA A 1 377 ? 41.541 -4.298 -69.266 1.00 94.62 377 ALA A C 1
ATOM 3110 O O . ALA A 1 377 ? 42.293 -3.844 -70.132 1.00 94.62 377 ALA A O 1
ATOM 3111 N N . LYS A 1 378 ? 41.402 -5.622 -69.088 1.00 95.12 378 LYS A N 1
ATOM 3112 C CA . LYS A 1 378 ? 42.060 -6.618 -69.956 1.00 95.12 378 LYS A CA 1
ATOM 3113 C C . LYS A 1 378 ? 41.599 -6.493 -71.409 1.00 95.12 378 LYS A C 1
ATOM 3115 O O . LYS A 1 378 ? 42.427 -6.539 -72.319 1.00 95.12 378 LYS A O 1
ATOM 3120 N N . LEU A 1 379 ? 40.296 -6.318 -71.636 1.00 95.06 379 LEU A N 1
ATOM 3121 C CA . LEU A 1 379 ? 39.740 -6.145 -72.980 1.00 95.06 379 LEU A CA 1
ATOM 3122 C C . LEU A 1 379 ? 40.207 -4.834 -73.628 1.00 95.06 379 LEU A C 1
ATOM 3124 O O . LEU A 1 379 ? 40.607 -4.844 -74.793 1.00 95.06 379 LEU A O 1
ATOM 3128 N N . GLU A 1 380 ? 40.221 -3.725 -72.889 1.00 92.75 380 GLU A N 1
ATOM 3129 C CA . GLU A 1 380 ? 40.738 -2.440 -73.377 1.00 92.75 380 GLU A CA 1
ATOM 3130 C C . GLU A 1 380 ? 42.224 -2.521 -73.739 1.00 92.75 380 GLU A C 1
ATOM 3132 O O . GLU A 1 380 ? 42.617 -2.078 -74.822 1.00 92.75 380 GLU A O 1
ATOM 3137 N N . ALA A 1 381 ? 43.041 -3.154 -72.891 1.00 93.31 381 ALA A N 1
ATOM 3138 C CA . ALA A 1 381 ? 44.454 -3.390 -73.171 1.00 93.31 381 ALA A CA 1
ATOM 3139 C C . ALA A 1 381 ? 44.651 -4.234 -74.444 1.00 93.31 381 ALA A C 1
ATOM 3141 O O . ALA A 1 381 ? 45.497 -3.903 -75.277 1.00 93.31 381 ALA A O 1
ATOM 3142 N N . ALA A 1 382 ? 43.834 -5.273 -74.650 1.00 94.50 382 ALA A N 1
ATOM 3143 C CA . ALA A 1 382 ? 43.871 -6.090 -75.862 1.00 94.50 382 ALA A CA 1
ATOM 3144 C C . ALA A 1 382 ? 43.469 -5.297 -77.122 1.00 94.50 382 ALA A C 1
ATOM 3146 O O . ALA A 1 382 ? 44.086 -5.448 -78.178 1.00 94.50 382 ALA A O 1
ATOM 3147 N N . VAL A 1 383 ? 42.462 -4.421 -77.031 1.00 94.25 383 VAL A N 1
ATOM 3148 C CA . VAL A 1 383 ? 42.076 -3.528 -78.137 1.00 94.25 383 VAL A CA 1
ATOM 3149 C C . VAL A 1 383 ? 43.186 -2.521 -78.442 1.00 94.25 383 VAL A C 1
ATOM 3151 O O . VAL A 1 383 ? 43.495 -2.299 -79.613 1.00 94.25 383 VAL A O 1
ATOM 3154 N N . ALA A 1 384 ? 43.807 -1.933 -77.418 1.00 92.69 384 ALA A N 1
ATOM 3155 C CA . ALA A 1 384 ? 44.919 -1.002 -77.579 1.00 92.69 384 ALA A CA 1
ATOM 3156 C C . ALA A 1 384 ? 46.142 -1.677 -78.221 1.00 92.69 384 ALA A C 1
ATOM 3158 O O . ALA A 1 384 ? 46.731 -1.104 -79.135 1.00 92.69 384 ALA A O 1
ATOM 3159 N N . ALA A 1 385 ? 46.475 -2.908 -77.818 1.00 92.12 385 ALA A N 1
ATOM 3160 C CA . ALA A 1 385 ? 47.538 -3.699 -78.440 1.00 92.12 385 ALA A CA 1
ATOM 3161 C C . ALA A 1 385 ? 47.270 -3.929 -79.937 1.00 92.12 385 ALA A C 1
ATOM 3163 O O . ALA A 1 385 ? 48.114 -3.606 -80.766 1.00 92.12 385 ALA A O 1
ATOM 3164 N N . ARG A 1 386 ? 46.049 -4.351 -80.301 1.00 90.19 386 ARG A N 1
ATOM 3165 C CA . ARG A 1 386 ? 45.648 -4.522 -81.712 1.00 90.19 386 ARG A CA 1
ATOM 3166 C C . ARG A 1 386 ? 45.694 -3.221 -82.518 1.00 90.19 386 ARG A C 1
ATOM 3168 O O . ARG A 1 386 ? 45.928 -3.255 -83.722 1.00 90.19 386 ARG A O 1
ATOM 3175 N N . ARG A 1 387 ? 45.401 -2.070 -81.900 1.00 89.19 387 ARG A N 1
ATOM 3176 C CA . ARG A 1 387 ? 45.516 -0.758 -82.565 1.00 89.19 387 ARG A CA 1
ATOM 3177 C C . ARG A 1 387 ? 46.979 -0.398 -82.820 1.00 89.19 387 ARG A C 1
ATOM 3179 O O . ARG A 1 387 ? 47.288 -0.013 -83.940 1.00 89.19 387 ARG A O 1
ATOM 3186 N N . LYS A 1 388 ? 47.854 -0.607 -81.830 1.00 88.12 388 LYS A N 1
ATOM 3187 C CA . LYS A 1 388 ? 49.301 -0.393 -81.964 1.00 88.12 388 LYS A CA 1
ATOM 3188 C C . LYS A 1 388 ? 49.921 -1.276 -83.040 1.00 88.12 388 LYS A C 1
ATOM 3190 O O . LYS A 1 388 ? 50.625 -0.759 -83.890 1.00 88.12 388 LYS A O 1
ATOM 3195 N N . GLU A 1 389 ? 49.585 -2.565 -83.082 1.00 88.00 389 GLU A N 1
ATOM 3196 C CA . GLU A 1 389 ? 50.073 -3.471 -84.135 1.00 88.00 389 GLU A CA 1
ATOM 3197 C C . GLU A 1 389 ? 49.719 -2.960 -85.540 1.00 88.00 389 GLU A C 1
ATOM 3199 O O . GLU A 1 389 ? 50.569 -2.932 -86.425 1.00 88.00 389 GLU A O 1
ATOM 3204 N N . LYS A 1 390 ? 48.486 -2.474 -85.741 1.00 88.69 390 LYS A N 1
ATOM 3205 C CA . LYS A 1 390 ? 48.065 -1.881 -87.021 1.00 88.69 390 LYS A CA 1
ATOM 3206 C C . LYS A 1 390 ? 48.801 -0.583 -87.352 1.00 88.69 390 LYS A C 1
ATOM 3208 O O . LYS A 1 390 ? 49.021 -0.296 -88.527 1.00 88.69 390 LYS A O 1
ATOM 3213 N N . GLU A 1 391 ? 49.106 0.238 -86.352 1.00 85.62 391 GLU A N 1
ATOM 3214 C CA . GLU A 1 391 ? 49.902 1.458 -86.527 1.00 85.62 391 GLU A CA 1
ATOM 3215 C C . GLU A 1 391 ? 51.348 1.109 -86.902 1.00 85.62 391 GLU A C 1
ATOM 3217 O O . GLU A 1 391 ? 51.843 1.614 -87.908 1.00 85.62 391 GLU A O 1
ATOM 3222 N N . ASP A 1 392 ? 51.967 0.159 -86.201 1.00 87.00 392 ASP A N 1
ATOM 3223 C CA . ASP A 1 392 ? 53.316 -0.337 -86.485 1.00 87.00 392 ASP A CA 1
ATOM 3224 C C . ASP A 1 392 ? 53.416 -0.961 -87.889 1.00 87.00 392 ASP A C 1
ATOM 3226 O O . ASP A 1 392 ? 54.387 -0.731 -88.612 1.00 87.00 392 ASP A O 1
ATOM 3230 N N . GLU A 1 393 ? 52.411 -1.730 -88.320 1.00 86.06 393 GLU A N 1
ATOM 3231 C CA . GLU A 1 393 ? 52.330 -2.267 -89.686 1.00 86.06 393 GLU A CA 1
ATOM 3232 C C . GLU A 1 393 ? 52.253 -1.154 -90.739 1.00 86.06 393 GLU A C 1
ATOM 3234 O O . GLU A 1 393 ? 52.949 -1.210 -91.755 1.00 86.06 393 GLU A O 1
ATOM 3239 N N . ARG A 1 394 ? 51.451 -0.108 -90.497 1.00 86.94 394 ARG A N 1
ATOM 3240 C CA . ARG A 1 394 ? 51.376 1.059 -91.391 1.00 86.94 394 ARG A CA 1
ATOM 3241 C C . ARG A 1 394 ? 52.709 1.792 -91.460 1.00 86.94 394 ARG A C 1
ATOM 3243 O O . ARG A 1 394 ? 53.131 2.152 -92.558 1.00 86.94 394 ARG A O 1
ATOM 3250 N N . GLU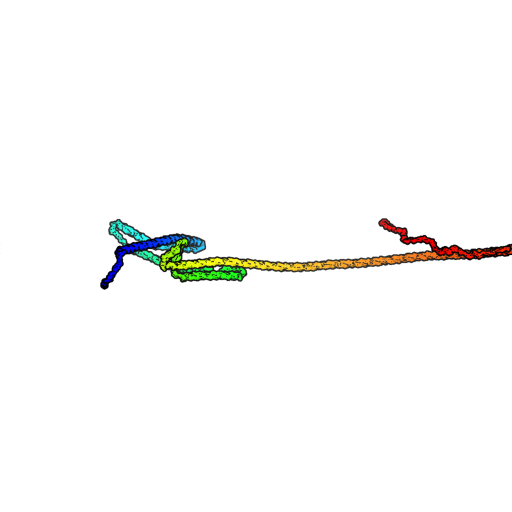 A 1 395 ? 53.379 1.987 -90.327 1.00 85.12 395 GLU A N 1
ATOM 3251 C CA . GLU A 1 395 ? 54.710 2.594 -90.298 1.00 85.12 395 GLU A CA 1
ATOM 3252 C C . GLU A 1 395 ? 55.732 1.762 -91.077 1.00 85.12 395 GLU A C 1
ATOM 3254 O O . GLU A 1 395 ? 56.533 2.321 -91.827 1.00 85.12 395 GLU A O 1
ATOM 3259 N N . ARG A 1 396 ? 55.708 0.430 -90.948 1.00 87.31 396 ARG A N 1
ATOM 3260 C CA . ARG A 1 396 ? 56.588 -0.459 -91.724 1.00 87.31 396 ARG A CA 1
ATOM 3261 C C . ARG A 1 396 ? 56.370 -0.286 -93.224 1.00 87.31 396 ARG A C 1
ATOM 3263 O O . ARG A 1 396 ? 57.335 -0.040 -93.944 1.00 87.31 396 ARG A O 1
ATOM 3270 N N . LEU A 1 397 ? 55.114 -0.309 -93.673 1.00 87.50 397 LEU A N 1
ATOM 3271 C CA . LEU A 1 397 ? 54.766 -0.097 -95.081 1.00 87.50 397 LEU A CA 1
ATOM 3272 C C . LEU A 1 397 ? 55.207 1.289 -95.585 1.00 87.50 397 LEU A C 1
ATOM 3274 O O . LEU A 1 397 ? 55.700 1.412 -96.707 1.00 87.50 397 LEU A O 1
ATOM 3278 N N . GLN A 1 398 ? 55.078 2.338 -94.767 1.00 79.88 398 GLN A N 1
ATOM 3279 C CA . GLN A 1 398 ? 55.564 3.680 -95.114 1.00 79.88 398 GLN A CA 1
ATOM 3280 C C . GLN A 1 398 ? 57.090 3.720 -95.257 1.00 79.88 398 GLN A C 1
ATOM 3282 O O . GLN A 1 398 ? 57.599 4.267 -96.236 1.00 79.88 398 GLN A O 1
ATOM 3287 N N . ARG A 1 399 ? 57.829 3.101 -94.326 1.00 80.44 399 ARG A N 1
ATOM 3288 C CA . ARG A 1 399 ? 59.297 3.013 -94.387 1.00 80.44 399 ARG A CA 1
ATOM 3289 C C . ARG A 1 399 ? 59.755 2.274 -95.645 1.00 80.44 399 ARG A C 1
ATOM 3291 O O . ARG A 1 399 ? 60.670 2.737 -96.322 1.00 80.44 399 ARG A O 1
ATOM 3298 N N . GLU A 1 400 ? 59.095 1.175 -96.002 1.00 83.56 400 GLU A N 1
ATOM 3299 C CA . GLU A 1 400 ? 59.374 0.440 -97.241 1.00 83.56 400 GLU A CA 1
ATOM 3300 C C . GLU A 1 400 ? 59.158 1.322 -98.482 1.00 83.56 400 GLU A C 1
ATOM 3302 O O . GLU A 1 400 ? 60.053 1.438 -99.323 1.00 83.56 400 GLU A O 1
ATOM 3307 N N . GLN A 1 401 ? 58.033 2.039 -98.572 1.00 81.56 401 GLN A N 1
ATOM 3308 C CA . GLN A 1 401 ? 57.774 2.969 -99.680 1.00 81.56 401 GLN A CA 1
ATOM 3309 C C . GLN A 1 401 ? 58.803 4.107 -99.760 1.00 81.56 401 GLN A C 1
ATOM 3311 O O . GLN A 1 401 ? 59.231 4.477 -100.859 1.00 81.56 401 GLN A O 1
ATOM 3316 N N . GLU A 1 402 ? 59.243 4.651 -98.622 1.00 81.50 402 GLU A N 1
ATOM 3317 C CA . GLU A 1 402 ? 60.307 5.657 -98.593 1.00 81.50 402 GLU A CA 1
ATOM 3318 C C . GLU A 1 402 ? 61.637 5.118 -99.130 1.00 81.50 402 GLU A C 1
ATOM 3320 O O . GLU A 1 402 ? 62.319 5.820 -99.881 1.00 81.50 402 GLU A O 1
ATOM 3325 N N . THR A 1 403 ? 62.015 3.880 -98.795 1.00 78.88 403 THR A N 1
ATOM 3326 C CA . THR A 1 403 ? 63.262 3.287 -99.310 1.00 78.88 403 THR A CA 1
ATOM 3327 C C . THR A 1 403 ? 63.243 3.130 -100.829 1.00 78.88 403 THR A C 1
ATOM 3329 O O . THR A 1 403 ? 64.241 3.440 -101.486 1.00 78.88 403 THR A O 1
ATOM 3332 N N . ILE A 1 404 ? 62.095 2.750 -101.402 1.00 83.69 404 ILE A N 1
ATOM 3333 C CA . ILE A 1 404 ? 61.910 2.643 -102.855 1.00 83.69 404 ILE A CA 1
ATOM 3334 C C . ILE A 1 404 ? 62.063 4.019 -103.517 1.00 83.69 404 ILE A C 1
ATOM 3336 O O . ILE A 1 404 ? 62.791 4.144 -104.504 1.00 83.69 404 ILE A O 1
ATOM 3340 N N . ARG A 1 405 ? 61.455 5.074 -102.953 1.00 76.25 405 ARG A N 1
ATOM 3341 C CA . ARG A 1 405 ? 61.610 6.450 -103.466 1.00 76.25 405 ARG A CA 1
ATOM 3342 C C . ARG A 1 405 ? 63.069 6.911 -103.441 1.00 76.25 405 ARG A C 1
ATOM 3344 O O . ARG A 1 405 ? 63.578 7.390 -104.452 1.00 76.25 405 ARG A O 1
ATOM 3351 N N . ARG A 1 406 ? 63.778 6.690 -102.328 1.00 76.00 406 ARG A N 1
ATOM 3352 C CA . ARG A 1 406 ? 65.203 7.057 -102.199 1.00 76.00 406 ARG A CA 1
ATOM 3353 C C . ARG A 1 406 ? 66.090 6.318 -103.206 1.00 76.00 406 ARG A C 1
ATOM 3355 O O . ARG A 1 406 ? 67.050 6.900 -103.709 1.00 76.00 406 ARG A O 1
ATOM 3362 N N . ALA A 1 407 ? 65.780 5.061 -103.526 1.00 79.50 407 ALA A N 1
ATOM 3363 C CA . ALA A 1 407 ? 66.498 4.307 -104.553 1.00 79.50 407 ALA A CA 1
ATOM 3364 C C . ALA A 1 407 ? 66.276 4.894 -105.960 1.00 79.50 407 ALA A C 1
ATOM 3366 O O . ALA A 1 407 ? 67.246 5.108 -106.689 1.00 79.50 407 ALA A O 1
ATOM 3367 N N . GLN A 1 408 ? 65.028 5.232 -106.305 1.00 76.25 408 GLN A N 1
ATOM 3368 C CA . GLN A 1 408 ? 64.685 5.862 -107.587 1.00 76.25 408 GLN A CA 1
ATOM 3369 C C . GLN A 1 408 ? 65.376 7.221 -107.768 1.00 76.25 408 GLN A C 1
ATOM 3371 O O . GLN A 1 408 ? 65.906 7.515 -108.841 1.00 76.25 408 GLN A O 1
ATOM 3376 N N . ASP A 1 409 ? 65.431 8.045 -106.722 1.00 74.38 409 ASP A N 1
ATOM 3377 C CA . ASP A 1 409 ? 66.099 9.348 -106.797 1.00 74.38 409 ASP A CA 1
ATOM 3378 C C . ASP A 1 409 ? 67.629 9.215 -106.898 1.00 74.38 409 ASP A C 1
ATOM 3380 O O . ASP A 1 409 ? 68.275 9.974 -107.626 1.00 74.38 409 ASP A O 1
ATOM 3384 N N . LYS A 1 410 ? 68.218 8.186 -106.273 1.00 78.25 410 LYS A N 1
ATOM 3385 C CA . LYS A 1 410 ? 69.643 7.853 -106.436 1.00 78.25 410 LYS A CA 1
ATOM 3386 C C . LYS A 1 410 ? 69.985 7.454 -107.876 1.00 78.25 410 LYS A C 1
ATOM 3388 O O . LYS A 1 410 ? 71.067 7.787 -108.358 1.00 78.25 410 LYS A O 1
ATOM 3393 N N . GLU A 1 411 ? 69.088 6.766 -108.580 1.00 76.50 411 GLU A N 1
ATOM 3394 C CA . GLU A 1 411 ? 69.274 6.441 -110.001 1.00 76.50 411 GLU A CA 1
ATOM 3395 C C . GLU A 1 411 ? 69.166 7.669 -110.910 1.00 76.50 411 GLU A C 1
ATOM 3397 O O . GLU A 1 411 ? 69.990 7.825 -111.815 1.00 76.50 411 GLU A O 1
ATOM 3402 N N . LYS A 1 412 ? 68.214 8.576 -110.650 1.00 76.00 412 LYS A N 1
ATOM 3403 C CA . LYS A 1 412 ? 68.106 9.851 -111.386 1.00 76.00 412 LYS A CA 1
ATOM 3404 C C . LYS A 1 412 ? 69.379 10.688 -111.251 1.00 76.00 412 LYS A C 1
ATOM 3406 O O . LYS A 1 412 ? 69.872 11.210 -112.247 1.00 76.00 412 LYS A O 1
ATOM 3411 N N . LEU A 1 413 ? 69.952 10.749 -110.046 1.00 75.56 413 LEU A N 1
ATOM 3412 C CA . LEU A 1 413 ? 71.217 11.443 -109.794 1.00 75.56 413 LEU A CA 1
ATOM 3413 C C . LEU A 1 413 ? 72.375 10.857 -110.614 1.00 75.56 413 LEU A C 1
ATOM 3415 O O . LEU A 1 413 ? 73.140 11.615 -111.201 1.00 75.56 413 LEU A O 1
ATOM 3419 N N . LYS A 1 414 ? 72.491 9.526 -110.718 1.00 73.25 414 LYS A N 1
ATOM 3420 C CA . LYS A 1 414 ? 73.533 8.888 -111.546 1.00 73.25 414 LYS A CA 1
ATOM 3421 C C . LYS A 1 414 ? 73.418 9.264 -113.027 1.00 73.25 414 LYS A C 1
ATOM 3423 O O . LYS A 1 414 ? 74.435 9.530 -113.658 1.00 73.25 414 LYS A O 1
ATOM 3428 N N . ARG A 1 415 ? 72.194 9.308 -113.569 1.00 74.56 415 ARG A N 1
ATOM 3429 C CA . ARG A 1 415 ? 71.946 9.710 -114.968 1.00 74.56 415 ARG A CA 1
ATOM 3430 C C . ARG A 1 415 ? 72.341 11.166 -115.218 1.00 74.56 415 ARG A C 1
ATOM 3432 O O . ARG A 1 415 ? 72.993 11.449 -116.214 1.00 74.56 415 ARG A O 1
ATOM 3439 N N . TYR A 1 416 ? 72.011 12.055 -114.282 1.00 78.50 416 TYR A N 1
ATOM 3440 C CA . TYR A 1 416 ? 72.380 13.469 -114.355 1.00 78.50 416 TYR A CA 1
ATOM 3441 C C . TYR A 1 416 ? 73.904 13.687 -114.367 1.00 78.50 416 TYR A C 1
ATOM 3443 O O . TYR A 1 416 ? 74.409 14.471 -115.168 1.00 78.50 416 TYR A O 1
ATOM 3451 N N . TRP A 1 417 ? 74.653 12.974 -113.517 1.00 70.88 417 TRP A N 1
ATOM 3452 C CA . TRP A 1 417 ? 76.115 13.097 -113.475 1.00 70.88 417 TRP A CA 1
ATOM 3453 C C . TRP A 1 417 ? 76.795 12.622 -114.767 1.00 70.88 417 TRP A C 1
ATOM 3455 O O . TRP A 1 417 ? 77.687 13.311 -115.253 1.00 70.88 417 TRP A O 1
ATOM 3465 N N . ALA A 1 418 ? 76.328 11.522 -115.367 1.00 75.56 418 ALA A N 1
ATOM 3466 C CA . ALA A 1 418 ? 76.858 11.018 -116.639 1.00 75.56 418 ALA A CA 1
ATOM 3467 C C . ALA A 1 418 ? 76.636 11.999 -117.810 1.00 75.56 418 ALA A C 1
ATOM 3469 O O . ALA A 1 418 ? 77.512 12.186 -118.651 1.00 75.56 418 ALA A O 1
ATOM 3470 N N . GLU A 1 419 ? 75.485 12.679 -117.847 1.00 76.25 419 GLU A N 1
ATOM 3471 C CA . GLU A 1 419 ? 75.190 13.693 -118.870 1.00 76.25 419 GLU A CA 1
ATOM 3472 C C . GLU A 1 419 ? 76.083 14.939 -118.730 1.00 76.25 419 GLU A C 1
ATOM 3474 O O . GLU A 1 419 ? 76.437 15.589 -119.716 1.00 76.25 419 GLU A O 1
ATOM 3479 N N . LYS A 1 420 ? 76.482 15.273 -117.497 1.00 75.12 420 LYS A N 1
ATOM 3480 C CA . LYS A 1 420 ? 77.409 16.376 -117.218 1.00 75.12 420 LYS A CA 1
ATOM 3481 C C . LYS A 1 420 ? 78.836 16.073 -117.684 1.00 75.12 420 LYS A C 1
ATOM 3483 O O . LYS A 1 420 ? 79.526 16.987 -118.127 1.00 75.12 420 LYS A O 1
ATOM 3488 N N . GLU A 1 421 ? 79.257 14.816 -117.589 1.00 68.00 421 GLU A N 1
ATOM 3489 C CA . GLU A 1 421 ? 80.587 14.344 -117.992 1.00 68.00 421 GLU A CA 1
ATOM 3490 C C . GLU A 1 421 ? 80.749 14.334 -119.524 1.00 68.00 421 GLU A C 1
ATOM 3492 O O . GLU A 1 421 ? 81.769 14.783 -120.039 1.00 68.00 421 GLU A O 1
ATOM 3497 N N . LEU A 1 422 ? 79.695 13.968 -120.263 1.00 74.69 422 LEU A N 1
ATOM 3498 C CA . LEU A 1 422 ? 79.637 14.082 -121.731 1.00 74.69 422 LEU A CA 1
ATOM 3499 C C . LEU A 1 422 ? 79.775 15.530 -122.226 1.00 74.69 422 LEU A C 1
ATOM 3501 O O . LEU A 1 422 ? 80.540 15.802 -123.147 1.00 74.69 422 LEU A O 1
ATOM 3505 N N . LYS A 1 423 ? 79.082 16.480 -121.584 1.00 73.62 423 LYS A N 1
ATOM 3506 C CA . LYS A 1 423 ? 79.170 17.908 -121.949 1.00 73.62 423 LYS A CA 1
ATOM 3507 C C . LYS A 1 423 ? 80.580 18.470 -121.748 1.00 73.62 423 LYS A C 1
ATOM 3509 O O . LYS A 1 423 ? 81.019 19.290 -122.546 1.00 73.62 423 LYS A O 1
ATOM 3514 N N . TRP A 1 424 ? 81.295 18.001 -120.723 1.00 69.31 424 TRP A N 1
ATOM 3515 C CA . TRP A 1 424 ? 82.688 18.382 -120.484 1.00 69.31 424 TRP A CA 1
ATOM 3516 C C . TRP A 1 424 ? 83.613 17.913 -121.616 1.00 69.31 424 TRP A C 1
ATOM 3518 O O . TRP A 1 424 ? 84.401 18.705 -122.126 1.00 69.31 424 TRP A O 1
ATOM 3528 N N . GLN A 1 425 ? 83.458 16.662 -122.060 1.00 70.44 425 GLN A N 1
ATOM 3529 C CA . GLN A 1 425 ? 84.242 16.101 -123.167 1.00 70.44 425 GLN A CA 1
ATOM 3530 C C . GLN A 1 425 ? 83.998 16.850 -124.487 1.00 70.44 425 GLN A C 1
ATOM 3532 O O . GLN A 1 425 ? 84.947 17.178 -125.194 1.00 70.44 425 GLN A O 1
ATOM 3537 N N . GLU A 1 426 ? 82.748 17.220 -124.787 1.00 75.62 426 GLU A N 1
ATOM 3538 C CA . GLU A 1 426 ? 82.435 18.048 -125.962 1.00 75.62 426 GLU A CA 1
ATOM 3539 C C . GLU A 1 426 ? 83.054 19.455 -125.896 1.00 75.62 426 GLU A C 1
ATOM 3541 O O . GLU A 1 426 ? 83.363 20.046 -126.932 1.00 75.62 426 GLU A O 1
ATOM 3546 N N . GLN A 1 427 ? 83.200 20.031 -124.697 1.00 66.25 427 GLN A N 1
ATOM 3547 C CA . GLN A 1 427 ? 83.862 21.323 -124.511 1.00 66.25 427 GLN A CA 1
ATOM 3548 C C . GLN A 1 427 ? 85.373 21.215 -124.771 1.00 66.25 427 GLN A C 1
ATOM 3550 O O . GLN A 1 427 ? 85.917 22.041 -125.503 1.00 66.25 427 GLN A O 1
ATOM 3555 N N . GLU A 1 428 ? 86.027 20.170 -124.253 1.00 70.56 428 GLU A N 1
ATOM 3556 C CA . GLU A 1 428 ? 87.459 19.924 -124.478 1.00 70.56 428 GLU A CA 1
ATOM 3557 C C . GLU A 1 428 ? 87.795 19.729 -125.969 1.00 70.56 428 GLU A C 1
ATOM 3559 O O . GLU A 1 428 ? 88.800 20.257 -126.452 1.00 70.56 428 GLU A O 1
ATOM 3564 N N . GLU A 1 429 ? 86.944 19.041 -126.738 1.00 74.19 429 GLU A N 1
ATOM 3565 C CA . GLU A 1 429 ? 87.148 18.869 -128.185 1.00 74.19 429 GLU A CA 1
ATOM 3566 C C . GLU A 1 429 ? 87.053 20.191 -128.970 1.00 74.19 429 GLU A C 1
ATOM 3568 O O . GLU A 1 429 ? 87.830 20.411 -129.906 1.00 74.19 429 GLU A O 1
ATOM 3573 N N . ARG A 1 430 ? 86.150 21.102 -128.577 1.00 74.31 430 ARG A N 1
ATOM 3574 C CA . ARG A 1 430 ? 86.018 22.436 -129.199 1.00 74.31 430 ARG A CA 1
ATOM 3575 C C . ARG A 1 430 ? 87.245 23.308 -128.927 1.00 74.31 430 ARG A C 1
ATOM 3577 O O . ARG A 1 430 ? 87.725 23.989 -129.835 1.00 74.31 430 ARG A O 1
ATOM 3584 N N . ASP A 1 431 ? 87.790 23.242 -127.715 1.00 71.44 431 ASP A N 1
ATOM 3585 C CA . ASP A 1 431 ? 88.990 23.994 -127.335 1.00 71.44 431 ASP A CA 1
ATOM 3586 C C . ASP A 1 431 ? 90.241 23.498 -128.087 1.00 71.44 431 ASP A C 1
ATOM 3588 O O . ASP A 1 431 ? 91.075 24.302 -128.518 1.00 71.44 431 ASP A O 1
ATOM 3592 N N . LEU A 1 432 ? 90.353 22.184 -128.328 1.00 77.69 432 LEU A N 1
ATOM 3593 C CA . LEU A 1 432 ? 91.432 21.600 -129.135 1.00 77.69 432 LEU A CA 1
ATOM 3594 C C . LEU A 1 432 ? 91.370 22.033 -130.609 1.00 77.69 432 LEU A C 1
ATOM 3596 O O . LEU A 1 432 ? 92.406 22.367 -131.189 1.00 77.69 432 LEU A O 1
ATOM 3600 N N . GLN A 1 433 ? 90.174 22.092 -131.200 1.00 75.62 433 GLN A N 1
ATOM 3601 C CA . GLN A 1 433 ? 89.980 22.561 -132.578 1.00 75.62 433 GLN A CA 1
ATOM 3602 C C . GLN A 1 433 ? 90.383 24.036 -132.740 1.00 75.62 433 GLN A C 1
ATOM 3604 O O . GLN A 1 433 ? 91.085 24.391 -133.691 1.00 75.62 433 GLN A O 1
ATOM 3609 N N . HIS A 1 434 ? 90.042 24.890 -131.772 1.00 75.94 434 HIS A N 1
ATOM 3610 C CA . HIS A 1 434 ? 90.403 26.309 -131.812 1.00 75.94 434 HIS A CA 1
ATOM 3611 C C . HIS A 1 434 ? 91.927 26.537 -131.683 1.00 75.94 434 HIS A C 1
ATOM 3613 O O . HIS A 1 434 ? 92.504 27.429 -132.316 1.00 75.94 434 HIS A O 1
ATOM 3619 N N . LEU A 1 435 ? 92.612 25.673 -130.925 1.00 78.12 435 LEU A N 1
ATOM 3620 C CA . LEU A 1 435 ? 94.074 25.650 -130.802 1.00 78.12 435 LEU A CA 1
ATOM 3621 C C . LEU A 1 435 ? 94.783 25.296 -132.122 1.00 78.12 435 LEU A C 1
ATOM 3623 O O . LEU A 1 435 ? 95.848 25.847 -132.422 1.00 78.12 435 LEU A O 1
ATOM 3627 N N . GLU A 1 436 ? 94.212 24.398 -132.928 1.00 77.00 436 GLU A N 1
ATOM 3628 C CA . GLU A 1 436 ? 94.754 24.046 -134.247 1.00 77.00 436 GLU A CA 1
ATOM 3629 C C . GLU A 1 436 ? 94.615 25.184 -135.267 1.00 77.00 436 GLU A C 1
ATOM 3631 O O . GLU A 1 436 ? 95.536 25.425 -136.055 1.00 77.00 436 GLU A O 1
ATOM 3636 N N . GLU A 1 437 ? 93.511 25.929 -135.230 1.00 78.56 437 GLU A N 1
ATOM 3637 C CA . GLU A 1 437 ? 93.299 27.104 -136.083 1.00 78.56 437 GLU A CA 1
ATOM 3638 C C . GLU A 1 437 ? 94.305 28.223 -135.779 1.00 78.56 437 GLU A C 1
ATOM 3640 O O . GLU A 1 437 ? 94.925 28.775 -136.694 1.00 78.56 437 GLU A O 1
ATOM 3645 N N . LEU A 1 438 ? 94.568 28.494 -134.496 1.00 78.75 438 LEU A N 1
ATOM 3646 C CA . LEU A 1 438 ? 95.590 29.460 -134.078 1.00 78.75 438 LEU A CA 1
ATOM 3647 C C . LEU A 1 438 ? 97.001 29.050 -134.534 1.00 78.75 438 LEU A C 1
ATOM 3649 O O . LEU A 1 438 ? 97.794 29.901 -134.947 1.00 78.75 438 LEU A O 1
ATOM 3653 N N . ARG A 1 439 ? 97.321 27.748 -134.530 1.00 76.50 439 ARG A N 1
ATOM 3654 C CA . ARG A 1 439 ? 98.607 27.237 -135.044 1.00 76.50 439 ARG A CA 1
ATOM 3655 C C . ARG A 1 439 ? 98.766 27.448 -136.553 1.00 76.50 439 ARG A C 1
ATOM 3657 O O . ARG A 1 439 ? 99.876 27.757 -136.990 1.00 76.50 439 ARG A O 1
ATOM 3664 N N . LYS A 1 440 ? 97.691 27.333 -137.342 1.00 77.38 440 LYS A N 1
ATOM 3665 C CA . LYS A 1 440 ? 97.713 27.621 -138.791 1.00 77.38 440 LYS A CA 1
ATOM 3666 C C . LYS A 1 440 ? 97.985 29.103 -139.065 1.00 77.38 440 LYS A C 1
ATOM 3668 O O . LYS A 1 440 ? 98.885 29.411 -139.845 1.00 77.38 440 LYS A O 1
ATOM 3673 N N . LEU A 1 441 ? 97.315 30.009 -138.346 1.00 76.62 441 LEU A N 1
ATOM 3674 C CA . LEU A 1 441 ? 97.547 31.458 -138.459 1.00 76.62 441 LEU A CA 1
ATOM 3675 C C . LEU A 1 441 ? 98.992 31.847 -138.100 1.00 76.62 441 LEU A C 1
ATOM 3677 O O . LEU A 1 441 ? 99.627 32.634 -138.804 1.00 76.62 441 LEU A O 1
ATOM 3681 N N . MET A 1 442 ? 99.558 31.241 -137.050 1.00 68.56 442 MET A N 1
ATOM 3682 C CA . MET A 1 442 ? 100.961 31.454 -136.666 1.00 68.56 442 MET A CA 1
ATOM 3683 C C . MET A 1 442 ? 101.949 30.982 -137.749 1.00 68.56 442 MET A C 1
ATOM 3685 O O . MET A 1 442 ? 102.973 31.632 -137.979 1.00 68.56 442 MET A O 1
ATOM 3689 N N . ALA A 1 443 ? 101.653 29.879 -138.446 1.00 72.00 443 ALA A N 1
ATOM 3690 C CA . ALA A 1 443 ? 102.500 29.357 -139.519 1.00 72.00 443 ALA A CA 1
ATOM 3691 C C . ALA A 1 443 ? 102.473 30.249 -140.777 1.00 72.00 443 ALA A C 1
ATOM 3693 O O . ALA A 1 443 ? 103.511 30.468 -141.407 1.00 72.00 443 ALA A O 1
ATOM 3694 N N . GLU A 1 444 ? 101.312 30.817 -141.108 1.00 76.75 444 GLU A N 1
ATOM 3695 C CA . GLU A 1 444 ? 101.150 31.769 -142.215 1.00 76.75 444 GLU A CA 1
ATOM 3696 C C . GLU A 1 444 ? 101.884 33.093 -141.959 1.00 76.75 444 GLU A C 1
ATOM 3698 O O . GLU A 1 444 ? 102.541 33.628 -142.859 1.00 76.75 444 GLU A O 1
ATOM 3703 N N . GLN A 1 445 ? 101.842 33.600 -140.722 1.00 69.75 445 GLN A N 1
ATOM 3704 C CA . GLN A 1 445 ? 102.598 34.790 -140.322 1.00 69.75 445 GLN A CA 1
ATOM 3705 C C . GLN A 1 445 ? 104.118 34.550 -140.453 1.00 69.75 445 GLN A C 1
ATOM 3707 O O . GLN A 1 445 ? 104.847 35.391 -140.985 1.00 69.75 445 GLN A O 1
ATOM 3712 N N . ALA A 1 446 ? 104.594 33.363 -140.053 1.00 73.75 446 ALA A N 1
ATOM 3713 C CA . ALA A 1 446 ? 106.005 32.980 -140.135 1.00 73.75 446 ALA A CA 1
ATOM 3714 C C . ALA A 1 446 ? 106.525 32.840 -141.583 1.00 73.75 446 ALA A C 1
ATOM 3716 O O . ALA A 1 446 ? 107.703 33.107 -141.840 1.00 73.75 446 ALA A O 1
ATOM 3717 N N . ALA A 1 447 ? 105.673 32.456 -142.540 1.00 73.56 447 ALA A N 1
ATOM 3718 C CA . ALA A 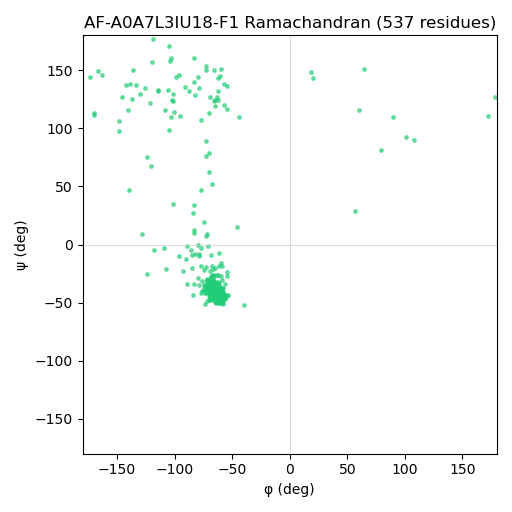1 447 ? 106.023 32.431 -143.963 1.00 73.56 447 ALA A CA 1
ATOM 3719 C C . ALA A 1 447 ? 106.198 33.853 -144.533 1.00 73.56 447 ALA A C 1
ATOM 3721 O O . ALA A 1 447 ? 107.221 34.145 -145.159 1.00 73.56 447 ALA A O 1
ATOM 3722 N N . LYS A 1 448 ? 105.270 34.770 -144.222 1.00 73.69 448 LYS A N 1
ATOM 3723 C CA . LYS A 1 448 ? 105.321 36.175 -144.672 1.00 73.69 448 LYS A CA 1
ATOM 3724 C C . LYS A 1 448 ? 106.531 36.934 -144.111 1.00 73.69 448 LYS A C 1
ATOM 3726 O O . LYS A 1 448 ? 107.158 37.727 -144.817 1.00 73.69 448 LYS A O 1
ATOM 3731 N N . ASP A 1 449 ? 106.933 36.660 -142.869 1.00 70.56 449 ASP A N 1
ATOM 3732 C CA . ASP A 1 449 ? 108.128 37.282 -142.285 1.00 70.56 449 ASP A CA 1
ATOM 3733 C C . ASP A 1 449 ? 109.447 36.752 -142.882 1.00 70.56 449 ASP A C 1
ATOM 3735 O O . ASP A 1 449 ? 110.405 37.521 -143.029 1.00 70.56 449 ASP A O 1
ATOM 3739 N N . ARG A 1 450 ? 109.505 35.483 -143.322 1.00 71.88 450 ARG A N 1
ATOM 3740 C CA . ARG A 1 450 ? 110.670 34.938 -144.053 1.00 71.88 450 ARG A CA 1
ATOM 3741 C C . ARG A 1 450 ? 110.889 35.652 -145.389 1.00 71.88 450 ARG A C 1
ATOM 3743 O O . ARG A 1 450 ? 112.025 36.014 -145.704 1.00 71.88 450 ARG A O 1
ATOM 3750 N N . GLU A 1 451 ? 109.820 35.921 -146.133 1.00 73.56 451 GLU A N 1
ATOM 3751 C CA . GLU A 1 451 ? 109.873 36.657 -147.404 1.00 73.56 451 GLU A CA 1
ATOM 3752 C C . GLU A 1 451 ? 110.310 38.118 -147.198 1.00 73.56 451 GLU A C 1
ATOM 3754 O O . GLU A 1 451 ? 111.185 38.630 -147.907 1.00 73.56 451 GLU A O 1
ATOM 3759 N N . ARG A 1 452 ? 109.806 38.775 -146.142 1.00 74.88 452 ARG A N 1
ATOM 3760 C CA . ARG A 1 452 ? 110.172 40.156 -145.779 1.00 74.88 452 ARG A CA 1
ATOM 3761 C C . ARG A 1 452 ? 111.663 40.314 -145.462 1.00 74.88 452 ARG A C 1
ATOM 3763 O O . ARG A 1 452 ? 112.276 41.331 -145.805 1.00 74.88 452 ARG A O 1
ATOM 3770 N N . VAL A 1 453 ? 112.258 39.325 -144.794 1.00 75.56 453 VAL A N 1
ATOM 3771 C CA . VAL A 1 453 ? 113.685 39.325 -144.433 1.00 75.56 453 VAL A CA 1
ATOM 3772 C C . VAL A 1 453 ? 114.569 39.081 -145.661 1.00 75.56 453 VAL A C 1
ATOM 3774 O O . VAL A 1 453 ? 115.587 39.761 -145.814 1.00 75.56 453 VAL A O 1
ATOM 3777 N N . GLN A 1 454 ? 114.173 38.190 -146.576 1.00 72.31 454 GLN A N 1
ATOM 3778 C CA . GLN A 1 454 ? 114.907 37.957 -147.827 1.00 72.31 454 GLN A CA 1
ATOM 3779 C C . GLN A 1 454 ? 114.895 39.187 -148.749 1.00 72.31 454 GLN A C 1
ATOM 3781 O O . GLN A 1 454 ? 115.946 39.568 -149.271 1.00 72.31 454 GLN A O 1
ATOM 3786 N N . PHE A 1 455 ? 113.760 39.886 -148.855 1.00 74.62 455 PHE A N 1
ATOM 3787 C CA . PHE A 1 455 ? 113.648 41.134 -149.619 1.00 74.62 455 PHE A CA 1
ATOM 3788 C C . PHE A 1 455 ? 114.572 42.243 -149.080 1.00 74.62 455 PHE A C 1
ATOM 3790 O O . PHE A 1 455 ? 115.301 42.891 -149.836 1.00 74.62 455 PHE A O 1
ATOM 3797 N N . ARG A 1 456 ? 114.631 42.428 -147.751 1.00 70.75 456 ARG A N 1
ATOM 3798 C CA . ARG A 1 456 ? 115.537 43.411 -147.120 1.00 70.75 456 ARG A CA 1
ATOM 3799 C C . ARG A 1 456 ? 117.018 43.048 -147.287 1.00 70.75 456 ARG A C 1
ATOM 3801 O O . ARG A 1 456 ? 117.849 43.947 -147.427 1.00 70.75 456 ARG A O 1
ATOM 3808 N N . ARG A 1 457 ? 117.353 41.752 -147.318 1.00 72.25 457 ARG A N 1
ATOM 3809 C CA . ARG A 1 457 ? 118.720 41.253 -147.553 1.00 72.25 457 ARG A CA 1
ATOM 3810 C C . ARG A 1 457 ? 119.192 41.533 -148.988 1.00 72.25 457 ARG A C 1
ATOM 3812 O O . ARG A 1 457 ? 120.328 41.967 -149.169 1.00 72.25 457 ARG A O 1
ATOM 3819 N N . ALA A 1 458 ? 118.313 41.376 -149.980 1.00 72.56 458 ALA A N 1
ATOM 3820 C CA . ALA A 1 458 ? 118.595 41.703 -151.382 1.00 72.56 458 ALA A CA 1
ATOM 3821 C C . ALA A 1 458 ? 118.771 43.220 -151.617 1.00 72.56 458 ALA A C 1
ATOM 3823 O O . ALA A 1 458 ? 119.702 43.643 -152.306 1.00 72.56 458 ALA A O 1
ATOM 3824 N N . LEU A 1 459 ? 117.945 44.055 -150.972 1.00 75.69 459 LEU A N 1
ATOM 3825 C CA . LEU A 1 459 ? 118.022 45.520 -151.077 1.00 75.69 459 LEU A CA 1
ATOM 3826 C C . LEU A 1 459 ? 119.347 46.088 -150.524 1.00 75.69 459 LEU A C 1
ATOM 3828 O O . LEU A 1 459 ? 119.916 47.031 -151.077 1.00 75.69 459 LEU A O 1
ATOM 3832 N N . LEU A 1 460 ? 119.872 45.500 -149.444 1.00 73.12 460 LEU A N 1
ATOM 3833 C CA . LEU A 1 460 ? 121.173 45.870 -148.871 1.00 73.12 460 LEU A CA 1
ATOM 3834 C C . LEU A 1 460 ? 122.347 45.505 -149.794 1.00 73.12 460 LEU A C 1
ATOM 3836 O O . LEU A 1 460 ? 123.286 46.292 -149.921 1.00 73.12 460 LEU A O 1
ATOM 3840 N N . GLN A 1 461 ? 122.280 44.362 -150.484 1.00 70.00 461 GLN A N 1
ATOM 3841 C CA . GLN A 1 461 ? 123.311 43.950 -151.444 1.00 70.00 461 GLN A CA 1
ATOM 3842 C C . GLN A 1 461 ? 123.369 44.868 -152.678 1.00 70.00 461 GLN A C 1
ATOM 3844 O O . GLN A 1 461 ? 124.466 45.195 -153.130 1.00 70.00 461 GLN A O 1
ATOM 3849 N N . GLN A 1 462 ? 122.229 45.360 -153.181 1.00 69.38 462 GLN A N 1
ATOM 3850 C CA . GLN A 1 462 ? 122.210 46.349 -154.272 1.00 69.38 462 GLN A CA 1
ATOM 3851 C C . GLN A 1 462 ? 122.821 47.702 -153.864 1.00 69.38 462 GLN A C 1
ATOM 3853 O O . GLN A 1 462 ? 123.577 48.293 -154.635 1.00 69.38 462 GLN A O 1
ATOM 3858 N N . ARG A 1 463 ? 122.577 48.176 -152.633 1.00 71.75 463 ARG A N 1
ATOM 3859 C CA . ARG A 1 463 ? 123.164 49.437 -152.130 1.00 71.75 463 ARG A CA 1
ATOM 3860 C C . ARG A 1 463 ? 124.686 49.366 -151.952 1.00 71.75 463 ARG A C 1
ATOM 3862 O O . ARG A 1 463 ? 125.369 50.367 -152.158 1.00 71.75 463 ARG A O 1
ATOM 3869 N N . LEU A 1 464 ? 125.222 48.200 -151.585 1.00 73.31 464 LEU A N 1
ATOM 3870 C CA . LEU A 1 464 ? 126.669 47.975 -151.459 1.00 73.31 464 LEU A CA 1
ATOM 3871 C C . LEU A 1 464 ? 127.379 47.939 -152.825 1.00 73.31 464 LEU A C 1
ATOM 3873 O O . LEU A 1 464 ? 128.471 48.495 -152.954 1.00 73.31 464 LEU A O 1
ATOM 3877 N N . ARG A 1 465 ? 126.742 47.364 -153.856 1.00 68.69 465 ARG A N 1
ATOM 3878 C CA . ARG A 1 465 ? 127.256 47.369 -155.241 1.00 68.69 465 ARG A CA 1
ATOM 3879 C C . ARG A 1 465 ? 127.272 48.781 -155.847 1.00 68.69 465 ARG A C 1
ATOM 3881 O O . ARG A 1 465 ? 128.300 49.218 -156.346 1.00 68.69 465 ARG A O 1
ATOM 3888 N N . GLY A 1 466 ? 126.206 49.565 -155.658 1.00 69.06 466 GLY A N 1
ATOM 3889 C CA . GLY A 1 466 ? 126.175 50.960 -156.128 1.00 69.06 466 GLY A CA 1
ATOM 3890 C C . GLY A 1 466 ? 127.218 51.876 -155.462 1.00 69.06 466 GLY A C 1
ATOM 3891 O O . GLY A 1 466 ? 127.762 52.772 -156.103 1.00 69.06 466 GLY A O 1
ATOM 3892 N N . ARG A 1 467 ? 127.556 51.643 -154.183 1.00 68.81 467 ARG A N 1
ATOM 3893 C CA . ARG A 1 467 ? 128.612 52.405 -153.482 1.00 68.81 467 ARG A CA 1
ATOM 3894 C C . ARG A 1 467 ? 130.026 52.059 -153.955 1.00 68.81 467 ARG A C 1
ATOM 3896 O O . ARG A 1 467 ? 130.877 52.942 -153.984 1.00 68.81 467 ARG A O 1
ATOM 3903 N N . THR A 1 468 ? 130.277 50.803 -154.320 1.00 64.50 468 THR A N 1
ATOM 3904 C CA . THR A 1 468 ? 131.593 50.351 -154.803 1.00 64.50 468 THR A CA 1
ATOM 3905 C C . THR A 1 468 ? 131.871 50.827 -156.233 1.00 64.50 468 THR A C 1
ATOM 3907 O O . THR A 1 468 ? 132.983 51.265 -156.521 1.00 64.50 468 THR A O 1
ATOM 3910 N N . GLU A 1 469 ? 130.857 50.862 -157.100 1.00 72.44 469 GLU A N 1
ATOM 3911 C CA . GLU A 1 469 ? 130.966 51.388 -158.473 1.00 72.44 469 GLU A CA 1
ATOM 3912 C C . GLU A 1 469 ? 131.193 52.910 -158.521 1.00 72.44 469 GLU A C 1
ATOM 3914 O O . GLU A 1 469 ? 132.013 53.397 -159.303 1.00 72.44 469 GLU A O 1
ATOM 3919 N N . LEU A 1 470 ? 130.535 53.678 -157.645 1.00 71.38 470 LEU A N 1
ATOM 3920 C CA . LEU A 1 470 ? 130.740 55.131 -157.566 1.00 71.38 470 LEU A CA 1
ATOM 3921 C C . LEU A 1 470 ? 132.121 55.508 -157.015 1.00 71.38 470 LEU A C 1
ATOM 3923 O O . LEU A 1 470 ? 132.740 56.444 -157.523 1.00 71.38 470 LEU A O 1
ATOM 3927 N N . ALA A 1 471 ? 132.631 54.768 -156.027 1.00 72.06 471 ALA A N 1
ATOM 3928 C CA . ALA A 1 471 ? 133.978 54.986 -155.497 1.00 72.06 471 ALA A CA 1
ATOM 3929 C C . ALA A 1 471 ? 135.061 54.776 -156.577 1.00 72.06 471 ALA A C 1
ATOM 3931 O O . ALA A 1 471 ? 136.017 55.545 -156.651 1.00 72.06 471 ALA A O 1
ATOM 3932 N N . LEU A 1 472 ? 134.873 53.804 -157.480 1.00 70.50 472 LEU A N 1
ATOM 3933 C CA . LEU A 1 472 ? 135.758 53.581 -158.632 1.00 70.50 472 LEU A CA 1
ATOM 3934 C C . LEU A 1 472 ? 135.716 54.731 -159.655 1.00 70.50 472 LEU A C 1
ATOM 3936 O O . LEU A 1 472 ? 136.749 55.089 -160.222 1.00 70.50 472 LEU A O 1
ATOM 3940 N N . LEU A 1 473 ? 134.546 55.339 -159.884 1.00 69.38 473 LEU A N 1
ATOM 3941 C CA . LEU A 1 473 ? 134.414 56.513 -160.757 1.00 69.38 473 LEU A CA 1
ATOM 3942 C C . LEU A 1 473 ? 135.082 57.757 -160.158 1.00 69.38 473 LEU A C 1
ATOM 3944 O O . LEU A 1 473 ? 135.731 58.512 -160.882 1.00 69.38 473 LEU A O 1
ATOM 3948 N N . GLN A 1 474 ? 134.967 57.951 -158.843 1.00 65.75 474 GLN A N 1
ATOM 3949 C CA . GLN A 1 474 ? 135.599 59.071 -158.140 1.00 65.75 474 GLN A CA 1
ATOM 3950 C C . GLN A 1 474 ? 137.129 58.942 -158.097 1.00 65.75 474 GLN A C 1
ATOM 3952 O O . GLN A 1 474 ? 137.814 59.932 -158.354 1.00 65.75 474 GLN A O 1
ATOM 3957 N N . ALA A 1 475 ? 137.665 57.731 -157.907 1.00 69.38 475 ALA A N 1
ATOM 3958 C CA . ALA A 1 475 ? 139.106 57.471 -157.959 1.00 69.38 475 ALA A CA 1
ATOM 3959 C C . ALA A 1 475 ? 139.713 57.786 -159.343 1.00 69.38 475 ALA A C 1
ATOM 3961 O O . ALA A 1 475 ? 140.731 58.469 -159.437 1.00 69.38 475 ALA A O 1
ATOM 3962 N N . ARG A 1 476 ? 139.038 57.401 -160.439 1.00 68.25 476 ARG A N 1
ATOM 3963 C CA . ARG A 1 476 ? 139.471 57.737 -161.814 1.00 68.25 476 ARG A CA 1
ATOM 3964 C C . ARG A 1 476 ? 139.456 59.242 -162.094 1.00 68.25 476 ARG A C 1
ATOM 3966 O O . ARG A 1 476 ? 140.307 59.752 -162.820 1.00 68.25 476 ARG A O 1
ATOM 3973 N N . GLN A 1 477 ? 138.484 59.967 -161.536 1.00 68.06 477 GLN A N 1
ATOM 3974 C CA . GLN A 1 477 ? 138.420 61.426 -161.657 1.00 68.06 477 GLN A CA 1
ATOM 3975 C C . GLN A 1 477 ? 139.507 62.127 -160.828 1.00 68.06 477 GLN A C 1
ATOM 3977 O O . GLN A 1 477 ? 139.982 63.189 -161.230 1.00 68.06 477 GLN A O 1
ATOM 3982 N N . GLN A 1 478 ? 139.915 61.547 -159.696 1.00 60.97 478 GLN A N 1
ATOM 3983 C CA . GLN A 1 478 ? 141.015 62.058 -158.874 1.00 60.97 478 GLN A CA 1
ATOM 3984 C C . GLN A 1 478 ? 142.379 61.849 -159.539 1.00 60.97 478 GLN A C 1
ATOM 3986 O O . GLN A 1 478 ? 143.133 62.814 -159.611 1.00 60.97 478 GLN A O 1
ATOM 3991 N N . GLU A 1 479 ? 142.640 60.702 -160.175 1.00 64.06 479 GLU A N 1
ATOM 3992 C CA . GLU A 1 479 ? 143.866 60.505 -160.975 1.00 64.06 479 GLU A CA 1
ATOM 3993 C C . GLU A 1 479 ? 143.993 61.530 -162.120 1.00 64.06 479 GLU A C 1
ATOM 3995 O O . GLU A 1 479 ? 145.080 62.027 -162.420 1.00 64.06 479 GLU A O 1
ATOM 4000 N N . GLN A 1 480 ? 142.878 61.906 -162.761 1.00 62.69 480 GLN A N 1
ATOM 4001 C CA . GLN A 1 480 ? 142.885 62.954 -163.791 1.00 62.69 480 GLN A CA 1
ATOM 4002 C C . GLN A 1 480 ? 143.084 64.366 -163.218 1.00 62.69 480 GLN A C 1
ATOM 4004 O O . GLN A 1 480 ? 143.642 65.229 -163.901 1.00 62.69 480 GLN A O 1
ATOM 4009 N N . LYS A 1 481 ? 142.640 64.616 -161.978 1.00 61.38 481 LYS A N 1
ATOM 4010 C CA . LYS A 1 481 ? 142.917 65.864 -161.252 1.00 61.38 481 LYS A CA 1
ATOM 4011 C C . LYS A 1 481 ? 144.381 65.948 -160.819 1.00 61.38 481 LYS A C 1
ATOM 4013 O O . LYS A 1 481 ? 144.967 67.016 -160.959 1.00 61.38 481 LYS A O 1
ATOM 4018 N N . GLU A 1 482 ? 144.983 64.850 -160.377 1.00 60.75 482 GLU A N 1
ATOM 4019 C CA . GLU A 1 482 ? 146.388 64.804 -159.952 1.00 60.75 482 GLU A CA 1
ATOM 4020 C C . GLU A 1 482 ? 147.344 65.035 -161.128 1.00 60.75 482 GLU A C 1
ATOM 4022 O O . GLU A 1 482 ? 148.203 65.906 -161.041 1.00 60.75 482 GLU A O 1
ATOM 4027 N N . ARG A 1 483 ? 147.094 64.428 -162.298 1.00 61.94 483 ARG A N 1
ATOM 4028 C CA . ARG A 1 483 ? 147.902 64.680 -163.513 1.00 61.94 483 ARG A CA 1
ATOM 4029 C C . ARG A 1 483 ? 147.829 66.123 -164.030 1.00 61.94 483 ARG A C 1
ATOM 4031 O O . ARG A 1 483 ? 148.752 66.588 -164.692 1.00 61.94 483 ARG A O 1
ATOM 4038 N N . ARG A 1 484 ? 146.734 66.846 -163.754 1.00 63.75 484 ARG A N 1
ATOM 4039 C CA . ARG A 1 484 ? 146.599 68.279 -164.089 1.00 63.75 484 ARG A CA 1
ATOM 4040 C C . ARG A 1 484 ? 147.243 69.183 -163.037 1.00 63.75 484 ARG A C 1
ATOM 4042 O O . ARG A 1 484 ? 147.782 70.227 -163.394 1.00 63.75 484 ARG A O 1
ATOM 4049 N N . LEU A 1 485 ? 147.198 68.787 -161.765 1.00 62.69 485 LEU A N 1
ATOM 4050 C CA . LEU A 1 485 ? 147.826 69.516 -160.662 1.00 62.69 485 LEU A CA 1
ATOM 4051 C C . LEU A 1 485 ? 149.355 69.364 -160.665 1.00 62.69 485 LEU A C 1
ATOM 4053 O O . LEU A 1 485 ? 150.044 70.346 -160.404 1.00 62.69 485 LEU A O 1
ATOM 4057 N N . GLU A 1 486 ? 149.898 68.210 -161.060 1.00 61.34 486 GLU A N 1
ATOM 4058 C CA . GLU A 1 486 ? 151.348 68.006 -161.228 1.00 61.34 486 GLU A CA 1
ATOM 4059 C C . GLU A 1 486 ? 151.940 68.840 -162.381 1.00 61.34 486 GLU A C 1
ATOM 4061 O O . GLU A 1 486 ? 153.081 69.289 -162.290 1.00 61.34 486 GLU A O 1
ATOM 4066 N N . ALA A 1 487 ? 151.155 69.136 -163.425 1.00 59.09 487 ALA A N 1
ATOM 4067 C CA . ALA A 1 487 ? 151.584 69.984 -164.542 1.00 59.09 487 ALA A CA 1
ATOM 4068 C C . ALA A 1 487 ? 151.597 71.492 -164.206 1.00 59.09 487 ALA A C 1
ATOM 4070 O O . ALA A 1 487 ? 152.427 72.232 -164.729 1.00 59.09 487 ALA A O 1
ATOM 4071 N N . LEU A 1 488 ? 150.709 71.964 -163.321 1.00 54.66 488 LEU A N 1
ATOM 4072 C CA . LEU A 1 488 ? 150.664 73.373 -162.893 1.00 54.66 488 LEU A CA 1
ATOM 4073 C C . LEU A 1 488 ? 151.481 73.652 -161.625 1.00 54.66 488 LEU A C 1
ATOM 4075 O O . LEU A 1 488 ? 151.945 74.776 -161.438 1.00 54.66 488 LEU A O 1
ATOM 4079 N N . GLY A 1 489 ? 151.747 72.634 -160.802 1.00 55.72 489 GLY A N 1
ATOM 4080 C CA . GLY A 1 489 ? 152.695 72.711 -159.685 1.00 55.72 489 GLY A CA 1
ATOM 4081 C C . GLY A 1 489 ? 154.129 73.057 -160.113 1.00 55.72 489 GLY A C 1
ATOM 4082 O O . GLY A 1 489 ? 154.916 73.510 -159.289 1.00 55.72 489 GLY A O 1
ATOM 4083 N N . GLN A 1 490 ? 154.456 72.932 -161.404 1.00 58.78 490 GLN A N 1
ATOM 4084 C CA . GLN A 1 490 ? 155.719 73.402 -161.983 1.00 58.78 490 GLN A CA 1
ATOM 4085 C C . GLN A 1 490 ? 155.706 74.892 -162.387 1.00 58.78 490 GLN A C 1
ATOM 4087 O O . GLN A 1 490 ? 156.763 75.429 -162.706 1.00 58.78 490 GLN A O 1
ATOM 4092 N N . GLN A 1 491 ? 154.555 75.584 -162.363 1.00 46.88 491 GLN A N 1
ATOM 4093 C CA . GLN A 1 491 ? 154.436 76.974 -162.833 1.00 46.88 491 GLN A CA 1
ATOM 4094 C C . GLN A 1 491 ? 154.255 78.030 -161.736 1.00 46.88 491 GLN A C 1
ATOM 4096 O O . GLN A 1 491 ? 154.551 79.193 -161.998 1.00 46.88 491 GLN A O 1
ATOM 4101 N N . VAL A 1 492 ? 153.806 77.695 -160.521 1.00 47.50 492 VAL A N 1
ATOM 4102 C CA . VAL A 1 492 ? 153.563 78.723 -159.490 1.00 47.50 492 VAL A CA 1
ATOM 4103 C C . VAL A 1 492 ? 153.829 78.181 -158.084 1.00 47.50 492 VAL A C 1
ATOM 4105 O O . VAL A 1 492 ? 152.977 77.545 -157.471 1.00 47.50 492 VAL A O 1
ATOM 4108 N N . ALA A 1 493 ? 155.017 78.464 -157.553 1.00 41.81 493 ALA A N 1
ATOM 4109 C CA . ALA A 1 493 ? 155.312 78.344 -156.128 1.00 41.81 493 ALA A CA 1
ATOM 4110 C C . ALA A 1 493 ? 155.021 79.680 -155.432 1.00 41.81 493 ALA A C 1
ATOM 4112 O O . ALA A 1 493 ? 155.449 80.702 -155.952 1.00 41.81 493 ALA A O 1
ATOM 4113 N N . ILE A 1 494 ? 154.366 79.666 -154.262 1.00 39.38 494 ILE A N 1
ATOM 4114 C CA . ILE A 1 494 ? 154.589 80.587 -153.124 1.00 39.38 494 ILE A CA 1
ATOM 4115 C C . ILE A 1 494 ? 153.948 79.990 -151.849 1.00 39.38 494 ILE A C 1
ATOM 4117 O O . ILE A 1 494 ? 152.940 79.291 -151.889 1.00 39.38 494 ILE A O 1
ATOM 4121 N N . VAL A 1 495 ? 154.613 80.258 -150.725 1.00 50.38 495 VAL A N 1
ATOM 4122 C CA . VAL A 1 495 ? 154.563 79.633 -149.392 1.00 50.38 495 VAL A CA 1
ATOM 4123 C C . VAL A 1 495 ? 153.629 80.372 -148.419 1.00 50.38 495 VAL A C 1
ATOM 4125 O O . VAL A 1 495 ? 153.656 81.596 -148.405 1.00 50.38 495 VAL A O 1
ATOM 4128 N N . ALA A 1 496 ? 152.939 79.656 -147.512 1.00 32.81 496 ALA A N 1
ATOM 4129 C CA . ALA A 1 496 ? 152.628 80.121 -146.140 1.00 32.81 496 ALA A CA 1
ATOM 4130 C C . ALA A 1 496 ? 152.119 78.983 -145.218 1.00 32.81 496 ALA A C 1
ATOM 4132 O O . ALA A 1 496 ? 151.504 78.029 -145.685 1.00 32.81 496 ALA A O 1
ATOM 4133 N N . LYS A 1 497 ? 152.405 79.089 -143.907 1.00 37.16 497 LYS A N 1
ATOM 4134 C CA . LYS A 1 497 ? 152.264 78.059 -142.848 1.00 37.16 497 LYS A CA 1
ATOM 4135 C C . LYS A 1 497 ? 151.037 78.246 -141.928 1.00 37.16 497 LYS A C 1
ATOM 4137 O O . LYS A 1 497 ? 150.496 79.339 -141.818 1.00 37.16 497 LYS A O 1
ATOM 4142 N N . LEU A 1 498 ? 150.681 77.139 -141.262 1.00 40.41 498 LEU A N 1
ATOM 4143 C CA . LEU A 1 498 ? 149.583 76.866 -140.312 1.00 40.41 498 LEU A CA 1
ATOM 4144 C C . LEU A 1 498 ? 149.872 77.276 -138.850 1.00 40.41 498 LEU A C 1
ATOM 4146 O O . LEU A 1 498 ? 151.036 77.315 -138.454 1.00 40.41 498 LEU A O 1
ATOM 4150 N N . ASP A 1 499 ? 148.807 77.432 -138.045 1.00 33.97 499 ASP A N 1
ATOM 4151 C CA . ASP A 1 499 ? 148.845 77.645 -136.582 1.00 33.97 499 ASP A CA 1
ATOM 4152 C C . ASP A 1 499 ? 147.881 76.677 -135.817 1.00 33.97 499 ASP A C 1
ATOM 4154 O O . ASP A 1 499 ? 146.713 76.576 -136.217 1.00 33.97 499 ASP A O 1
ATOM 4158 N N . PRO A 1 500 ? 148.304 75.930 -134.760 1.00 55.09 500 PRO A N 1
ATOM 4159 C CA . PRO A 1 500 ? 147.597 74.752 -134.242 1.00 55.09 500 PRO A CA 1
ATOM 4160 C C . PRO A 1 500 ? 147.226 74.809 -132.734 1.00 55.09 500 PRO A C 1
ATOM 4162 O O . PRO A 1 500 ? 147.797 74.079 -131.927 1.00 55.09 500 PRO A O 1
ATOM 4165 N N . ALA A 1 501 ? 146.210 75.585 -132.331 1.00 49.81 501 ALA A N 1
ATOM 4166 C CA . ALA A 1 501 ? 145.675 75.541 -130.949 1.00 49.81 501 ALA A CA 1
ATOM 4167 C C . ALA A 1 501 ? 144.143 75.364 -130.833 1.00 49.81 501 ALA A C 1
ATOM 4169 O O . ALA A 1 501 ? 143.587 75.376 -129.738 1.00 49.81 501 ALA A O 1
ATOM 4170 N N . ARG A 1 502 ? 143.438 75.082 -131.941 1.00 52.56 502 ARG A N 1
ATOM 4171 C CA . ARG A 1 502 ? 141.993 74.746 -131.949 1.00 52.56 502 ARG A CA 1
ATOM 4172 C C . ARG A 1 502 ? 141.672 73.340 -131.397 1.00 52.56 502 ARG A C 1
ATOM 4174 O O . ARG A 1 502 ? 140.544 72.875 -131.509 1.00 52.56 502 ARG A O 1
ATOM 4181 N N . ALA A 1 503 ? 142.650 72.638 -130.835 1.00 46.75 503 ALA A N 1
ATOM 4182 C CA . ALA A 1 503 ? 142.558 71.207 -130.564 1.00 46.75 503 ALA A CA 1
ATOM 4183 C C . ALA A 1 503 ? 141.978 70.821 -129.184 1.00 46.75 503 ALA A C 1
ATOM 4185 O O . ALA A 1 503 ? 141.876 69.626 -128.926 1.00 46.75 503 ALA A O 1
ATOM 4186 N N . VAL A 1 504 ? 141.617 71.757 -128.284 1.00 54.22 504 VAL A N 1
ATOM 4187 C CA . VAL A 1 504 ? 141.451 71.400 -126.850 1.00 54.22 504 VAL A CA 1
ATOM 4188 C C . VAL A 1 504 ? 140.254 72.042 -126.102 1.00 54.22 504 VAL A C 1
ATOM 4190 O O . VAL A 1 504 ? 140.430 72.519 -124.989 1.00 54.22 504 VAL A O 1
ATOM 4193 N N . ALA A 1 505 ? 139.018 72.054 -126.631 1.00 48.50 505 ALA A N 1
ATOM 4194 C CA . ALA A 1 505 ? 137.849 72.454 -125.811 1.00 48.50 505 ALA A CA 1
ATOM 4195 C C . ALA A 1 505 ? 136.580 71.598 -126.023 1.00 48.50 505 ALA A C 1
ATOM 4197 O O . ALA A 1 505 ? 136.227 71.262 -127.154 1.00 48.50 505 ALA A O 1
ATOM 4198 N N . ASP A 1 506 ? 135.898 71.275 -124.914 1.00 51.34 506 ASP A N 1
ATOM 4199 C CA . ASP A 1 506 ? 134.773 70.328 -124.801 1.00 51.34 506 ASP A CA 1
ATOM 4200 C C . ASP A 1 506 ? 133.438 70.824 -125.400 1.00 51.34 506 ASP A C 1
ATOM 4202 O O . ASP A 1 506 ? 133.129 72.016 -125.383 1.00 51.34 506 ASP A O 1
ATOM 4206 N N . THR A 1 507 ? 132.598 69.891 -125.886 1.00 65.31 507 THR A N 1
ATOM 4207 C CA . THR A 1 507 ? 131.318 70.183 -126.572 1.00 65.31 507 THR A CA 1
ATOM 4208 C C . THR A 1 507 ? 130.074 69.599 -125.880 1.00 65.31 507 THR A C 1
ATOM 4210 O O . THR A 1 507 ? 130.118 68.636 -125.118 1.00 65.31 507 THR A O 1
ATOM 4213 N N . VAL A 1 508 ? 128.923 70.211 -126.174 1.00 55.00 508 VAL A N 1
ATOM 4214 C CA . VAL A 1 508 ? 127.638 70.141 -125.446 1.00 55.00 508 VAL A CA 1
ATOM 4215 C C . VAL A 1 508 ? 126.920 68.771 -125.496 1.00 55.00 508 VAL A C 1
ATOM 4217 O O . VAL A 1 508 ? 125.990 68.542 -124.726 1.00 55.00 508 VAL A O 1
ATOM 4220 N N . ALA A 1 509 ? 127.363 67.807 -126.312 1.00 48.97 509 ALA A N 1
ATOM 4221 C CA . ALA A 1 509 ? 126.693 66.507 -126.472 1.00 48.97 509 ALA A CA 1
ATOM 4222 C C . ALA A 1 509 ? 126.725 65.591 -125.225 1.00 48.97 509 ALA A C 1
ATOM 4224 O O . ALA A 1 509 ? 125.914 64.672 -125.120 1.00 48.97 509 ALA A O 1
ATOM 4225 N N . SER A 1 510 ? 127.621 65.814 -124.258 1.00 53.84 510 SER A N 1
ATOM 4226 C CA . SER A 1 510 ? 127.777 64.897 -123.117 1.00 53.84 510 SER A CA 1
ATOM 4227 C C . SER A 1 510 ? 126.798 65.142 -121.952 1.00 53.84 510 SER A C 1
ATOM 4229 O O . SER A 1 510 ? 126.538 64.214 -121.186 1.00 53.84 510 SER A O 1
ATOM 4231 N N . LYS A 1 511 ? 126.181 66.334 -121.834 1.00 54.78 511 LYS A N 1
ATOM 4232 C CA . LYS A 1 511 ? 125.302 66.709 -120.697 1.00 54.78 511 LYS A CA 1
ATOM 4233 C C . LYS A 1 511 ? 123.845 66.207 -120.788 1.00 54.78 511 LYS A C 1
ATOM 4235 O O . LYS A 1 511 ? 123.128 66.281 -119.798 1.00 54.78 511 LYS A O 1
ATOM 4240 N N . ALA A 1 512 ? 123.409 65.629 -121.911 1.00 53.19 512 ALA A N 1
ATOM 4241 C CA . ALA A 1 512 ? 122.029 65.148 -122.104 1.00 53.19 512 ALA A CA 1
ATOM 4242 C C . ALA A 1 512 ? 121.691 63.805 -121.404 1.00 53.19 512 ALA A C 1
ATOM 4244 O O . ALA A 1 512 ? 120.553 63.352 -121.462 1.00 53.19 512 ALA A O 1
ATOM 4245 N N . ARG A 1 513 ? 122.654 63.147 -120.738 1.00 57.56 513 ARG A N 1
ATOM 4246 C CA . ARG A 1 513 ? 122.474 61.814 -120.118 1.00 57.56 513 ARG A CA 1
ATOM 4247 C C . ARG A 1 513 ? 121.896 61.809 -118.690 1.00 57.56 513 ARG A C 1
ATOM 4249 O O . ARG A 1 513 ? 121.622 60.732 -118.179 1.00 57.56 513 ARG A O 1
ATOM 4256 N N . MET A 1 514 ? 121.681 62.959 -118.048 1.00 51.41 514 MET A N 1
ATOM 4257 C CA . MET A 1 514 ? 121.287 63.048 -116.624 1.00 51.41 514 MET A CA 1
ATOM 4258 C C . MET A 1 514 ? 119.778 63.327 -116.405 1.00 51.41 514 MET A C 1
ATOM 4260 O O . MET A 1 514 ? 119.420 64.061 -115.494 1.00 51.41 514 MET A O 1
ATOM 4264 N N . GLY A 1 515 ? 118.903 62.790 -117.266 1.00 54.16 515 GLY A N 1
ATOM 4265 C CA . GLY A 1 515 ? 117.480 63.153 -117.429 1.00 54.16 515 GLY A CA 1
ATOM 4266 C C . GLY A 1 515 ? 116.635 63.349 -116.156 1.00 54.16 515 GLY A C 1
ATOM 4267 O O . GLY A 1 515 ? 116.241 62.389 -115.501 1.00 54.16 515 GLY A O 1
ATOM 4268 N N . ILE A 1 516 ? 116.285 64.613 -115.898 1.00 42.44 516 ILE A N 1
ATOM 4269 C CA . ILE A 1 516 ? 115.330 65.117 -114.902 1.00 42.44 516 ILE A CA 1
ATOM 4270 C C . ILE A 1 516 ? 114.165 65.764 -115.667 1.00 42.44 516 ILE A C 1
ATOM 4272 O O . ILE A 1 516 ? 114.411 66.603 -116.532 1.00 42.44 516 ILE A O 1
ATOM 4276 N N . GLY A 1 517 ? 112.920 65.433 -115.301 1.00 45.34 517 GLY A N 1
ATOM 4277 C CA . GLY A 1 517 ? 111.741 66.261 -115.585 1.00 45.34 517 GLY A CA 1
ATOM 4278 C C . GLY A 1 517 ? 110.784 65.739 -116.658 1.00 45.34 517 GLY A C 1
ATOM 4279 O O . GLY A 1 517 ? 110.895 66.102 -117.823 1.00 45.34 517 GLY A O 1
ATOM 4280 N N . THR A 1 518 ? 109.798 64.939 -116.249 1.00 46.78 518 THR A N 1
ATOM 4281 C CA . THR A 1 518 ? 108.376 65.092 -116.630 1.00 46.78 518 THR A CA 1
ATOM 4282 C C . THR A 1 518 ? 107.539 64.140 -115.768 1.00 46.78 518 THR A C 1
ATOM 4284 O O . THR A 1 518 ? 107.705 62.925 -115.814 1.00 46.78 518 THR A O 1
ATOM 4287 N N . ASN A 1 519 ? 106.717 64.748 -114.912 1.00 42.84 519 ASN A N 1
ATOM 4288 C CA . ASN A 1 519 ? 105.711 64.140 -114.044 1.00 42.84 519 ASN A CA 1
ATOM 4289 C C . ASN A 1 519 ? 104.427 63.919 -114.856 1.00 42.84 519 ASN A C 1
ATOM 4291 O O . ASN A 1 519 ? 104.080 64.834 -115.594 1.00 42.84 519 ASN A O 1
ATOM 4295 N N . GLU A 1 520 ? 103.728 62.791 -114.684 1.00 46.66 520 GLU A N 1
ATOM 4296 C CA . GLU A 1 520 ? 102.254 62.666 -114.754 1.00 46.66 520 GLU A CA 1
ATOM 4297 C C . GLU A 1 520 ? 101.815 61.238 -114.338 1.00 46.66 520 GLU A C 1
ATOM 4299 O O . GLU A 1 520 ? 102.550 60.269 -114.527 1.00 46.66 520 GLU A O 1
ATOM 4304 N N . GLU A 1 521 ? 100.669 61.148 -113.656 1.00 44.00 521 GLU A N 1
ATOM 4305 C CA . GLU A 1 521 ? 100.361 60.249 -112.526 1.00 44.00 521 GLU A CA 1
ATOM 4306 C C . GLU A 1 521 ? 99.448 59.032 -112.834 1.00 44.00 521 GLU A C 1
ATOM 4308 O O . GLU A 1 521 ? 98.849 58.897 -113.896 1.00 44.00 521 GLU A O 1
ATOM 4313 N N . PHE A 1 522 ? 99.356 58.148 -111.832 1.00 37.19 522 PHE A N 1
ATOM 4314 C CA . PHE A 1 522 ? 98.445 57.009 -111.636 1.00 37.19 522 PHE A CA 1
ATOM 4315 C C . PHE A 1 522 ? 96.949 57.387 -111.575 1.00 37.19 522 PHE A C 1
ATOM 4317 O O . PHE A 1 522 ? 96.621 58.299 -110.832 1.00 37.19 522 PHE A O 1
ATOM 4324 N N . GLU A 1 523 ? 96.052 56.536 -112.105 1.00 42.38 523 GLU A N 1
ATOM 4325 C CA . GLU A 1 523 ? 94.756 56.198 -111.467 1.00 42.38 523 GLU A CA 1
ATOM 4326 C C . GLU A 1 523 ? 94.373 54.723 -111.744 1.00 42.38 523 GLU A C 1
ATOM 4328 O O . GLU A 1 523 ? 94.361 54.261 -112.886 1.00 42.38 523 GLU A O 1
ATOM 4333 N N . LEU A 1 524 ? 94.086 53.953 -110.686 1.00 50.25 524 LEU A N 1
ATOM 4334 C CA . LEU A 1 524 ? 93.730 52.528 -110.729 1.00 50.25 524 LEU A CA 1
ATOM 4335 C C . LEU A 1 524 ? 92.210 52.321 -110.550 1.00 50.25 524 LEU A C 1
ATOM 4337 O O . LEU A 1 524 ? 91.654 52.651 -109.510 1.00 50.25 524 LEU A O 1
ATOM 4341 N N . GLN A 1 525 ? 91.622 51.624 -111.533 1.00 54.09 525 GLN A N 1
ATOM 4342 C CA . GLN A 1 525 ? 90.527 50.635 -111.435 1.00 54.09 525 GLN A CA 1
ATOM 4343 C C . GLN A 1 525 ? 89.059 51.111 -111.291 1.00 54.09 525 GLN A C 1
ATOM 4345 O O . GLN A 1 525 ? 88.431 50.973 -110.246 1.00 54.09 525 GLN A O 1
ATOM 4350 N N . GLN A 1 526 ? 88.451 51.474 -112.429 1.00 49.12 526 GLN A N 1
ATOM 4351 C CA . GLN A 1 526 ? 87.014 51.320 -112.727 1.00 49.12 526 GLN A CA 1
ATOM 4352 C C . GLN A 1 526 ? 86.846 50.542 -114.048 1.00 49.12 526 GLN A C 1
ATOM 4354 O O . GLN A 1 526 ? 87.498 50.898 -115.030 1.00 49.12 526 GLN A O 1
ATOM 4359 N N . PRO A 1 527 ? 85.946 49.545 -114.153 1.00 62.16 527 PRO A N 1
ATOM 4360 C CA . PRO A 1 527 ? 85.367 49.176 -115.436 1.00 62.16 527 PRO A CA 1
ATOM 4361 C C . PRO A 1 527 ? 84.198 50.111 -115.789 1.00 62.16 527 PRO A C 1
ATOM 4363 O O . PRO A 1 527 ? 83.277 50.337 -115.008 1.00 62.16 527 PRO A O 1
ATOM 4366 N N . LEU A 1 528 ? 84.280 50.647 -117.005 1.00 55.72 528 LEU A N 1
ATOM 4367 C CA . LEU A 1 528 ? 83.592 51.826 -117.536 1.00 55.72 528 LEU A CA 1
ATOM 4368 C C . LEU A 1 528 ? 82.160 51.606 -118.070 1.00 55.72 528 LEU A C 1
ATOM 4370 O O . LEU A 1 528 ? 81.636 52.509 -118.718 1.00 55.72 528 LEU A O 1
ATOM 4374 N N . PHE A 1 529 ? 81.488 50.468 -117.829 1.00 57.06 529 PHE A N 1
ATOM 4375 C CA . PHE A 1 529 ? 80.173 50.205 -118.454 1.00 57.06 529 PHE A CA 1
ATOM 4376 C C . PHE A 1 529 ? 79.155 49.493 -117.538 1.00 57.06 529 PHE A C 1
ATOM 4378 O O . PHE A 1 529 ? 79.487 48.548 -116.825 1.00 57.06 529 PHE A O 1
ATOM 4385 N N . LYS A 1 530 ? 77.896 49.965 -117.584 1.00 51.06 530 LYS A N 1
ATOM 4386 C CA . LYS A 1 530 ? 76.714 49.467 -116.849 1.00 51.06 530 LYS A CA 1
ATOM 4387 C C . LYS A 1 530 ? 76.139 48.208 -117.512 1.00 51.06 530 LYS A C 1
ATOM 4389 O O . LYS A 1 530 ? 75.931 48.211 -118.721 1.00 51.06 530 LYS A O 1
ATOM 4394 N N . LEU A 1 531 ? 75.804 47.178 -116.731 1.00 56.62 531 LEU A N 1
ATOM 4395 C CA . LEU A 1 531 ? 75.088 45.995 -117.224 1.00 56.62 531 LEU A CA 1
ATOM 4396 C C . LEU A 1 531 ? 73.599 46.072 -116.861 1.00 56.62 531 LEU A C 1
ATOM 4398 O O . LEU A 1 531 ? 73.238 46.234 -115.697 1.00 56.62 531 LEU A O 1
ATOM 4402 N N . HIS A 1 532 ? 72.761 45.988 -117.893 1.00 53.81 532 HIS A N 1
ATOM 4403 C CA . HIS A 1 532 ? 71.302 46.034 -117.850 1.00 53.81 532 HIS A CA 1
ATOM 4404 C C . HIS A 1 532 ? 70.721 44.631 -117.617 1.00 53.81 532 HIS A C 1
ATOM 4406 O O . HIS A 1 532 ? 71.096 43.690 -118.313 1.00 53.81 532 HIS A O 1
ATOM 4412 N N . THR A 1 533 ? 69.786 44.499 -116.674 1.00 59.44 533 THR A N 1
ATOM 4413 C CA . THR A 1 533 ? 68.895 43.335 -116.548 1.00 59.44 533 THR A CA 1
ATOM 4414 C C . THR A 1 533 ? 67.531 43.647 -117.172 1.00 59.44 533 THR A C 1
ATOM 4416 O O . THR A 1 533 ? 67.054 44.778 -117.083 1.00 59.44 533 THR A O 1
ATOM 4419 N N . TYR A 1 534 ? 66.912 42.646 -117.803 1.00 51.00 534 TYR A N 1
ATOM 4420 C CA . TYR A 1 534 ? 65.556 42.714 -118.360 1.00 51.00 534 TYR A CA 1
ATOM 4421 C C . TYR A 1 534 ? 64.493 42.524 -117.263 1.00 51.00 534 TYR A C 1
ATOM 4423 O O . TYR A 1 534 ? 64.699 41.750 -116.326 1.00 51.00 534 TYR A O 1
ATOM 4431 N N . SER A 1 535 ? 63.366 43.235 -117.385 1.00 53.62 535 SER A N 1
ATOM 4432 C CA . SER A 1 535 ? 62.149 43.081 -116.573 1.00 53.62 535 SER A CA 1
ATOM 4433 C C . SER A 1 535 ? 61.048 42.340 -117.348 1.00 53.62 535 SER A C 1
ATOM 4435 O O . SER A 1 535 ? 61.043 42.344 -118.575 1.00 53.62 535 SER A O 1
ATOM 4437 N N . GLU A 1 536 ? 60.114 41.755 -116.596 1.00 53.78 536 GLU A N 1
ATOM 4438 C CA . GLU A 1 536 ? 59.098 40.715 -116.882 1.00 53.78 536 GLU A CA 1
ATOM 4439 C C . GLU A 1 536 ? 58.200 40.749 -118.148 1.00 53.78 536 GLU A C 1
ATOM 4441 O O . GLU A 1 536 ? 57.257 39.967 -118.208 1.00 53.78 536 GLU A O 1
ATOM 4446 N N . GLU A 1 537 ? 58.467 41.522 -119.202 1.00 50.53 537 GLU A N 1
ATOM 4447 C CA . GLU A 1 537 ? 57.643 41.464 -120.433 1.00 50.53 537 GLU A CA 1
ATOM 4448 C C . GLU A 1 537 ? 58.386 41.032 -121.701 1.00 50.53 537 GLU A C 1
ATOM 4450 O O . GLU A 1 537 ? 57.747 40.847 -122.738 1.00 50.53 537 GLU A O 1
ATOM 4455 N N . GLN A 1 538 ? 59.707 40.833 -121.668 1.00 52.12 538 GLN A N 1
ATOM 4456 C CA . GLN A 1 538 ? 60.460 40.510 -122.882 1.00 52.12 538 GLN A CA 1
ATOM 4457 C C . GLN A 1 538 ? 61.540 39.458 -122.633 1.00 52.12 538 GLN A C 1
ATOM 4459 O O . GLN A 1 538 ? 62.475 39.648 -121.859 1.00 52.12 538 GLN A O 1
ATOM 4464 N N . VAL A 1 539 ? 61.306 38.338 -123.310 1.00 43.28 539 VAL A N 1
ATOM 4465 C CA . VAL A 1 539 ? 62.252 37.326 -123.790 1.00 43.28 539 VAL A CA 1
ATOM 4466 C C . VAL A 1 539 ? 63.614 37.904 -124.162 1.00 43.28 539 VAL A C 1
ATOM 4468 O O . VAL A 1 539 ? 63.631 38.960 -124.836 1.00 43.28 539 VAL A O 1
#

Solvent-accessible surface area (backbone atoms only — not comparable to full-atom values): 31345 Å² total; per-residue (Å²): 141,80,90,79,92,88,85,84,87,82,89,90,72,97,82,62,78,84,75,58,61,66,60,51,49,49,52,50,50,51,50,49,53,51,49,51,52,49,52,53,50,50,55,50,52,52,50,52,52,52,52,52,53,50,53,52,51,52,51,53,51,52,51,40,49,54,53,40,51,50,52,48,52,53,51,48,54,50,52,56,47,54,52,49,50,50,62,57,62,44,60,78,76,47,94,57,68,61,57,62,53,47,51,53,48,54,51,52,49,48,53,50,50,50,45,66,66,42,48,62,56,52,48,52,52,48,53,53,50,50,53,52,51,50,54,55,55,52,76,71,44,100,59,96,73,78,80,83,71,60,63,67,58,55,53,48,53,53,51,49,54,52,51,51,52,49,51,52,52,54,48,51,52,52,51,49,56,49,52,52,51,54,52,51,54,50,48,54,54,50,52,52,50,51,51,55,58,56,50,76,68,50,74,63,81,54,67,73,68,73,67,54,73,48,84,50,65,68,60,52,50,51,55,52,51,53,49,42,53,54,43,49,57,52,48,53,53,50,50,52,51,47,51,53,52,49,53,58,61,73,70,49,96,64,52,70,67,59,51,49,52,51,53,53,50,52,72,48,54,59,90,86,45,85,64,40,70,61,51,45,51,53,51,46,44,69,77,37,70,92,50,52,74,65,57,54,54,52,47,51,53,52,49,52,50,50,52,51,52,54,48,49,49,52,51,51,53,53,49,47,57,51,49,53,52,54,48,50,55,49,53,51,50,53,26,50,52,49,38,54,51,50,53,51,50,51,54,51,51,52,50,52,51,52,49,51,51,50,52,52,54,50,52,51,52,52,52,51,50,50,52,52,48,53,52,49,51,52,52,50,52,51,52,51,50,58,49,49,51,54,50,53,51,52,52,50,54,50,52,53,54,50,53,54,51,55,50,55,52,54,53,54,53,54,56,54,54,56,56,53,54,54,54,50,54,58,50,55,55,52,54,52,53,55,54,53,53,54,51,52,54,54,53,55,53,56,52,55,52,53,53,54,52,52,54,56,54,53,55,52,54,54,55,54,51,56,52,54,56,50,51,54,54,51,51,58,52,45,56,58,48,49,63,54,46,62,64,48,64,76,73,65,87,87,87,88,88,90,88,93,77,90,82,78,79,91,72,82,82,72,72,73,78,74,84,77,90,84,89,87,86,91,85,88,88,78,85,95,74,88,86,85,81,85,65,101,84,63,135

InterPro domains:
  IPR039902 Coiled-coil domain-containing protein CCDC148/CCDC112 [PTHR21549] (20-539)

Mean predicted aligned error: 20.54 Å

Sequence (539 aa):
ENLLVPARNALCSQKYKPVDYKHLHELAAEAKMVSAKIQLKIKKTEQVSKISKEQMLLKQHRHVWWQEHKRLAESRQKAEGEMKTFLDEESHKNNFFDLRDLEQKLSKERDTHQTNTFAPVWQLKKDLKLRLAEMRCYLSKESSQKPEINSVEVLQQIKLAKKQQKAILEGLILESLALERELEEYKENALARSFEEKNGLSLGVPPELLSLECPYPDLKALVIDEYQELARGFWAKLQEVNQQLEALSRNSDWKKEDQWVFQTVINQYPSDLQRRRTLYLDMLQRYLPHKSRHELVVHEKAWGHYHSIRNQHRVLLLNWAQARKAFFLRAAATAAEAAAAHEAEVVLADSRQKQLEICAGLKAKVLQWKAQQEEAAKLEAAVAARRKEKEDERERLQREQETIRRAQDKEKLKRYWAEKELKWQEQEERDLQHLEELRKLMAEQAAKDRERVQFRRALLQQRLRGRTELALLQARQQEQKERRLEALGQQVAIVAKLDPARAVADTVASKARMGIGTNEEFELQQPLFKLHTYSEEQV

Secondary structure (DSSP, 8-state):
-------------TTSPPP-HHHHHHHHHHHHHHHHHHHHHHHHHHHHHHHHHHHHHHHHHHHHHHHHHHHHHHHHHHHHHHHHHHHHHGGGTS--HHHHHHHHHHHHHHHHHHHHHHHHHHHHHHHHHHHHHHHHHHHTS--S------HHHHHHHHHHHHHHHHHHHHHHHHHHHHHHHHHHHHHHHHHHHHHHHHTTS-SSPPHHHHT---S-HHHHHHHHHHHHHHHHHHHHHHHHHHHHHHHHHHT----HHHHHHHHHHHHHS-TTSTTHHHHHHHHHHHH-TTS-HHHHHHHHHHHHHHHHHHHHHHHHHHHHHHHHHHHHHHHHHHHHHHHHHHHHHHHHHHHHHHHHHHHHHHHHHHHHHHHHHHHHHHHHHHHHHHHHHHHHHHHHHHHHHHHHHHHHHHHHHHHHHHHHHHHHHHHHHHHHHHHHHHHHHHHHHHHHHHHHHHHHHHHHHHHHHHHHHHHHHHHHHHHHHHHHHHHHTTT----------TT----GGGGGGS---------------PPPPPPTT--